Protein AF-0000000078836968 (afdb_homodimer)

Nearest PDB structures (foldseek):
  4z9n-assembly3_F  TM=9.752E-01  e=1.063E-43  Brucella ovis ATCC 25840
  8ovp-assembly1_B  TM=8.989E-01  e=2.812E-18  Escherichia coli
  8ovo-assembly1_B  TM=9.138E-01  e=4.811E-18  Shigella flexneri
  2vha-assembly1_B  TM=8.594E-01  e=1.745E-18  Shigella flexneri
  8ovn-assembly1_A  TM=8.699E-01  e=4.270E-18  Shigella flexneri

Structure (mmCIF, N/CA/C/O backbone):
data_AF-0000000078836968-model_v1
#
loop_
_entity.id
_entity.type
_entity.pdbx_description
1 polymer 'Lysine-arginine-ornithine-binding periplasmic protein'
#
loop_
_atom_site.group_PDB
_atom_site.id
_atom_site.type_symbol
_atom_site.label_atom_id
_atom_site.label_alt_id
_atom_site.label_comp_id
_atom_site.label_asym_id
_atom_site.label_entity_id
_atom_site.label_seq_id
_atom_site.pdbx_PDB_ins_code
_atom_site.Cartn_x
_atom_site.Cartn_y
_atom_site.Cartn_z
_atom_site.occupancy
_atom_site.B_iso_or_equiv
_atom_site.auth_seq_id
_atom_site.auth_comp_id
_atom_site.auth_asym_id
_atom_site.auth_atom_id
_atom_site.pdbx_PDB_model_num
ATOM 1 N N . MET A 1 1 ? -11.328 55.562 -12.172 1 30.52 1 MET A N 1
ATOM 2 C CA . MET A 1 1 ? -12.164 54.438 -11.766 1 30.52 1 MET A CA 1
ATOM 3 C C . MET A 1 1 ? -11.344 53.156 -11.727 1 30.52 1 MET A C 1
ATOM 5 O O . MET A 1 1 ? -10.781 52.75 -12.734 1 30.52 1 MET A O 1
ATOM 9 N N . ALA A 1 2 ? -10.852 52.781 -10.562 1 43.03 2 ALA A N 1
ATOM 10 C CA . ALA A 1 2 ? -9.906 51.656 -10.445 1 43.03 2 ALA A CA 1
ATOM 11 C C . ALA A 1 2 ? -10.523 50.344 -10.93 1 43.03 2 ALA A C 1
ATOM 13 O O . ALA A 1 2 ? -11.711 50.094 -10.703 1 43.03 2 ALA A O 1
ATOM 14 N N . PRO A 1 3 ? -9.914 49.688 -11.922 1 43.88 3 PRO A N 1
ATOM 15 C CA . PRO A 1 3 ? -10.57 48.5 -12.422 1 43.88 3 PRO A CA 1
ATOM 16 C C . PRO A 1 3 ? -10.961 47.531 -11.305 1 43.88 3 PRO A C 1
ATOM 18 O O . PRO A 1 3 ? -10.352 47.531 -10.234 1 43.88 3 PRO A O 1
ATOM 21 N N . PRO A 1 4 ? -12.25 47.062 -11.227 1 39.19 4 PRO A N 1
ATOM 22 C CA . PRO A 1 4 ? -12.727 46.156 -10.18 1 39.19 4 PRO A CA 1
ATOM 23 C C . PRO A 1 4 ? -11.773 44.969 -9.93 1 39.19 4 PRO A C 1
ATOM 25 O O . PRO A 1 4 ? -11.008 44.625 -10.82 1 39.19 4 PRO A O 1
ATOM 28 N N . PRO A 1 5 ? -11.445 44.719 -8.633 1 34.47 5 PRO A N 1
ATOM 29 C CA . PRO A 1 5 ? -10.539 43.625 -8.281 1 34.47 5 PRO A CA 1
ATOM 30 C C . PRO A 1 5 ? -10.906 42.312 -8.992 1 34.47 5 PRO A C 1
ATOM 32 O O . PRO A 1 5 ? -12.07 42.094 -9.305 1 34.47 5 PRO A O 1
ATOM 35 N N . LYS A 1 6 ? -10.078 41.844 -9.906 1 37.19 6 LYS A N 1
ATOM 36 C CA . LYS A 1 6 ? -10.266 40.594 -10.617 1 37.19 6 LYS A CA 1
ATOM 37 C C . LYS A 1 6 ? -10.781 39.5 -9.672 1 37.19 6 LYS A C 1
ATOM 39 O O . LYS A 1 6 ? -10.328 39.375 -8.539 1 37.19 6 LYS A O 1
ATOM 44 N N . THR A 1 7 ? -12.023 39.094 -9.797 1 32.88 7 THR A N 1
ATOM 45 C CA . THR A 1 7 ? -12.68 38 -9.102 1 32.88 7 THR A CA 1
ATOM 46 C C . THR A 1 7 ? -11.734 36.812 -8.938 1 32.88 7 THR A C 1
ATOM 48 O O . THR A 1 7 ? -11.039 36.438 -9.883 1 32.88 7 THR A O 1
ATOM 51 N N . PRO A 1 8 ? -11.32 36.531 -7.684 1 32.19 8 PRO A N 1
ATOM 52 C CA . PRO A 1 8 ? -10.43 35.406 -7.488 1 32.19 8 PRO A CA 1
ATOM 53 C C . PRO A 1 8 ? -10.727 34.25 -8.445 1 32.19 8 PRO A C 1
ATOM 55 O O . PRO A 1 8 ? -11.883 34 -8.781 1 32.19 8 PRO A O 1
ATOM 58 N N . ALA A 1 9 ? -9.914 34 -9.391 1 35.34 9 ALA A N 1
ATOM 59 C CA . ALA A 1 9 ? -10.008 32.906 -10.359 1 35.34 9 ALA A CA 1
ATOM 60 C C . ALA A 1 9 ? -10.703 31.688 -9.742 1 35.34 9 ALA A C 1
ATOM 62 O O . ALA A 1 9 ? -10.32 31.234 -8.664 1 35.34 9 ALA A O 1
ATOM 63 N N . GLN A 1 10 ? -11.938 31.344 -9.859 1 37.12 10 GLN A N 1
ATOM 64 C CA . GLN A 1 10 ? -12.711 30.156 -9.5 1 37.12 10 GLN A CA 1
ATOM 65 C C . GLN A 1 10 ? -11.898 28.875 -9.695 1 37.12 10 GLN A C 1
ATOM 67 O O . GLN A 1 10 ? -11.398 28.609 -10.797 1 37.12 10 GLN A O 1
ATOM 72 N N . THR A 1 11 ? -11.023 28.422 -8.758 1 43.44 11 THR A N 1
ATOM 73 C CA . THR A 1 11 ? -10.352 27.125 -8.805 1 43.44 11 THR A CA 1
ATOM 74 C C . THR A 1 11 ? -11.203 26.094 -9.547 1 43.44 11 THR A C 1
ATOM 76 O O . THR A 1 11 ? -12.32 25.797 -9.125 1 43.44 11 THR A O 1
ATOM 79 N N . ALA A 1 12 ? -11.289 26.047 -10.812 1 48.06 12 ALA A N 1
ATOM 80 C CA . ALA A 1 12 ? -12.023 25.141 -11.688 1 48.06 12 ALA A CA 1
ATOM 81 C C . ALA A 1 12 ? -12.055 23.734 -11.125 1 48.06 12 ALA A C 1
ATOM 83 O O . ALA A 1 12 ? -11.031 23.219 -10.664 1 48.06 12 ALA A O 1
ATOM 84 N N . ALA A 1 13 ? -13.242 23.156 -10.773 1 60.88 13 ALA A N 1
ATOM 85 C CA . ALA A 1 13 ? -13.547 21.797 -10.359 1 60.88 13 ALA A CA 1
ATOM 86 C C . ALA A 1 13 ? -12.859 20.781 -11.266 1 60.88 13 ALA A C 1
ATOM 88 O O . ALA A 1 13 ? -12.781 20.969 -12.484 1 60.88 13 ALA A O 1
ATOM 89 N N . TYR A 1 14 ? -12 19.828 -10.719 1 75.12 14 TYR A N 1
ATOM 90 C CA . TYR A 1 14 ? -11.336 18.781 -11.477 1 75.12 14 TYR A CA 1
ATOM 91 C C . TYR A 1 14 ? -12.336 17.969 -12.289 1 75.12 14 TYR A C 1
ATOM 93 O O . TYR A 1 14 ? -13.367 17.531 -11.758 1 75.12 14 TYR A O 1
ATOM 101 N N . GLU A 1 15 ? -12.133 18.047 -13.617 1 76.25 15 GLU A N 1
ATOM 102 C CA . GLU A 1 15 ? -12.898 17.141 -14.469 1 76.25 15 GLU A CA 1
ATOM 103 C C . GLU A 1 15 ? -12.164 15.82 -14.688 1 76.25 15 GLU A C 1
ATOM 105 O O . GLU A 1 15 ? -11.055 15.805 -15.219 1 76.25 15 GLU A O 1
ATOM 110 N N . ALA A 1 16 ? -12.812 14.75 -14.305 1 79.81 16 ALA A N 1
ATOM 111 C CA . ALA A 1 16 ? -12.195 13.422 -14.367 1 79.81 16 ALA A CA 1
ATOM 112 C C . ALA A 1 16 ? -11.977 12.992 -15.82 1 79.81 16 ALA A C 1
ATOM 114 O O . ALA A 1 16 ? -12.828 13.227 -16.672 1 79.81 16 ALA A O 1
ATOM 115 N N . THR A 1 17 ? -10.758 12.516 -16.156 1 82.69 17 THR A N 1
ATOM 116 C CA . THR A 1 17 ? -10.492 11.898 -17.453 1 82.69 17 THR A CA 1
ATOM 117 C C . THR A 1 17 ? -11.188 10.547 -17.562 1 82.69 17 THR A C 1
ATOM 119 O O . THR A 1 17 ? -11.047 9.695 -16.688 1 82.69 17 THR A O 1
ATOM 122 N N . PRO A 1 18 ? -11.938 10.445 -18.641 1 88.75 18 PRO A N 1
ATOM 123 C CA . PRO A 1 18 ? -12.633 9.164 -18.781 1 88.75 18 PRO A CA 1
ATOM 124 C C . PRO A 1 18 ? -11.68 7.977 -18.891 1 88.75 18 PRO A C 1
ATOM 126 O O . PRO A 1 18 ? -10.594 8.102 -19.453 1 88.75 18 PRO A O 1
ATOM 129 N N . SER A 1 19 ? -12.039 6.84 -18.391 1 96.25 19 SER A N 1
ATOM 130 C CA . SER A 1 19 ? -11.273 5.594 -18.469 1 96.25 19 SER A CA 1
ATOM 131 C C . SER A 1 19 ? -11.57 4.852 -19.766 1 96.25 19 SER A C 1
ATOM 133 O O . SER A 1 19 ? -12.672 4.328 -19.953 1 96.25 19 SER A O 1
ATOM 135 N N . PRO A 1 20 ? -10.617 4.77 -20.672 1 97.44 20 PRO A N 1
ATOM 136 C CA . PRO A 1 20 ? -10.859 4.004 -21.891 1 97.44 20 PRO A CA 1
ATOM 137 C C . PRO A 1 20 ? -11.172 2.533 -21.625 1 97.44 20 PRO A C 1
ATOM 139 O O . PRO A 1 20 ? -11.977 1.926 -22.328 1 97.44 20 PRO A O 1
ATOM 142 N N . THR A 1 21 ? -10.531 1.949 -20.609 1 98.62 21 THR A N 1
ATOM 143 C CA . THR A 1 21 ? -10.789 0.556 -20.266 1 98.62 21 THR A CA 1
ATOM 144 C C . THR A 1 21 ? -12.219 0.38 -19.766 1 98.62 21 THR A C 1
ATOM 146 O O . THR A 1 21 ? -12.914 -0.553 -20.156 1 98.62 21 THR A O 1
ATOM 149 N N . LEU A 1 22 ? -12.664 1.301 -18.891 1 98.69 22 LEU A N 1
ATOM 150 C CA . LEU A 1 22 ? -14.023 1.22 -18.375 1 98.69 22 LEU A CA 1
ATOM 151 C C . LEU A 1 22 ? -15.039 1.335 -19.516 1 98.69 22 LEU A C 1
ATOM 153 O O . LEU A 1 22 ? -16.031 0.601 -19.547 1 98.69 22 LEU A O 1
ATOM 157 N N . GLU A 1 23 ? -14.82 2.266 -20.438 1 98.25 23 GLU A N 1
ATOM 158 C CA . GLU A 1 23 ? -15.711 2.426 -21.578 1 98.25 23 GLU A CA 1
ATOM 159 C C . GLU A 1 23 ? -15.789 1.146 -22.406 1 98.25 23 GLU A C 1
ATOM 161 O O . GLU A 1 23 ? -16.875 0.711 -22.797 1 98.25 23 GLU A O 1
ATOM 166 N N . ALA A 1 24 ? -14.617 0.577 -22.656 1 98.62 24 ALA A N 1
ATOM 167 C CA . ALA A 1 24 ? -14.57 -0.66 -23.438 1 98.62 24 ALA A CA 1
ATOM 168 C C . ALA A 1 24 ? -15.289 -1.792 -22.703 1 98.62 24 ALA A C 1
ATOM 170 O O . ALA A 1 24 ? -16.031 -2.562 -23.328 1 98.62 24 ALA A O 1
ATOM 171 N N . VAL A 1 25 ? -15.062 -1.892 -21.438 1 98.88 25 VAL A N 1
ATOM 172 C CA . VAL A 1 25 ? -15.688 -2.918 -20.609 1 98.88 25 VAL A CA 1
ATOM 173 C C . VAL A 1 25 ? -17.203 -2.756 -20.625 1 98.88 25 VAL A C 1
ATOM 175 O O . VAL A 1 25 ? -17.938 -3.734 -20.797 1 98.88 25 VAL A O 1
ATOM 178 N N . ARG A 1 26 ? -17.672 -1.575 -20.516 1 98.62 26 ARG A N 1
ATOM 179 C CA . ARG A 1 26 ? -19.109 -1.312 -20.516 1 98.62 26 ARG A CA 1
ATOM 180 C C . ARG A 1 26 ? -19.719 -1.661 -21.875 1 98.62 26 ARG A C 1
ATOM 182 O O . ARG A 1 26 ? -20.781 -2.279 -21.938 1 98.62 26 ARG A O 1
ATOM 189 N N . ARG A 1 27 ? -19.078 -1.267 -22.891 1 98.44 27 ARG A N 1
ATOM 190 C CA . ARG A 1 27 ? -19.562 -1.57 -24.219 1 98.44 27 ARG A CA 1
ATOM 191 C C . ARG A 1 27 ? -19.672 -3.076 -24.438 1 98.44 27 ARG A C 1
ATOM 193 O O . ARG A 1 27 ? -20.641 -3.561 -25.016 1 98.44 27 ARG A O 1
ATOM 200 N N . ARG A 1 28 ? -18.688 -3.811 -23.969 1 98.62 28 ARG A N 1
ATOM 201 C CA . ARG A 1 28 ? -18.625 -5.262 -24.125 1 98.62 28 ARG A CA 1
ATOM 202 C C . ARG A 1 28 ? -19.609 -5.953 -23.188 1 98.62 28 ARG A C 1
ATOM 204 O O . ARG A 1 28 ? -20.047 -7.074 -23.453 1 98.62 28 ARG A O 1
ATOM 211 N N . GLY A 1 29 ? -19.906 -5.359 -22.016 1 98.75 29 GLY A N 1
ATOM 212 C CA . GLY A 1 29 ? -20.875 -5.867 -21.062 1 98.75 29 GLY A CA 1
ATOM 213 C C . GLY A 1 29 ? -20.281 -6.832 -20.047 1 98.75 29 GLY A C 1
ATOM 214 O O . GLY A 1 29 ? -21 -7.504 -19.312 1 98.75 29 GLY A O 1
ATOM 215 N N . ARG A 1 30 ? -18.938 -6.969 -20.078 1 98.81 30 ARG A N 1
ATOM 216 C CA . ARG A 1 30 ? -18.25 -7.848 -19.125 1 98.81 30 ARG A CA 1
ATOM 217 C C . ARG A 1 30 ? -16.781 -7.441 -18.969 1 98.81 30 ARG A C 1
ATOM 219 O O . ARG A 1 30 ? -16.203 -6.832 -19.859 1 98.81 30 ARG A O 1
ATOM 226 N N . VAL A 1 31 ? -16.234 -7.746 -17.828 1 98.94 31 VAL A N 1
ATOM 227 C CA . VAL A 1 31 ? -14.797 -7.625 -17.594 1 98.94 31 VAL A CA 1
ATOM 228 C C . VAL A 1 31 ? -14.07 -8.852 -18.141 1 98.94 31 VAL A C 1
ATOM 230 O O . VAL A 1 31 ? -14.492 -9.984 -17.891 1 98.94 31 VAL A O 1
ATOM 233 N N . THR A 1 32 ? -13.062 -8.688 -18.891 1 98.94 32 THR A N 1
ATOM 234 C CA . THR A 1 32 ? -12.18 -9.781 -19.281 1 98.94 32 THR A CA 1
ATOM 235 C C . THR A 1 32 ? -10.984 -9.875 -18.344 1 98.94 32 THR A C 1
ATOM 237 O O . THR A 1 32 ? -10.156 -8.969 -18.297 1 98.94 32 THR A O 1
ATOM 240 N N . CYS A 1 33 ? -10.891 -10.969 -17.656 1 98.94 33 CYS A N 1
ATOM 241 C CA . CYS A 1 33 ? -9.922 -11.117 -16.578 1 98.94 33 CYS A CA 1
ATOM 242 C C . CYS A 1 33 ? -8.992 -12.297 -16.844 1 98.94 33 CYS A C 1
ATOM 244 O O . CYS A 1 33 ? -9.445 -13.43 -17.016 1 98.94 33 CYS A O 1
ATOM 246 N N . GLY A 1 34 ? -7.656 -12.008 -16.922 1 98.94 34 GLY A N 1
ATOM 247 C CA . GLY A 1 34 ? -6.676 -13.078 -17 1 98.94 34 GLY A CA 1
ATOM 248 C C . GLY A 1 34 ? -6.434 -13.758 -15.664 1 98.94 34 GLY A C 1
ATOM 249 O O . GLY A 1 34 ? -6.211 -13.094 -14.648 1 98.94 34 GLY A O 1
ATOM 250 N N . VAL A 1 35 ? -6.5 -15.094 -15.648 1 98.75 35 VAL A N 1
ATOM 251 C CA . VAL A 1 35 ? -6.301 -15.859 -14.422 1 98.75 35 VAL A CA 1
ATOM 252 C C . VAL A 1 35 ? -5.359 -17.031 -14.695 1 98.75 35 VAL A C 1
ATOM 254 O O . VAL A 1 35 ? -5.004 -17.297 -15.844 1 98.75 35 VAL A O 1
ATOM 257 N N . HIS A 1 36 ? -4.93 -17.656 -13.578 1 97.31 36 HIS A N 1
ATOM 258 C CA . HIS A 1 36 ? -4.152 -18.891 -13.695 1 97.31 36 HIS A CA 1
ATOM 259 C C . HIS A 1 36 ? -4.969 -19.984 -14.359 1 97.31 36 HIS A C 1
ATOM 261 O O . HIS A 1 36 ? -6.164 -20.125 -14.086 1 97.31 36 HIS A O 1
ATOM 267 N N . PRO A 1 37 ? -4.34 -20.828 -15.227 1 96 37 PRO A N 1
ATOM 268 C CA . PRO A 1 37 ? -5.102 -21.906 -15.875 1 96 37 PRO A CA 1
ATOM 269 C C . PRO A 1 37 ? -5.621 -22.938 -14.883 1 96 37 PRO A C 1
ATOM 271 O O . PRO A 1 37 ? -6.605 -23.625 -15.164 1 96 37 PRO A O 1
ATOM 274 N N . GLY A 1 38 ? -4.914 -23.078 -13.82 1 95.19 38 GLY A N 1
ATOM 275 C CA . GLY A 1 38 ? -5.309 -24.047 -12.805 1 95.19 38 GLY A CA 1
ATOM 276 C C . GLY A 1 38 ? -4.422 -24.016 -11.578 1 95.19 38 GLY A C 1
ATOM 277 O O . GLY A 1 38 ? -3.357 -24.641 -11.555 1 95.19 38 GLY A O 1
ATOM 278 N N . LEU A 1 39 ? -4.797 -23.406 -10.555 1 95.19 39 LEU A N 1
ATOM 279 C CA . LEU A 1 39 ? -4.133 -23.344 -9.258 1 95.19 39 LEU A CA 1
ATOM 280 C C . LEU A 1 39 ? -5.148 -23.344 -8.117 1 95.19 39 LEU A C 1
ATOM 282 O O . LEU A 1 39 ? -5.762 -22.312 -7.824 1 95.19 39 LEU A O 1
ATOM 286 N N . PRO A 1 40 ? -5.289 -24.531 -7.531 1 95.94 40 PRO A N 1
ATOM 287 C CA . PRO A 1 40 ? -6.277 -24.609 -6.453 1 95.94 40 PRO A CA 1
ATOM 288 C C . PRO A 1 40 ? -6.172 -23.453 -5.469 1 95.94 40 PRO A C 1
ATOM 290 O O . PRO A 1 40 ? -5.066 -23.062 -5.082 1 95.94 40 PRO A O 1
ATOM 293 N N . GLY A 1 41 ? -7.359 -22.922 -5.129 1 97.88 41 GLY A N 1
ATOM 294 C CA . GLY A 1 41 ? -7.414 -21.828 -4.18 1 97.88 41 GLY A CA 1
ATOM 295 C C . GLY A 1 41 ? -7.336 -20.469 -4.84 1 97.88 41 GLY A C 1
ATOM 296 O O . GLY A 1 41 ? -7.805 -19.469 -4.281 1 97.88 41 GLY A O 1
ATOM 297 N N . PHE A 1 42 ? -6.781 -20.375 -6.012 1 98.19 42 PHE A N 1
ATOM 298 C CA . PHE A 1 42 ? -6.57 -19.078 -6.656 1 98.19 42 PHE A CA 1
ATOM 299 C C . PHE A 1 42 ? -7.414 -18.969 -7.922 1 98.19 42 PHE A C 1
ATOM 301 O O . PHE A 1 42 ? -8.109 -17.969 -8.117 1 98.19 42 PHE A O 1
ATOM 308 N N . ALA A 1 43 ? -7.285 -19.938 -8.773 1 98.31 43 ALA A N 1
ATOM 309 C CA . ALA A 1 43 ? -8.078 -20 -9.992 1 98.31 43 ALA A CA 1
ATOM 310 C C . ALA A 1 43 ? -8.133 -21.438 -10.531 1 98.31 43 ALA A C 1
ATOM 312 O O . ALA A 1 43 ? -7.113 -21.984 -10.969 1 98.31 43 ALA A O 1
ATOM 313 N N . MET A 1 44 ? -9.305 -21.938 -10.531 1 96.81 44 MET A N 1
ATOM 314 C CA . MET A 1 44 ? -9.516 -23.312 -11.016 1 96.81 44 MET A CA 1
ATOM 315 C C . MET A 1 44 ? -10.984 -23.547 -11.336 1 96.81 44 MET A C 1
ATOM 317 O O . MET A 1 44 ? -11.867 -23.078 -10.617 1 96.81 44 MET A O 1
ATOM 321 N N . ARG A 1 45 ? -11.234 -24.297 -12.344 1 96.88 45 ARG A N 1
ATOM 322 C CA . ARG A 1 45 ? -12.609 -24.688 -12.633 1 96.88 45 ARG A CA 1
ATOM 323 C C . ARG A 1 45 ? -13.055 -25.844 -11.742 1 96.88 45 ARG A C 1
ATOM 325 O O . ARG A 1 45 ? -12.289 -26.797 -11.523 1 96.88 45 ARG A O 1
ATOM 332 N N . ASP A 1 46 ? -14.172 -25.734 -11.219 1 95.56 46 ASP A N 1
ATOM 333 C CA . ASP A 1 46 ? -14.703 -26.844 -10.438 1 95.56 46 ASP A CA 1
ATOM 334 C C . ASP A 1 46 ? -15.32 -27.906 -11.352 1 95.56 46 ASP A C 1
ATOM 336 O O . ASP A 1 46 ? -15.164 -27.859 -12.57 1 95.56 46 ASP A O 1
ATOM 340 N N . ALA A 1 47 ? -15.961 -28.906 -10.719 1 94.38 47 ALA A N 1
ATOM 341 C CA . ALA A 1 47 ? -16.484 -30.062 -11.453 1 94.38 47 ALA A CA 1
ATOM 342 C C . ALA A 1 47 ? -17.562 -29.641 -12.438 1 94.38 47 ALA A C 1
ATOM 344 O O . ALA A 1 47 ? -17.828 -30.328 -13.422 1 94.38 47 ALA A O 1
ATOM 345 N N . ARG A 1 48 ? -18.172 -28.484 -12.234 1 96.94 48 ARG A N 1
ATOM 346 C CA . ARG A 1 48 ? -19.234 -27.984 -13.102 1 96.94 48 ARG A CA 1
ATOM 347 C C . ARG A 1 48 ? -18.672 -27.031 -14.141 1 96.94 48 ARG A C 1
ATOM 349 O O . ARG A 1 48 ? -19.438 -26.391 -14.883 1 96.94 48 ARG A O 1
ATOM 356 N N . GLY A 1 49 ? -17.438 -26.797 -14.094 1 96.06 49 GLY A N 1
ATOM 357 C CA . GLY A 1 49 ? -16.797 -25.922 -15.055 1 96.06 49 GLY A CA 1
ATOM 358 C C . GLY A 1 49 ? -16.797 -24.453 -14.625 1 96.06 49 GLY A C 1
ATOM 359 O O . GLY A 1 49 ? -16.422 -23.578 -15.406 1 96.06 49 GLY A O 1
ATOM 360 N N . ILE A 1 50 ? -17.203 -24.234 -13.445 1 97.81 50 ILE A N 1
ATOM 361 C CA . ILE A 1 50 ? -17.297 -22.875 -12.945 1 97.81 50 ILE A CA 1
ATOM 362 C C . ILE A 1 50 ? -15.961 -22.469 -12.312 1 97.81 50 ILE A C 1
ATOM 364 O O . ILE A 1 50 ? -15.398 -23.219 -11.508 1 97.81 50 ILE A O 1
ATOM 368 N N . TRP A 1 51 ? -15.461 -21.328 -12.664 1 98.56 51 TRP A N 1
ATOM 369 C CA . TRP A 1 51 ? -14.227 -20.812 -12.094 1 98.56 51 TRP A CA 1
ATOM 370 C C . TRP A 1 51 ? -14.414 -20.469 -10.617 1 98.56 51 TRP A C 1
ATOM 372 O O . TRP A 1 51 ? -15.406 -19.844 -10.242 1 98.56 51 TRP A O 1
ATOM 382 N N . ARG A 1 52 ? -13.453 -20.875 -9.852 1 98.25 52 ARG A N 1
ATOM 383 C CA . ARG A 1 52 ? -13.414 -20.578 -8.422 1 98.25 52 ARG A CA 1
ATOM 384 C C . ARG A 1 52 ? -12.016 -20.141 -7.992 1 98.25 52 ARG A C 1
ATOM 386 O O . ARG A 1 52 ? -11.023 -20.469 -8.648 1 98.25 52 ARG A O 1
ATOM 393 N N . GLY A 1 53 ? -11.992 -19.391 -6.848 1 98.69 53 GLY A N 1
ATOM 394 C CA . GLY A 1 53 ? -10.703 -19.094 -6.242 1 98.69 53 GLY A CA 1
ATOM 395 C C . GLY A 1 53 ? -10.539 -17.625 -5.891 1 98.69 53 GLY A C 1
ATOM 396 O O . GLY A 1 53 ? -11.352 -16.797 -6.293 1 98.69 53 GLY A O 1
ATOM 397 N N . PHE A 1 54 ? -9.477 -17.375 -5.191 1 98.94 54 PHE A N 1
ATOM 398 C CA . PHE A 1 54 ? -9.164 -16.078 -4.625 1 98.94 54 PHE A CA 1
ATOM 399 C C . PHE A 1 54 ? -9.016 -15.023 -5.727 1 98.94 54 PHE A C 1
ATOM 401 O O . PHE A 1 54 ? -9.609 -13.953 -5.652 1 98.94 54 PHE A O 1
ATOM 408 N N . ASP A 1 55 ? -8.219 -15.336 -6.793 1 98.88 55 ASP A N 1
ATOM 409 C CA . ASP A 1 55 ? -8.016 -14.43 -7.914 1 98.88 55 ASP A CA 1
ATOM 410 C C . ASP A 1 55 ? -9.297 -14.273 -8.734 1 98.88 55 ASP A C 1
ATOM 412 O O . ASP A 1 55 ? -9.562 -13.195 -9.273 1 98.88 55 ASP A O 1
ATOM 416 N N . VAL A 1 56 ? -10.047 -15.32 -8.852 1 98.94 56 VAL A N 1
ATOM 417 C CA . VAL A 1 56 ? -11.336 -15.305 -9.539 1 98.94 56 VAL A CA 1
ATOM 418 C C . VAL A 1 56 ? -12.289 -14.352 -8.82 1 98.94 56 VAL A C 1
ATOM 420 O O . VAL A 1 56 ? -12.984 -13.562 -9.461 1 98.94 56 VAL A O 1
ATOM 423 N N . ASP A 1 57 ? -12.273 -14.414 -7.527 1 98.94 57 ASP A N 1
ATOM 424 C CA . ASP A 1 57 ? -13.164 -13.57 -6.742 1 98.94 57 ASP A CA 1
ATOM 425 C C . ASP A 1 57 ? -12.781 -12.094 -6.863 1 98.94 57 ASP A C 1
ATOM 427 O O . ASP A 1 57 ? -13.648 -11.219 -6.844 1 98.94 57 ASP A O 1
ATOM 431 N N . VAL A 1 58 ? -11.5 -11.805 -7.004 1 98.94 58 VAL A N 1
ATOM 432 C CA . VAL A 1 58 ? -11.078 -10.43 -7.266 1 98.94 58 VAL A CA 1
ATOM 433 C C . VAL A 1 58 ? -11.688 -9.945 -8.578 1 98.94 58 VAL A C 1
ATOM 435 O O . VAL A 1 58 ? -12.195 -8.82 -8.656 1 98.94 58 VAL A O 1
ATOM 438 N N . CYS A 1 59 ? -11.711 -10.797 -9.625 1 98.94 59 CYS A N 1
ATOM 439 C CA . CYS A 1 59 ? -12.32 -10.453 -10.906 1 98.94 59 CYS A CA 1
ATOM 440 C C . CYS A 1 59 ? -13.812 -10.219 -10.758 1 98.94 59 CYS A C 1
ATOM 442 O O . CYS A 1 59 ? -14.352 -9.234 -11.273 1 98.94 59 CYS A O 1
ATOM 444 N N . ARG A 1 60 ? -14.453 -11.109 -10.031 1 98.94 60 ARG A N 1
ATOM 445 C CA . ARG A 1 60 ? -15.891 -10.984 -9.805 1 98.94 60 ARG A CA 1
ATOM 446 C C . ARG A 1 60 ? -16.203 -9.703 -9.039 1 98.94 60 ARG A C 1
ATOM 448 O O . ARG A 1 60 ? -17.219 -9.055 -9.297 1 98.94 60 ARG A O 1
ATOM 455 N N . ALA A 1 61 ? -15.391 -9.375 -8.07 1 99 61 ALA A N 1
ATOM 456 C CA . ALA A 1 61 ? -15.586 -8.148 -7.312 1 99 61 ALA A CA 1
ATOM 457 C C . ALA A 1 61 ? -15.523 -6.926 -8.219 1 99 61 ALA A C 1
ATOM 459 O O . ALA A 1 61 ? -16.344 -6.016 -8.102 1 99 61 ALA A O 1
ATOM 460 N N . VAL A 1 62 ? -14.562 -6.895 -9.156 1 98.94 62 VAL A N 1
ATOM 461 C CA . VAL A 1 62 ? -14.445 -5.77 -10.078 1 98.94 62 VAL A CA 1
ATOM 462 C C . VAL A 1 62 ? -15.664 -5.719 -10.992 1 98.94 62 VAL A C 1
ATOM 464 O O . VAL A 1 62 ? -16.203 -4.641 -11.25 1 98.94 62 VAL A O 1
ATOM 467 N N . ALA A 1 63 ? -16.125 -6.871 -11.43 1 98.94 63 ALA A N 1
ATOM 468 C CA . ALA A 1 63 ? -17.328 -6.922 -12.25 1 98.94 63 ALA A CA 1
ATOM 469 C C . ALA A 1 63 ? -18.531 -6.391 -11.484 1 98.94 63 ALA A C 1
ATOM 471 O O . ALA A 1 63 ? -19.328 -5.621 -12.023 1 98.94 63 ALA A O 1
ATOM 472 N N . ALA A 1 64 ? -18.656 -6.805 -10.242 1 98.94 64 ALA A N 1
ATOM 473 C CA . ALA A 1 64 ? -19.75 -6.328 -9.398 1 98.94 64 ALA A CA 1
ATOM 474 C C . ALA A 1 64 ? -19.688 -4.816 -9.219 1 98.94 64 ALA A C 1
ATOM 476 O O . ALA A 1 64 ? -20.719 -4.137 -9.234 1 98.94 64 ALA A O 1
ATOM 477 N N . ALA A 1 65 ? -18.516 -4.312 -9.016 1 98.94 65 ALA A N 1
ATOM 478 C CA . ALA A 1 65 ? -18.344 -2.873 -8.844 1 98.94 65 ALA A CA 1
ATOM 479 C C . ALA A 1 65 ? -18.766 -2.113 -10.102 1 98.94 65 ALA A C 1
ATOM 481 O O . ALA A 1 65 ? -19.422 -1.066 -10.008 1 98.94 65 ALA A O 1
ATOM 482 N N . VAL A 1 66 ? -18.469 -2.65 -11.289 1 98.88 66 VAL A N 1
ATOM 483 C CA . VAL A 1 66 ? -18.688 -1.943 -12.547 1 98.88 66 VAL A CA 1
ATOM 484 C C . VAL A 1 66 ? -20.125 -2.109 -13 1 98.88 66 VAL A C 1
ATOM 486 O O . VAL A 1 66 ? -20.766 -1.146 -13.438 1 98.88 66 VAL A O 1
ATOM 489 N N . PHE A 1 67 ? -20.672 -3.375 -12.812 1 98.81 67 PHE A N 1
ATOM 490 C CA . PHE A 1 67 ? -21.938 -3.682 -13.469 1 98.81 67 PHE A CA 1
ATOM 491 C C . PHE A 1 67 ? -23.047 -3.926 -12.445 1 98.81 67 PHE A C 1
ATOM 493 O O . PHE A 1 67 ? -24.219 -4.039 -12.797 1 98.81 67 PHE A O 1
ATOM 500 N N . GLY A 1 68 ? -22.688 -4.031 -11.18 1 98.81 68 GLY A N 1
ATOM 501 C CA . GLY A 1 68 ? -23.656 -4.484 -10.188 1 98.81 68 GLY A CA 1
ATOM 502 C C . GLY A 1 68 ? -23.938 -5.973 -10.273 1 98.81 68 GLY A C 1
ATOM 503 O O . GLY A 1 68 ? -24.906 -6.457 -9.68 1 98.81 68 GLY A O 1
ATOM 504 N N . ASP A 1 69 ? -23.031 -6.676 -10.992 1 98.88 69 ASP A N 1
ATOM 505 C CA . ASP A 1 69 ? -23.219 -8.102 -11.25 1 98.88 69 ASP A CA 1
ATOM 506 C C . ASP A 1 69 ? -21.875 -8.82 -11.328 1 98.88 69 ASP A C 1
ATOM 508 O O . ASP A 1 69 ? -21.125 -8.648 -12.297 1 98.88 69 ASP A O 1
ATOM 512 N N . ALA A 1 70 ? -21.625 -9.703 -10.383 1 98.88 70 ALA A N 1
ATOM 513 C CA . ALA A 1 70 ? -20.328 -10.391 -10.242 1 98.88 70 ALA A CA 1
ATOM 514 C C . ALA A 1 70 ? -20.141 -11.422 -11.359 1 98.88 70 ALA A C 1
ATOM 516 O O . ALA A 1 70 ? -19.031 -11.906 -11.57 1 98.88 70 ALA A O 1
ATOM 517 N N . GLU A 1 71 ? -21.172 -11.742 -12.086 1 98.62 71 GLU A N 1
ATOM 518 C CA . GLU A 1 71 ? -21.094 -12.781 -13.102 1 98.62 71 GLU A CA 1
ATOM 519 C C . GLU A 1 71 ? -20.703 -12.195 -14.461 1 98.62 71 GLU A C 1
ATOM 521 O O . GLU A 1 71 ? -20.422 -12.938 -15.398 1 98.62 71 GLU A O 1
ATOM 526 N N . ARG A 1 72 ? -20.641 -10.875 -14.562 1 98.88 72 ARG A N 1
ATOM 527 C CA . ARG A 1 72 ? -20.281 -10.227 -15.82 1 98.88 72 ARG A CA 1
ATOM 528 C C . ARG A 1 72 ? -18.766 -10.195 -16 1 98.88 72 ARG A C 1
ATOM 530 O O . ARG A 1 72 ? -18.188 -9.125 -16.203 1 98.88 72 ARG A O 1
ATOM 537 N N . VAL A 1 73 ? -18.203 -11.367 -15.992 1 98.81 73 VAL A N 1
ATOM 538 C CA . VAL A 1 73 ? -16.75 -11.539 -16.125 1 98.81 73 VAL A CA 1
ATOM 539 C C . VAL A 1 73 ? -16.453 -12.719 -17.047 1 98.81 73 VAL A C 1
ATOM 541 O O . VAL A 1 73 ? -17.141 -13.742 -17 1 98.81 73 VAL A O 1
ATOM 544 N N . ARG A 1 74 ? -15.594 -12.523 -17.953 1 98.81 74 ARG A N 1
ATOM 545 C CA . ARG A 1 74 ? -14.977 -13.594 -18.719 1 98.81 74 ARG A CA 1
ATOM 546 C C . ARG A 1 74 ? -13.562 -13.891 -18.219 1 98.81 74 ARG A C 1
ATOM 548 O O . ARG A 1 74 ? -12.719 -13 -18.172 1 98.81 74 ARG A O 1
ATOM 555 N N . PHE A 1 75 ? -13.383 -15.125 -17.891 1 98.88 75 PHE A N 1
ATOM 556 C CA . PHE A 1 75 ? -12.078 -15.555 -17.422 1 98.88 75 PHE A CA 1
ATOM 557 C C . PHE A 1 75 ? -11.234 -16.094 -18.578 1 98.88 75 PHE A C 1
ATOM 559 O O . PHE A 1 75 ? -11.711 -16.922 -19.359 1 98.88 75 PHE A O 1
ATOM 566 N N . VAL A 1 76 ? -10.016 -15.656 -18.688 1 98.81 76 VAL A N 1
ATOM 567 C CA . VAL A 1 76 ? -9.078 -16.109 -19.703 1 98.81 76 VAL A CA 1
ATOM 568 C C . VAL A 1 76 ? -7.863 -16.766 -19.047 1 98.81 76 VAL A C 1
ATOM 570 O O . VAL A 1 76 ? -7.043 -16.078 -18.422 1 98.81 76 VAL A O 1
ATOM 573 N N . PRO A 1 77 ? -7.75 -18.094 -19.125 1 98.06 77 PRO A N 1
ATOM 574 C CA . PRO A 1 77 ? -6.543 -18.719 -18.578 1 98.06 77 PRO A CA 1
ATOM 575 C C . PRO A 1 77 ? -5.281 -18.328 -19.344 1 98.06 77 PRO A C 1
ATOM 577 O O . PRO A 1 77 ? -5.246 -18.422 -20.578 1 98.06 77 PRO A O 1
ATOM 580 N N . ILE A 1 78 ? -4.266 -17.844 -18.594 1 96.25 78 ILE A N 1
ATOM 581 C CA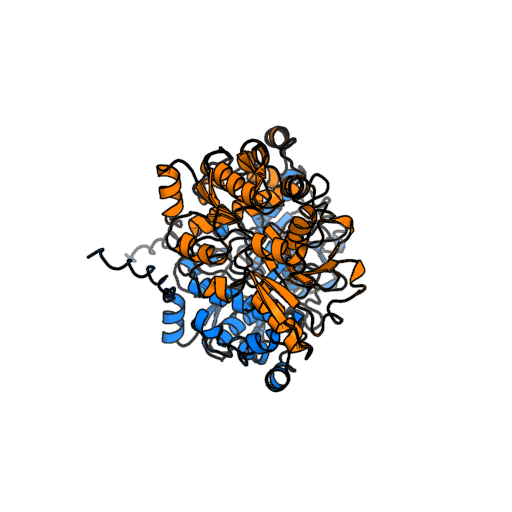 . ILE A 1 78 ? -3.035 -17.375 -19.219 1 96.25 78 ILE A CA 1
ATOM 582 C C . ILE A 1 78 ? -1.829 -17.953 -18.484 1 96.25 78 ILE A C 1
ATOM 584 O O . ILE A 1 78 ? -1.775 -17.922 -17.25 1 96.25 78 ILE A O 1
ATOM 588 N N . ASP A 1 79 ? -0.834 -18.438 -19.25 1 91.56 79 ASP A N 1
ATOM 589 C CA . ASP A 1 79 ? 0.408 -18.906 -18.641 1 91.56 79 ASP A CA 1
ATOM 590 C C . ASP A 1 79 ? 1.253 -17.75 -18.125 1 91.56 79 ASP A C 1
ATOM 592 O O . ASP A 1 79 ? 1.174 -16.641 -18.641 1 91.56 79 ASP A O 1
ATOM 596 N N . GLY A 1 80 ? 2.094 -18.078 -17.156 1 90.69 80 GLY A N 1
ATOM 597 C CA . GLY A 1 80 ? 2.938 -17.062 -16.531 1 90.69 80 GLY A CA 1
ATOM 598 C C . GLY A 1 80 ? 3.824 -16.328 -17.516 1 90.69 80 GLY A C 1
ATOM 599 O O . GLY A 1 80 ? 4.043 -15.125 -17.375 1 90.69 80 GLY A O 1
ATOM 600 N N . SER A 1 81 ? 4.27 -16.984 -18.516 1 88.75 81 SER A N 1
ATOM 601 C CA . SER A 1 81 ? 5.211 -16.406 -19.469 1 88.75 81 SER A CA 1
ATOM 602 C C . SER A 1 81 ? 4.527 -15.391 -20.375 1 88.75 81 SER A C 1
ATOM 604 O O . SER A 1 81 ? 5.18 -14.516 -20.938 1 88.75 81 SER A O 1
ATOM 606 N N . ASP A 1 82 ? 3.188 -15.445 -20.453 1 93.5 82 ASP A N 1
ATOM 607 C CA . ASP A 1 82 ? 2.469 -14.633 -21.422 1 93.5 82 ASP A CA 1
ATOM 608 C C . ASP A 1 82 ? 1.653 -13.539 -20.75 1 93.5 82 ASP A C 1
ATOM 610 O O . ASP A 1 82 ? 1.118 -12.648 -21.406 1 93.5 82 ASP A O 1
ATOM 614 N N . ARG A 1 83 ? 1.623 -13.562 -19.5 1 96.44 83 ARG A N 1
ATOM 615 C CA . ARG A 1 83 ? 0.588 -12.836 -18.781 1 96.44 83 ARG A CA 1
ATOM 616 C C . ARG A 1 83 ? 0.734 -11.328 -18.969 1 96.44 83 ARG A C 1
ATOM 618 O O . ARG A 1 83 ? -0.259 -10.625 -19.172 1 96.44 83 ARG A O 1
ATOM 625 N N . PHE A 1 84 ? 1.904 -10.82 -19.062 1 96.94 84 PHE A N 1
ATOM 626 C CA . PHE A 1 84 ? 2.094 -9.383 -19.188 1 96.94 84 PHE A CA 1
ATOM 627 C C . PHE A 1 84 ? 1.885 -8.93 -20.625 1 96.94 84 PHE A C 1
ATOM 629 O O . PHE A 1 84 ? 1.354 -7.848 -20.875 1 96.94 84 PHE A O 1
ATOM 636 N N . ARG A 1 85 ? 2.301 -9.773 -21.516 1 95.31 85 ARG A N 1
ATOM 637 C CA . ARG A 1 85 ? 2.072 -9.469 -22.922 1 95.31 85 ARG A CA 1
ATOM 638 C C . ARG A 1 85 ? 0.581 -9.383 -23.234 1 95.31 85 ARG A C 1
ATOM 640 O O . ARG A 1 85 ? 0.137 -8.461 -23.922 1 95.31 85 ARG A O 1
ATOM 647 N N . GLU A 1 86 ? -0.193 -10.344 -22.703 1 97.44 86 GLU A N 1
ATOM 648 C CA . GLU A 1 86 ? -1.633 -10.367 -22.953 1 97.44 86 GLU A CA 1
ATOM 649 C C . GLU A 1 86 ? -2.309 -9.133 -22.359 1 97.44 86 GLU A C 1
ATOM 651 O O . GLU A 1 86 ? -3.248 -8.594 -22.953 1 97.44 86 GLU A O 1
ATOM 656 N N . LEU A 1 87 ? -1.863 -8.68 -21.203 1 98.31 87 LEU A N 1
ATOM 657 C CA . LEU A 1 87 ? -2.414 -7.48 -20.578 1 98.31 87 LEU A CA 1
ATOM 658 C C . LEU A 1 87 ? -2.064 -6.234 -21.375 1 98.31 87 LEU A C 1
ATOM 660 O O . LEU A 1 87 ? -2.936 -5.41 -21.656 1 98.31 87 LEU A O 1
ATOM 664 N N . ARG A 1 88 ? -0.855 -6.09 -21.875 1 95.94 88 ARG A N 1
ATOM 665 C CA . ARG A 1 88 ? -0.408 -4.918 -22.609 1 95.94 88 ARG A CA 1
ATOM 666 C C . ARG A 1 88 ? -1.088 -4.844 -23.969 1 95.94 88 ARG A C 1
ATOM 668 O O . ARG A 1 88 ? -1.345 -3.75 -24.484 1 95.94 88 ARG A O 1
ATOM 675 N N . ALA A 1 89 ? -1.351 -6.035 -24.516 1 95.81 89 ALA A N 1
ATOM 676 C CA . ALA A 1 89 ? -1.988 -6.102 -25.828 1 95.81 89 ALA A CA 1
ATOM 677 C C . ALA A 1 89 ? -3.492 -5.867 -25.719 1 95.81 89 ALA A C 1
ATOM 679 O O . ALA A 1 89 ? -4.211 -5.941 -26.719 1 95.81 89 ALA A O 1
ATOM 680 N N . GLU A 1 90 ? -4 -5.719 -24.516 1 96.62 90 GLU A N 1
ATOM 681 C CA . GLU A 1 90 ? -5.391 -5.371 -24.25 1 96.62 90 GLU A CA 1
ATOM 682 C C . GLU A 1 90 ? -6.32 -6.543 -24.547 1 96.62 90 GLU A C 1
ATOM 684 O O . GLU A 1 90 ? -7.488 -6.344 -24.875 1 96.62 90 GLU A O 1
ATOM 689 N N . ARG A 1 91 ? -5.719 -7.719 -24.438 1 98 91 ARG A N 1
ATOM 690 C CA . ARG A 1 91 ? -6.562 -8.906 -24.578 1 98 91 ARG A CA 1
ATOM 691 C C . ARG A 1 91 ? -7.344 -9.18 -23.297 1 98 91 ARG A C 1
ATOM 693 O O . ARG A 1 91 ? -8.352 -9.883 -23.328 1 98 91 ARG A O 1
ATOM 700 N N . ILE A 1 92 ? -6.852 -8.672 -22.219 1 98.88 92 ILE A N 1
ATOM 701 C CA . ILE A 1 92 ? -7.555 -8.68 -20.938 1 98.88 92 ILE A CA 1
ATOM 702 C C . ILE A 1 92 ? -7.551 -7.277 -20.344 1 98.88 92 ILE A C 1
ATOM 704 O O . ILE A 1 92 ? -6.715 -6.445 -20.688 1 98.88 92 ILE A O 1
ATOM 708 N N . ASP A 1 93 ? -8.547 -7.023 -19.438 1 98.88 93 ASP A N 1
ATOM 709 C CA . ASP A 1 93 ? -8.711 -5.734 -18.781 1 98.88 93 ASP A CA 1
ATOM 710 C C . ASP A 1 93 ? -7.965 -5.695 -17.453 1 98.88 93 ASP A C 1
ATOM 712 O O . ASP A 1 93 ? -7.602 -4.621 -16.969 1 98.88 93 ASP A O 1
ATOM 716 N N . ILE A 1 94 ? -7.855 -6.816 -16.844 1 98.94 94 ILE A N 1
ATOM 717 C CA . ILE A 1 94 ? -7.238 -7.008 -15.531 1 98.94 94 ILE A CA 1
ATOM 718 C C . ILE A 1 94 ? -6.586 -8.383 -15.469 1 98.94 94 ILE A C 1
ATOM 720 O O . ILE A 1 94 ? -7.109 -9.352 -16.016 1 98.94 94 ILE A O 1
ATOM 724 N N . LEU A 1 95 ? -5.363 -8.406 -14.953 1 98.94 95 LEU A N 1
ATOM 725 C CA . LEU A 1 95 ? -4.703 -9.664 -14.602 1 98.94 95 LEU A CA 1
ATOM 726 C C . LEU A 1 95 ? -4.832 -9.938 -13.102 1 98.94 95 LEU A C 1
ATOM 728 O O . LEU A 1 95 ? -4.387 -9.141 -12.281 1 98.94 95 LEU A O 1
ATOM 732 N N . SER A 1 96 ? -5.504 -10.984 -12.742 1 98.88 96 SER A N 1
ATOM 733 C CA . SER A 1 96 ? -5.566 -11.492 -11.383 1 98.88 96 SER A CA 1
ATOM 734 C C . SER A 1 96 ? -5.035 -12.922 -11.297 1 98.88 96 SER A C 1
ATOM 736 O O . SER A 1 96 ? -5.805 -13.883 -11.383 1 98.88 96 SER A O 1
ATOM 738 N N . ARG A 1 97 ? -3.738 -13.023 -11.07 1 98.06 97 ARG A N 1
ATOM 739 C CA . ARG A 1 97 ? -3.055 -14.289 -11.312 1 98.06 97 ARG A CA 1
ATOM 740 C C . ARG A 1 97 ? -1.843 -14.445 -10.398 1 98.06 97 ARG A C 1
ATOM 742 O O . ARG A 1 97 ? -0.736 -14.719 -10.867 1 98.06 97 ARG A O 1
ATOM 749 N N . ASN A 1 98 ? -1.976 -14.344 -9.141 1 95.38 98 ASN A N 1
ATOM 750 C CA . ASN A 1 98 ? -0.912 -14.539 -8.164 1 95.38 98 ASN A CA 1
ATOM 751 C C . ASN A 1 98 ? 0.401 -13.914 -8.633 1 95.38 98 ASN A C 1
ATOM 753 O O . ASN A 1 98 ? 1.441 -14.578 -8.625 1 95.38 98 ASN A O 1
ATOM 757 N N . THR A 1 99 ? 0.365 -12.68 -9.055 1 97.25 99 THR A N 1
ATOM 758 C CA . THR A 1 99 ? 1.502 -11.953 -9.609 1 97.25 99 THR A CA 1
ATOM 759 C C . THR A 1 99 ? 2.045 -10.953 -8.594 1 97.25 99 THR A C 1
ATOM 761 O O . THR A 1 99 ? 1.293 -10.141 -8.055 1 97.25 99 THR A O 1
ATOM 764 N N . SER A 1 100 ? 3.35 -10.992 -8.398 1 97.94 100 SER A N 1
ATOM 765 C CA . SER A 1 100 ? 3.988 -10.164 -7.379 1 97.94 100 SER A CA 1
ATOM 766 C C . SER A 1 100 ? 4.332 -8.781 -7.93 1 97.94 100 SER A C 1
ATOM 768 O O . SER A 1 100 ? 4.781 -8.656 -9.07 1 97.94 100 SER A O 1
ATOM 770 N N . LEU A 1 101 ? 4.082 -7.797 -7.152 1 98.5 101 LEU A N 1
ATOM 771 C CA . LEU A 1 101 ? 4.609 -6.4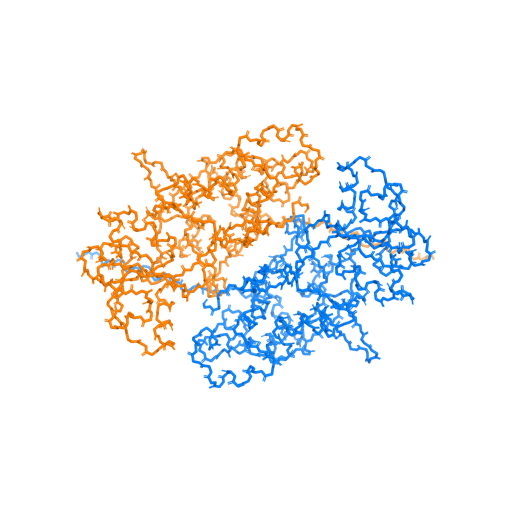61 -7.418 1 98.5 101 LEU A CA 1
ATOM 772 C C . LEU A 1 101 ? 6.121 -6.43 -7.223 1 98.5 101 LEU A C 1
ATOM 774 O O . LEU A 1 101 ? 6.621 -6.754 -6.145 1 98.5 101 LEU A O 1
ATOM 778 N N . THR A 1 102 ? 6.871 -6.141 -8.234 1 97.62 102 THR A N 1
ATOM 779 C CA . THR A 1 102 ? 8.305 -5.871 -8.203 1 97.62 102 THR A CA 1
ATOM 780 C C . THR A 1 102 ? 8.633 -4.605 -8.992 1 97.62 102 THR A C 1
ATOM 782 O O . THR A 1 102 ? 7.828 -4.141 -9.797 1 97.62 102 THR A O 1
ATOM 785 N N . LEU A 1 103 ? 9.797 -4.094 -8.805 1 97.38 103 LEU A N 1
ATOM 786 C CA . LEU A 1 103 ? 10.18 -2.865 -9.5 1 97.38 103 LEU A CA 1
ATOM 787 C C . LEU A 1 103 ? 10.203 -3.076 -11.008 1 97.38 103 LEU A C 1
ATOM 789 O O . LEU A 1 103 ? 9.664 -2.26 -11.758 1 97.38 103 LEU A O 1
ATOM 793 N N . SER A 1 104 ? 10.75 -4.203 -11.461 1 96.06 104 SER A N 1
ATOM 794 C CA . SER A 1 104 ? 10.891 -4.43 -12.898 1 96.06 104 SER A CA 1
ATOM 795 C C . SER A 1 104 ? 9.531 -4.547 -13.578 1 96.06 104 SER A C 1
ATOM 797 O O . SER A 1 104 ? 9.359 -4.102 -14.711 1 96.06 104 SER A O 1
ATOM 799 N N . ARG A 1 105 ? 8.625 -5.168 -12.883 1 96.56 105 ARG A N 1
ATOM 800 C CA . ARG A 1 105 ? 7.289 -5.316 -13.445 1 96.56 105 ARG A CA 1
ATOM 801 C C . ARG A 1 105 ? 6.539 -3.988 -13.445 1 96.56 105 ARG A C 1
ATOM 803 O O . ARG A 1 105 ? 5.93 -3.611 -14.445 1 96.56 105 ARG A O 1
ATOM 810 N N . ASP A 1 106 ? 6.629 -3.266 -12.391 1 96.62 106 ASP A N 1
ATOM 811 C CA . ASP A 1 106 ? 5.898 -2.018 -12.203 1 96.62 106 ASP A CA 1
ATOM 812 C C . ASP A 1 106 ? 6.445 -0.916 -13.102 1 96.62 106 ASP A C 1
ATOM 814 O O . ASP A 1 106 ? 5.684 -0.232 -13.789 1 96.62 106 ASP A O 1
ATOM 818 N N . ALA A 1 107 ? 7.773 -0.797 -13.164 1 95.31 107 ALA A N 1
ATOM 819 C CA . ALA A 1 107 ? 8.406 0.322 -13.859 1 95.31 107 ALA A CA 1
ATOM 820 C C . ALA A 1 107 ? 8.844 -0.081 -15.266 1 95.31 107 ALA A C 1
ATOM 822 O O . ALA A 1 107 ? 9.047 0.776 -16.125 1 95.31 107 ALA A O 1
ATOM 823 N N . GLY A 1 108 ? 8.922 -1.368 -15.5 1 94.69 108 GLY A N 1
ATOM 824 C CA . GLY A 1 108 ? 9.586 -1.791 -16.734 1 94.69 108 GLY A CA 1
ATOM 825 C C . GLY A 1 108 ? 8.617 -2.316 -17.766 1 94.69 108 GLY A C 1
ATOM 826 O O . GLY A 1 108 ? 8.977 -2.457 -18.938 1 94.69 108 GLY A O 1
ATOM 827 N N . LEU A 1 109 ? 7.352 -2.529 -17.328 1 94.81 109 LEU A N 1
ATOM 828 C CA . LEU A 1 109 ? 6.48 -3.236 -18.266 1 94.81 109 LEU A CA 1
ATOM 829 C C . LEU A 1 109 ? 5.223 -2.428 -18.547 1 94.81 109 LEU A C 1
ATOM 831 O O . LEU A 1 109 ? 4.266 -2.945 -19.141 1 94.81 109 LEU A O 1
ATOM 835 N N . GLY A 1 110 ? 5.234 -1.169 -18.094 1 92.75 110 GLY A N 1
ATOM 836 C CA . GLY A 1 110 ? 4.051 -0.359 -18.344 1 92.75 110 GLY A CA 1
ATOM 837 C C . GLY A 1 110 ? 2.814 -0.872 -17.625 1 92.75 110 GLY A C 1
ATOM 838 O O . GLY A 1 110 ? 1.712 -0.83 -18.172 1 92.75 110 GLY A O 1
ATOM 839 N N . LEU A 1 111 ? 3.006 -1.396 -16.422 1 97.25 111 LEU A N 1
ATOM 840 C CA . LEU A 1 111 ? 1.923 -1.975 -15.641 1 97.25 111 LEU A CA 1
ATOM 841 C C . LEU A 1 111 ? 1.768 -1.246 -14.312 1 97.25 111 LEU A C 1
ATOM 843 O O . LEU A 1 111 ? 2.645 -0.476 -13.914 1 97.25 111 LEU A O 1
ATOM 847 N N . THR A 1 112 ? 0.634 -1.408 -13.75 1 97.62 112 THR A N 1
ATOM 848 C CA . THR A 1 112 ? 0.332 -0.905 -12.414 1 97.62 112 THR A CA 1
ATOM 849 C C . THR A 1 112 ? -0.242 -2.014 -11.539 1 97.62 112 THR A C 1
ATOM 851 O O . THR A 1 112 ? -1.069 -2.807 -11.992 1 97.62 112 THR A O 1
ATOM 854 N N . PHE A 1 113 ? 0.278 -2.092 -10.391 1 98.38 113 PHE A N 1
ATOM 855 C CA . PHE A 1 113 ? -0.248 -2.963 -9.344 1 98.38 113 PHE A CA 1
ATOM 856 C C . PHE A 1 113 ? -1.056 -2.162 -8.328 1 98.38 113 PHE A C 1
ATOM 858 O O . PHE A 1 113 ? -0.511 -1.684 -7.332 1 98.38 113 PHE A O 1
ATOM 865 N N . PRO A 1 114 ? -2.338 -2.082 -8.5 1 97.81 114 PRO A N 1
ATOM 866 C CA . PRO A 1 114 ? -3.129 -1.087 -7.77 1 97.81 114 PRO A CA 1
ATOM 867 C C . PRO A 1 114 ? -3.256 -1.404 -6.281 1 97.81 114 PRO A C 1
ATOM 869 O O . PRO A 1 114 ? -3.471 -0.5 -5.473 1 97.81 114 PRO A O 1
ATOM 872 N N . ALA A 1 115 ? -3.176 -2.66 -5.91 1 98.19 115 ALA A N 1
ATOM 873 C CA . ALA A 1 115 ? -3.314 -3.094 -4.523 1 98.19 115 ALA A CA 1
ATOM 874 C C . ALA A 1 115 ? -2.715 -4.48 -4.316 1 98.19 115 ALA A C 1
ATOM 876 O O . ALA A 1 115 ? -2.617 -5.266 -5.266 1 98.19 115 ALA A O 1
ATOM 877 N N . THR A 1 116 ? -2.295 -4.746 -3.109 1 98.75 116 THR A N 1
ATOM 878 C CA . THR A 1 116 ? -1.879 -6.09 -2.732 1 98.75 116 THR A CA 1
ATOM 879 C C . THR A 1 116 ? -3.029 -6.852 -2.08 1 98.75 116 THR A C 1
ATOM 881 O O . THR A 1 116 ? -3.646 -6.359 -1.132 1 98.75 116 THR A O 1
ATOM 884 N N . THR A 1 117 ? -3.32 -8.031 -2.617 1 98.81 117 THR A N 1
ATOM 885 C CA . THR A 1 117 ? -4.43 -8.812 -2.086 1 98.81 117 THR A CA 1
ATOM 886 C C . THR A 1 117 ? -3.916 -9.969 -1.23 1 98.81 117 THR A C 1
ATOM 888 O O . THR A 1 117 ? -4.672 -10.562 -0.46 1 98.81 117 THR A O 1
ATOM 891 N N . TYR A 1 118 ? -2.689 -10.281 -1.399 1 98.88 118 TYR A N 1
ATOM 892 C CA . TYR A 1 118 ? -2.129 -11.414 -0.674 1 98.88 118 TYR A CA 1
ATOM 893 C C . TYR A 1 118 ? -0.619 -11.273 -0.528 1 98.88 118 TYR A C 1
ATOM 895 O O . TYR A 1 118 ? 0.106 -11.234 -1.525 1 98.88 118 TYR A O 1
ATOM 903 N N . TYR A 1 119 ? -0.131 -11.188 0.672 1 98.81 119 TYR A N 1
ATOM 904 C CA . TYR A 1 119 ? 1.298 -11.172 0.963 1 98.81 119 TYR A CA 1
ATOM 905 C C . TYR A 1 119 ? 1.841 -12.594 1.092 1 98.81 119 TYR A C 1
ATOM 907 O O . TYR A 1 119 ? 1.479 -13.32 2.02 1 98.81 119 TYR A O 1
ATOM 915 N N . ASP A 1 120 ? 2.738 -12.93 0.174 1 98.56 120 ASP A N 1
ATOM 916 C CA . ASP A 1 120 ? 3.297 -14.273 0.114 1 98.56 120 ASP A CA 1
ATOM 917 C C . ASP A 1 120 ? 4.82 -14.242 0.17 1 98.56 120 ASP A C 1
ATOM 919 O O . ASP A 1 120 ? 5.414 -13.203 0.473 1 98.56 120 ASP A O 1
ATOM 923 N N . GLY A 1 121 ? 5.434 -15.359 0.106 1 98.25 121 GLY A N 1
ATOM 924 C CA . GLY A 1 121 ? 6.855 -15.617 -0.034 1 98.25 121 GLY A CA 1
ATOM 925 C C . GLY A 1 121 ? 7.16 -16.953 -0.688 1 98.25 121 GLY A C 1
ATOM 926 O O . GLY A 1 121 ? 6.27 -17.797 -0.828 1 98.25 121 GLY A O 1
ATOM 927 N N . GLN A 1 122 ? 8.328 -17.031 -1.117 1 98.5 122 GLN A N 1
ATOM 928 C CA . GLN A 1 122 ? 8.719 -18.266 -1.808 1 98.5 122 GLN A CA 1
ATOM 929 C C . GLN A 1 122 ? 9.336 -19.266 -0.839 1 98.5 122 GLN A C 1
ATOM 931 O O . GLN A 1 122 ? 10.102 -18.891 0.051 1 98.5 122 GLN A O 1
ATOM 936 N N . GLY A 1 123 ? 8.938 -20.516 -0.941 1 98.44 123 GLY A N 1
ATOM 937 C CA . GLY A 1 123 ? 9.445 -21.594 -0.114 1 98.44 123 GLY A CA 1
ATOM 938 C C . GLY A 1 123 ? 9.836 -22.812 -0.912 1 98.44 123 GLY A C 1
ATOM 939 O O . GLY A 1 123 ? 10.172 -22.719 -2.094 1 98.44 123 GLY A O 1
ATOM 940 N N . PHE A 1 124 ? 9.867 -23.938 -0.183 1 98.75 124 PHE A N 1
ATOM 941 C CA . PHE A 1 124 ? 10.336 -25.203 -0.74 1 98.75 124 PHE A CA 1
ATOM 942 C C . PHE A 1 124 ? 9.438 -26.359 -0.289 1 98.75 124 PHE A C 1
ATOM 944 O O . PHE A 1 124 ? 9.227 -26.547 0.91 1 98.75 124 PHE A O 1
ATOM 951 N N . LEU A 1 125 ? 8.875 -27.047 -1.188 1 98.62 125 LEU A N 1
ATOM 952 C CA . LEU A 1 125 ? 8.148 -28.281 -0.933 1 98.62 125 LEU A CA 1
ATOM 953 C C . LEU A 1 125 ? 9.047 -29.5 -1.146 1 98.62 125 LEU A C 1
ATOM 955 O O . LEU A 1 125 ? 9.688 -29.625 -2.191 1 98.62 125 LEU A O 1
ATOM 959 N N . VAL A 1 126 ? 9.125 -30.375 -0.166 1 98.5 126 VAL A N 1
ATOM 960 C CA . VAL A 1 126 ? 9.953 -31.578 -0.244 1 98.5 126 VAL A CA 1
ATOM 961 C C . VAL A 1 126 ? 9.172 -32.781 0.273 1 98.5 126 VAL A C 1
ATOM 963 O O . VAL A 1 126 ? 8.211 -32.625 1.026 1 98.5 126 VAL A O 1
ATOM 966 N N . ALA A 1 127 ? 9.625 -33.938 -0.172 1 97.94 127 ALA A N 1
ATOM 967 C CA . ALA A 1 127 ? 9.148 -35.156 0.472 1 97.94 127 ALA A CA 1
ATOM 968 C C . ALA A 1 127 ? 9.68 -35.25 1.897 1 97.94 127 ALA A C 1
ATOM 970 O O . ALA A 1 127 ? 10.852 -34.969 2.154 1 97.94 127 ALA A O 1
ATOM 971 N N . ARG A 1 128 ? 8.773 -35.625 2.822 1 97.44 128 ARG A N 1
ATOM 972 C CA . ARG A 1 128 ? 9.227 -35.812 4.195 1 97.44 128 ARG A CA 1
ATOM 973 C C . ARG A 1 128 ? 10.383 -36.812 4.254 1 97.44 128 ARG A C 1
ATOM 975 O O . ARG A 1 128 ? 11.289 -36.656 5.078 1 97.44 128 ARG A O 1
ATOM 982 N N . ALA A 1 129 ? 10.359 -37.688 3.373 1 96.25 129 ALA A N 1
ATOM 983 C CA . ALA A 1 129 ? 11.359 -38.781 3.332 1 96.25 129 ALA A CA 1
ATOM 984 C C . ALA A 1 129 ? 12.742 -38.219 3 1 96.25 129 ALA A C 1
ATOM 986 O O . ALA A 1 129 ? 13.758 -38.875 3.275 1 96.25 129 ALA A O 1
ATOM 987 N N . LEU A 1 130 ? 12.789 -37.094 2.33 1 94.81 130 LEU A N 1
ATOM 988 C CA . LEU A 1 130 ? 14.078 -36.469 2.023 1 94.81 130 LEU A CA 1
ATOM 989 C C . LEU A 1 130 ? 14.859 -36.156 3.301 1 94.81 130 LEU A C 1
ATOM 991 O O . LEU A 1 130 ? 16.094 -36.125 3.285 1 94.81 130 LEU A O 1
ATOM 995 N N . GLY A 1 131 ? 14.172 -35.875 4.422 1 95.25 131 GLY A N 1
ATOM 996 C CA . GLY A 1 131 ? 14.781 -35.75 5.738 1 95.25 131 GLY A CA 1
ATOM 997 C C . GLY A 1 131 ? 15.516 -34.438 5.941 1 95.25 131 GLY A C 1
ATOM 998 O O . GLY A 1 131 ? 16.516 -34.375 6.66 1 95.25 131 GLY A O 1
ATOM 999 N N . VAL A 1 132 ? 15.117 -33.375 5.195 1 95.56 132 VAL A N 1
ATOM 1000 C CA . VAL A 1 132 ? 15.703 -32.062 5.383 1 95.56 132 VAL A CA 1
ATOM 1001 C C . VAL A 1 132 ? 14.75 -31.172 6.18 1 95.56 132 VAL A C 1
ATOM 1003 O O . VAL A 1 132 ? 13.531 -31.297 6.043 1 95.56 132 VAL A O 1
ATOM 1006 N N . ALA A 1 133 ? 15.359 -30.281 7 1 94.25 133 ALA A N 1
ATOM 1007 C CA . ALA A 1 133 ? 14.539 -29.438 7.867 1 94.25 133 ALA A CA 1
ATOM 1008 C C . ALA A 1 133 ? 14.625 -27.984 7.445 1 94.25 133 ALA A C 1
ATOM 1010 O O . ALA A 1 133 ? 13.812 -27.156 7.875 1 94.25 133 ALA A O 1
ATOM 1011 N N . SER A 1 134 ? 15.625 -27.75 6.57 1 96.25 134 SER A N 1
ATOM 1012 C CA . SER A 1 134 ? 15.883 -26.359 6.18 1 96.25 134 SER A CA 1
ATOM 1013 C C . SER A 1 134 ? 16.328 -26.281 4.727 1 96.25 134 SER A C 1
ATOM 1015 O O . SER A 1 134 ? 16.984 -27.188 4.211 1 96.25 134 SER A O 1
ATOM 1017 N N . ALA A 1 135 ? 15.984 -25.125 4.18 1 96 135 ALA A N 1
ATOM 1018 C CA . ALA A 1 135 ? 16.406 -24.891 2.799 1 96 135 ALA A CA 1
ATOM 1019 C C . ALA A 1 135 ? 17.922 -24.828 2.689 1 96 135 ALA A C 1
ATOM 1021 O O . ALA A 1 135 ? 18.484 -25.016 1.604 1 96 135 ALA A O 1
ATOM 1022 N N . GLU A 1 136 ? 18.562 -24.562 3.773 1 94.75 136 GLU A N 1
ATOM 1023 C CA . GLU A 1 136 ? 20.016 -24.484 3.783 1 94.75 136 GLU A CA 1
ATOM 1024 C C . GLU A 1 136 ? 20.656 -25.844 3.553 1 94.75 136 GLU A C 1
ATOM 1026 O O . GLU A 1 136 ? 21.859 -25.938 3.254 1 94.75 136 GLU A O 1
ATOM 1031 N N . GLU A 1 137 ? 19.859 -26.891 3.658 1 96.44 137 GLU A N 1
ATOM 1032 C CA . GLU A 1 137 ? 20.344 -28.25 3.479 1 96.44 137 GLU A CA 1
ATOM 1033 C C . GLU A 1 137 ? 20.125 -28.734 2.047 1 96.44 137 GLU A C 1
ATOM 1035 O O . GLU A 1 137 ? 20.375 -29.906 1.733 1 96.44 137 GLU A O 1
ATOM 1040 N N . LEU A 1 138 ? 19.766 -27.844 1.142 1 97.06 138 LEU A N 1
ATOM 1041 C CA . LEU A 1 138 ? 19.328 -28.25 -0.187 1 97.06 138 LEU A CA 1
ATOM 1042 C C . LEU A 1 138 ? 20.453 -28.109 -1.2 1 97.06 138 LEU A C 1
ATOM 1044 O O . LEU A 1 138 ? 20.219 -28.062 -2.408 1 97.06 138 LEU A O 1
ATOM 1048 N N . GLY A 1 139 ? 21.656 -28 -0.64 1 96.06 139 GLY A N 1
ATOM 1049 C CA . GLY A 1 139 ? 22.797 -27.969 -1.552 1 96.06 139 GLY A CA 1
ATOM 1050 C C . GLY A 1 139 ? 22.859 -29.156 -2.475 1 96.06 139 GLY A C 1
ATOM 1051 O O . GLY A 1 139 ? 22.719 -30.297 -2.027 1 96.06 139 GLY A O 1
ATOM 1052 N N . GLY A 1 140 ? 23.016 -28.906 -3.822 1 96.62 140 GLY A N 1
ATOM 1053 C CA . GLY A 1 140 ? 23.141 -29.969 -4.805 1 96.62 140 GLY A CA 1
ATOM 1054 C C . GLY A 1 140 ? 21.812 -30.531 -5.27 1 96.62 140 GLY A C 1
ATOM 1055 O O . GLY A 1 140 ? 21.766 -31.344 -6.191 1 96.62 140 GLY A O 1
ATOM 1056 N N . ALA A 1 141 ? 20.75 -30.062 -4.688 1 97.62 141 ALA A N 1
ATOM 1057 C CA . ALA A 1 141 ? 19.438 -30.609 -4.992 1 97.62 141 ALA A CA 1
ATOM 1058 C C . ALA A 1 141 ? 18.969 -30.203 -6.391 1 97.62 141 ALA A C 1
ATOM 1060 O O . ALA A 1 141 ? 19.344 -29.125 -6.879 1 97.62 141 ALA A O 1
ATOM 1061 N N . ARG A 1 142 ? 18.25 -31.078 -7.074 1 98.5 142 ARG A N 1
ATOM 1062 C CA . ARG A 1 142 ? 17.469 -30.703 -8.25 1 98.5 142 ARG A CA 1
ATOM 1063 C C . ARG A 1 142 ? 16.188 -29.984 -7.852 1 98.5 142 ARG A C 1
ATOM 1065 O O . ARG A 1 142 ? 15.344 -30.562 -7.152 1 98.5 142 ARG A O 1
ATOM 1072 N N . VAL A 1 143 ? 16.062 -28.703 -8.258 1 98.62 143 VAL A N 1
ATOM 1073 C CA . VAL A 1 143 ? 14.938 -27.891 -7.812 1 98.62 143 VAL A CA 1
ATOM 1074 C C . VAL A 1 143 ? 14.07 -27.5 -9.008 1 98.62 143 VAL A C 1
ATOM 1076 O O . VAL A 1 143 ? 14.516 -26.781 -9.898 1 98.62 143 VAL A O 1
ATOM 1079 N N . CYS A 1 144 ? 12.836 -27.984 -8.992 1 98.69 144 CYS A N 1
ATOM 1080 C CA . CYS A 1 144 ? 11.867 -27.578 -10.008 1 98.69 144 CYS A CA 1
ATOM 1081 C C . CYS A 1 144 ? 11.344 -26.172 -9.742 1 98.69 144 CYS A C 1
ATOM 1083 O O . CYS A 1 144 ? 11 -25.844 -8.609 1 98.69 144 CYS A O 1
ATOM 1085 N N . VAL A 1 145 ? 11.281 -25.344 -10.719 1 97.75 145 VAL A N 1
ATOM 1086 C CA . VAL A 1 145 ? 10.781 -23.984 -10.641 1 97.75 145 VAL A CA 1
ATOM 1087 C C . VAL A 1 145 ? 10.234 -23.547 -12 1 97.75 145 VAL A C 1
ATOM 1089 O O . VAL A 1 145 ? 10.742 -23.969 -13.039 1 97.75 145 VAL A O 1
ATOM 1092 N N . GLN A 1 146 ? 9.203 -22.781 -11.961 1 94.88 146 GLN A N 1
ATOM 1093 C CA . GLN A 1 146 ? 8.625 -22.312 -13.211 1 94.88 146 GLN A CA 1
ATOM 1094 C C . GLN A 1 146 ? 9.531 -21.281 -13.875 1 94.88 146 GLN A C 1
ATOM 1096 O O . GLN A 1 146 ? 9.953 -20.312 -13.234 1 94.88 146 GLN A O 1
ATOM 1101 N N . ALA A 1 147 ? 9.75 -21.5 -15.133 1 92.56 147 ALA A N 1
ATOM 1102 C CA . ALA A 1 147 ? 10.602 -20.578 -15.898 1 92.56 147 ALA A CA 1
ATOM 1103 C C . ALA A 1 147 ? 9.93 -19.234 -16.078 1 92.56 147 ALA A C 1
ATOM 1105 O O . ALA A 1 147 ? 8.703 -19.156 -16.234 1 92.56 147 ALA A O 1
ATOM 1106 N N . GLY A 1 148 ? 10.734 -18.172 -16.062 1 87.06 148 GLY A N 1
ATOM 1107 C CA . GLY A 1 148 ? 10.242 -16.828 -16.391 1 87.06 148 GLY A CA 1
ATOM 1108 C C . GLY A 1 148 ? 9.445 -16.203 -15.258 1 87.06 148 GLY A C 1
ATOM 1109 O O . GLY A 1 148 ? 8.594 -15.352 -15.492 1 87.06 148 GLY A O 1
ATOM 1110 N N . THR A 1 149 ? 9.625 -16.719 -14.055 1 90.81 149 THR A N 1
ATOM 1111 C CA . THR A 1 149 ? 8.922 -16.188 -12.891 1 90.81 149 THR A CA 1
ATOM 1112 C C . THR A 1 149 ? 9.906 -15.562 -11.906 1 90.81 149 THR A C 1
ATOM 1114 O O . THR A 1 149 ? 11.117 -15.734 -12.039 1 90.81 149 THR A O 1
ATOM 1117 N N . ALA A 1 150 ? 9.383 -14.781 -10.992 1 92.44 150 ALA A N 1
ATOM 1118 C CA . ALA A 1 150 ? 10.188 -14.266 -9.883 1 92.44 150 ALA A CA 1
ATOM 1119 C C . ALA A 1 150 ? 10.789 -15.406 -9.07 1 92.44 150 ALA A C 1
ATOM 1121 O O . ALA A 1 150 ? 11.891 -15.273 -8.523 1 92.44 150 ALA A O 1
ATOM 1122 N N . SER A 1 151 ? 10.109 -16.547 -9.07 1 96.31 151 SER A N 1
ATOM 1123 C CA . SER A 1 151 ? 10.594 -17.688 -8.305 1 96.31 151 SER A CA 1
ATOM 1124 C C . SER A 1 151 ? 11.938 -18.188 -8.836 1 96.31 151 SER A C 1
ATOM 1126 O O . SER A 1 151 ? 12.812 -18.578 -8.062 1 96.31 151 SER A O 1
ATOM 1128 N N . GLU A 1 152 ? 12.047 -18.203 -10.141 1 94.88 152 GLU A N 1
ATOM 1129 C CA . GLU A 1 152 ? 13.312 -18.594 -10.75 1 94.88 152 GLU A CA 1
ATOM 1130 C C . GLU A 1 152 ? 14.453 -17.688 -10.312 1 94.88 152 GLU A C 1
ATOM 1132 O O . GLU A 1 152 ? 15.516 -18.156 -9.914 1 94.88 152 GLU A O 1
ATOM 1137 N N . THR A 1 153 ? 14.195 -16.375 -10.344 1 93.44 153 THR A N 1
ATOM 1138 C CA . THR A 1 153 ? 15.18 -15.367 -9.961 1 93.44 153 THR A CA 1
ATOM 1139 C C . THR A 1 153 ? 15.508 -15.477 -8.477 1 93.44 153 THR A C 1
ATOM 1141 O O . THR A 1 153 ? 16.672 -15.453 -8.086 1 93.44 153 THR A O 1
ATOM 1144 N N . ASN A 1 154 ? 14.523 -15.609 -7.629 1 97.38 154 ASN A N 1
ATOM 1145 C CA . ASN A 1 154 ? 14.695 -15.703 -6.184 1 97.38 154 ASN A CA 1
ATOM 1146 C C . ASN A 1 154 ? 15.508 -16.938 -5.793 1 97.38 154 ASN A C 1
ATOM 1148 O O . ASN A 1 154 ? 16.312 -16.891 -4.867 1 97.38 154 ASN A O 1
ATOM 1152 N N . LEU A 1 155 ? 15.195 -18.016 -6.52 1 97.19 155 LEU A N 1
ATOM 1153 C CA . LEU A 1 155 ? 15.891 -19.266 -6.246 1 97.19 155 LEU A CA 1
ATOM 1154 C C . LEU A 1 155 ? 17.391 -19.141 -6.508 1 97.19 155 LEU A C 1
ATOM 1156 O O . LEU A 1 155 ? 18.203 -19.531 -5.676 1 97.19 155 LEU A O 1
ATOM 1160 N N . ALA A 1 156 ? 17.703 -18.578 -7.637 1 95.69 156 ALA A N 1
ATOM 1161 C CA . ALA A 1 156 ? 19.109 -18.328 -7.977 1 95.69 156 ALA A CA 1
ATOM 1162 C C . ALA A 1 156 ? 19.781 -17.422 -6.949 1 95.69 156 ALA A C 1
ATOM 1164 O O . ALA A 1 156 ? 20.891 -17.703 -6.512 1 95.69 156 ALA A O 1
ATOM 1165 N N . ASP A 1 157 ? 19.125 -16.406 -6.52 1 95.75 157 ASP A N 1
ATOM 1166 C CA . ASP A 1 157 ? 19.641 -15.453 -5.543 1 95.75 157 ASP A CA 1
ATOM 1167 C C . ASP A 1 157 ? 19.922 -16.141 -4.203 1 95.75 157 ASP A C 1
ATOM 1169 O O . ASP A 1 157 ? 20.938 -15.875 -3.564 1 95.75 157 ASP A O 1
ATOM 1173 N N . PHE A 1 158 ? 19.016 -16.969 -3.811 1 96.88 158 PHE A N 1
ATOM 1174 C CA . PHE A 1 158 ? 19.125 -17.641 -2.52 1 96.88 158 PHE A CA 1
ATOM 1175 C C . PHE A 1 158 ? 20.359 -18.516 -2.457 1 96.88 158 PHE A C 1
ATOM 1177 O O . PHE A 1 158 ? 21.156 -18.422 -1.519 1 96.88 158 PHE A O 1
ATOM 1184 N N . PHE A 1 159 ? 20.531 -19.328 -3.445 1 96.25 159 PHE A N 1
ATOM 1185 C CA . PHE A 1 159 ? 21.656 -20.25 -3.457 1 96.25 159 PHE A CA 1
ATOM 1186 C C . PHE A 1 159 ? 22.969 -19.516 -3.668 1 96.25 159 PHE A C 1
ATOM 1188 O O . PHE A 1 159 ? 23.969 -19.812 -3.016 1 96.25 159 PHE A O 1
ATOM 1195 N N . ARG A 1 160 ? 22.922 -18.5 -4.508 1 93.5 160 ARG A N 1
ATOM 1196 C CA . ARG A 1 160 ? 24.125 -17.688 -4.738 1 93.5 160 ARG A CA 1
ATOM 1197 C C . ARG A 1 160 ? 24.578 -17 -3.453 1 93.5 160 ARG A C 1
ATOM 1199 O O . ARG A 1 160 ? 25.766 -17.016 -3.119 1 93.5 160 ARG A O 1
ATOM 1206 N N . ALA A 1 161 ? 23.656 -16.438 -2.752 1 92.69 161 ALA A N 1
ATOM 1207 C CA . ALA A 1 161 ? 23.953 -15.688 -1.535 1 92.69 161 ALA A CA 1
ATOM 1208 C C . ALA A 1 161 ? 24.562 -16.594 -0.471 1 92.69 161 ALA A C 1
ATOM 1210 O O . ALA A 1 161 ? 25.297 -16.125 0.407 1 92.69 161 ALA A O 1
ATOM 1211 N N . ARG A 1 162 ? 24.328 -17.875 -0.593 1 93.75 162 ARG A N 1
ATOM 1212 C CA . ARG A 1 162 ? 24.781 -18.812 0.427 1 93.75 162 ARG A CA 1
ATOM 1213 C C . ARG A 1 162 ? 25.938 -19.672 -0.091 1 93.75 162 ARG A C 1
ATOM 1215 O O . ARG A 1 162 ? 26.422 -20.547 0.617 1 93.75 162 ARG A O 1
ATOM 1222 N N . GLY A 1 163 ? 26.312 -19.453 -1.329 1 93.12 163 GLY A N 1
ATOM 1223 C CA . GLY A 1 163 ? 27.391 -20.219 -1.929 1 93.12 163 GLY A CA 1
ATOM 1224 C C . GLY A 1 163 ? 27.047 -21.688 -2.098 1 93.12 163 GLY A C 1
ATOM 1225 O O . GLY A 1 163 ? 27.922 -22.547 -1.962 1 93.12 163 GLY A O 1
ATOM 1226 N N . LEU A 1 164 ? 25.812 -21.953 -2.211 1 94.81 164 LEU A N 1
ATOM 1227 C CA . LEU A 1 164 ? 25.344 -23.328 -2.414 1 94.81 164 LEU A CA 1
ATOM 1228 C C . LEU A 1 164 ? 25.078 -23.594 -3.891 1 94.81 164 LEU A C 1
ATOM 1230 O O . LEU A 1 164 ? 24.594 -22.703 -4.609 1 94.81 164 LEU A O 1
ATOM 1234 N N . ASP A 1 165 ? 25.375 -24.766 -4.258 1 95.56 165 ASP A N 1
ATOM 1235 C CA . ASP A 1 165 ? 25.031 -25.188 -5.605 1 95.56 165 ASP A CA 1
ATOM 1236 C C . ASP A 1 165 ? 23.641 -25.844 -5.625 1 95.56 165 ASP A C 1
ATOM 1238 O O . ASP A 1 165 ? 23.188 -26.375 -4.609 1 95.56 165 ASP A O 1
ATOM 1242 N N . TYR A 1 166 ? 22.969 -25.688 -6.703 1 97.25 166 TYR A N 1
ATOM 1243 C CA . TYR A 1 166 ? 21.719 -26.406 -6.969 1 97.25 166 TYR A CA 1
ATOM 1244 C C . TYR A 1 166 ? 21.531 -26.641 -8.461 1 97.25 166 TYR A C 1
ATOM 1246 O O . TYR A 1 166 ? 22.25 -26.062 -9.281 1 97.25 166 TYR A O 1
ATOM 1254 N N . GLN A 1 167 ? 20.703 -27.562 -8.875 1 97.88 167 GLN A N 1
ATOM 1255 C CA . GLN A 1 167 ? 20.391 -27.828 -10.273 1 97.88 167 GLN A CA 1
ATOM 1256 C C . GLN A 1 167 ? 18.953 -27.406 -10.594 1 97.88 167 GLN A C 1
ATOM 1258 O O . GLN A 1 167 ? 18 -28.109 -10.266 1 97.88 167 GLN A O 1
ATOM 1263 N N . PRO A 1 168 ? 18.812 -26.297 -11.281 1 97.94 168 PRO A N 1
ATOM 1264 C CA . PRO A 1 168 ? 17.453 -25.875 -11.641 1 97.94 168 PRO A CA 1
ATOM 1265 C C . PRO A 1 168 ? 16.812 -26.797 -12.68 1 97.94 168 PRO A C 1
ATOM 1267 O O . PRO A 1 168 ? 17.453 -27.141 -13.672 1 97.94 168 PRO A O 1
ATOM 1270 N N . VAL A 1 169 ? 15.664 -27.203 -12.438 1 98.44 169 VAL A N 1
ATOM 1271 C CA . VAL A 1 169 ? 14.805 -27.891 -13.398 1 98.44 169 VAL A CA 1
ATOM 1272 C C . VAL A 1 169 ? 13.656 -26.969 -13.812 1 98.44 169 VAL A C 1
ATOM 1274 O O . VAL A 1 169 ? 12.656 -26.844 -13.094 1 98.44 169 VAL A O 1
ATOM 1277 N N . LEU A 1 170 ? 13.781 -26.391 -14.961 1 97.12 170 LEU A N 1
ATOM 1278 C CA . LEU A 1 170 ? 12.852 -25.359 -15.414 1 97.12 170 LEU A CA 1
ATOM 1279 C C . LEU A 1 170 ? 11.594 -25.984 -16.016 1 97.12 170 LEU A C 1
ATOM 1281 O O . LEU A 1 170 ? 11.68 -26.906 -16.828 1 97.12 170 LEU A O 1
ATOM 1285 N N . ALA A 1 171 ? 10.508 -25.562 -15.5 1 97 171 ALA A N 1
ATOM 1286 C CA . ALA A 1 171 ? 9.211 -26.016 -16 1 97 171 ALA A CA 1
ATOM 1287 C C . ALA A 1 171 ? 8.469 -24.891 -16.703 1 97 171 ALA A C 1
ATOM 1289 O O . ALA A 1 171 ? 8.648 -23.719 -16.375 1 97 171 ALA A O 1
ATOM 1290 N N . LYS A 1 172 ? 7.629 -25.203 -17.594 1 93.19 172 LYS A N 1
ATOM 1291 C CA . LYS A 1 172 ? 6.922 -24.203 -18.406 1 93.19 172 LYS A CA 1
ATOM 1292 C C . LYS A 1 172 ? 5.727 -23.641 -17.641 1 93.19 172 LYS A C 1
ATOM 1294 O O . LYS A 1 172 ? 5.25 -22.547 -17.953 1 93.19 172 LYS A O 1
ATOM 1299 N N . SER A 1 173 ? 5.215 -24.406 -16.734 1 93.12 173 SER A N 1
ATOM 1300 C CA . SER A 1 173 ? 4.07 -24.016 -15.93 1 93.12 173 SER A CA 1
ATOM 1301 C C . SER A 1 173 ? 4.156 -24.609 -14.523 1 93.12 173 SER A C 1
ATOM 1303 O O . SER A 1 173 ? 4.992 -25.469 -14.266 1 93.12 173 SER A O 1
ATOM 1305 N N . GLU A 1 174 ? 3.352 -24.109 -13.68 1 91.88 174 GLU A N 1
ATOM 1306 C CA . GLU A 1 174 ? 3.291 -24.656 -12.328 1 91.88 174 GLU A CA 1
ATOM 1307 C C . GLU A 1 174 ? 2.838 -26.109 -12.344 1 91.88 174 GLU A C 1
ATOM 1309 O O . GLU A 1 174 ? 3.326 -26.938 -11.562 1 91.88 174 GLU A O 1
ATOM 1314 N N . GLU A 1 175 ? 1.905 -26.422 -13.227 1 93.81 175 GLU A N 1
ATOM 1315 C CA . GLU A 1 175 ? 1.446 -27.797 -13.383 1 93.81 175 GLU A CA 1
ATOM 1316 C C . GLU A 1 175 ? 2.586 -28.703 -13.82 1 93.81 175 GLU A C 1
ATOM 1318 O O . GLU A 1 175 ? 2.746 -29.812 -13.289 1 93.81 175 GLU A O 1
ATOM 1323 N N . ASP A 1 176 ? 3.311 -28.188 -14.758 1 96.38 176 ASP A N 1
ATOM 1324 C CA . ASP A 1 176 ? 4.461 -28.953 -15.227 1 96.38 176 ASP A CA 1
ATOM 1325 C C . ASP A 1 176 ? 5.477 -29.172 -14.102 1 96.38 176 ASP A C 1
ATOM 1327 O O . ASP A 1 176 ? 6.02 -30.266 -13.945 1 96.38 176 ASP A O 1
ATOM 1331 N N . ALA A 1 177 ? 5.738 -28.172 -13.336 1 97.06 177 ALA A N 1
ATOM 1332 C CA . ALA A 1 177 ? 6.668 -28.266 -12.211 1 97.06 177 ALA A CA 1
ATOM 1333 C C . ALA A 1 177 ? 6.188 -29.281 -11.18 1 97.06 177 ALA A C 1
ATOM 1335 O O . ALA A 1 177 ? 6.973 -30.094 -10.68 1 97.06 177 ALA A O 1
ATOM 1336 N N . ARG A 1 178 ? 4.922 -29.25 -10.867 1 97.19 178 ARG A N 1
ATOM 1337 C CA . ARG A 1 178 ? 4.348 -30.203 -9.914 1 97.19 178 ARG A CA 1
ATOM 1338 C C . ARG A 1 178 ? 4.484 -31.641 -10.414 1 97.19 178 ARG A C 1
ATOM 1340 O O . ARG A 1 178 ? 4.836 -32.531 -9.648 1 97.19 178 ARG A O 1
ATOM 1347 N N . ARG A 1 179 ? 4.223 -31.844 -11.688 1 97.31 179 ARG A N 1
ATOM 1348 C CA . ARG A 1 179 ? 4.32 -33.188 -12.273 1 97.31 179 ARG A CA 1
ATOM 1349 C C . ARG A 1 179 ? 5.754 -33.688 -12.219 1 97.31 179 ARG A C 1
ATOM 1351 O O . ARG A 1 179 ? 5.992 -34.844 -11.875 1 97.31 179 ARG A O 1
ATOM 1358 N N . LEU A 1 180 ? 6.629 -32.781 -12.578 1 98.12 180 LEU A N 1
ATOM 1359 C CA . LEU A 1 180 ? 8.039 -33.156 -12.516 1 98.12 180 LEU A CA 1
ATOM 1360 C C . LEU A 1 180 ? 8.438 -33.531 -11.094 1 98.12 180 LEU A C 1
ATOM 1362 O O . LEU A 1 180 ? 9.117 -34.531 -10.883 1 98.12 180 LEU A O 1
ATOM 1366 N N . TYR A 1 181 ? 7.988 -32.844 -10.133 1 98.44 181 TYR A N 1
ATOM 1367 C CA . TYR A 1 181 ? 8.273 -33.125 -8.727 1 98.44 181 TYR A CA 1
ATOM 1368 C C . TYR A 1 181 ? 7.66 -34.438 -8.297 1 98.44 181 TYR A C 1
ATOM 1370 O O . TYR A 1 181 ? 8.336 -35.25 -7.672 1 98.44 181 TYR A O 1
ATOM 1378 N N . GLU A 1 182 ? 6.445 -34.625 -8.68 1 97.25 182 GLU A N 1
ATOM 1379 C CA . GLU A 1 182 ? 5.727 -35.844 -8.266 1 97.25 182 GLU A CA 1
ATOM 1380 C C . GLU A 1 182 ? 6.34 -37.094 -8.883 1 97.25 182 GLU A C 1
ATOM 1382 O O . GLU A 1 182 ? 6.34 -38.156 -8.266 1 97.25 182 GLU A O 1
ATOM 1387 N N . SER A 1 183 ? 6.906 -36.938 -10.086 1 97.12 183 SER A N 1
ATOM 1388 C CA . SER A 1 183 ? 7.465 -38.094 -10.797 1 97.12 183 SER A CA 1
ATOM 1389 C C . SER A 1 183 ? 8.953 -38.25 -10.492 1 97.12 183 SER A C 1
ATOM 1391 O O . SER A 1 183 ? 9.664 -38.969 -11.211 1 97.12 183 SER A O 1
ATOM 1393 N N . ASP A 1 184 ? 9.438 -37.531 -9.57 1 96 184 ASP A N 1
ATOM 1394 C CA . ASP A 1 184 ? 10.82 -37.594 -9.109 1 96 184 ASP A CA 1
ATOM 1395 C C . ASP A 1 184 ? 11.781 -37.031 -10.148 1 96 184 ASP A C 1
ATOM 1397 O O . ASP A 1 184 ? 12.93 -37.469 -10.234 1 96 184 ASP A O 1
ATOM 1401 N N . GLY A 1 185 ? 11.258 -36.156 -10.898 1 97.62 185 GLY A N 1
ATOM 1402 C CA . GLY A 1 185 ? 12.109 -35.438 -11.82 1 97.62 185 GLY A CA 1
ATOM 1403 C C . GLY A 1 185 ? 12.953 -34.375 -11.141 1 97.62 185 GLY A C 1
ATOM 1404 O O . GLY A 1 185 ? 13.93 -33.875 -11.711 1 97.62 185 GLY A O 1
ATOM 1405 N N . CYS A 1 186 ? 12.617 -33.969 -9.945 1 98.31 186 CYS A N 1
ATOM 1406 C CA . CYS A 1 186 ? 13.383 -33.094 -9.078 1 98.31 186 CYS A CA 1
ATOM 1407 C C . CYS A 1 186 ? 13.18 -33.469 -7.613 1 98.31 186 CYS A C 1
ATOM 1409 O O . CYS A 1 186 ? 12.273 -34.219 -7.281 1 98.31 186 CYS A O 1
ATOM 1411 N N . ASP A 1 187 ? 14.039 -32.938 -6.762 1 98.19 187 ASP A N 1
ATOM 1412 C CA . ASP A 1 187 ? 14.016 -33.25 -5.34 1 98.19 187 ASP A CA 1
ATOM 1413 C C . ASP A 1 187 ? 13.125 -32.281 -4.57 1 98.19 187 ASP A C 1
ATOM 1415 O O . ASP A 1 187 ? 12.586 -32.625 -3.518 1 98.19 187 ASP A O 1
ATOM 1419 N N . VAL A 1 188 ? 13.078 -31.125 -5.094 1 98.56 188 VAL A N 1
ATOM 1420 C CA . VAL A 1 188 ? 12.438 -30 -4.414 1 98.56 188 VAL A CA 1
ATOM 1421 C C . VAL A 1 188 ? 11.586 -29.203 -5.402 1 98.56 188 VAL A C 1
ATOM 1423 O O . VAL A 1 188 ? 11.969 -29.031 -6.562 1 98.56 188 VAL A O 1
ATOM 1426 N N . PHE A 1 189 ? 10.414 -28.781 -5.016 1 98.62 189 PHE A N 1
ATOM 1427 C CA . PHE A 1 189 ? 9.594 -27.844 -5.77 1 98.62 189 PHE A CA 1
ATOM 1428 C C . PHE A 1 189 ? 9.57 -26.484 -5.098 1 98.62 189 PHE A C 1
ATOM 1430 O O . PHE A 1 189 ? 9.164 -26.359 -3.943 1 98.62 189 PHE A O 1
ATOM 1437 N N . SER A 1 190 ? 10.086 -25.453 -5.816 1 98.62 190 SER A N 1
ATOM 1438 C CA . SER A 1 190 ? 10.109 -24.109 -5.246 1 98.62 190 SER A CA 1
ATOM 1439 C C . SER A 1 190 ? 9.117 -23.188 -5.941 1 98.62 190 SER A C 1
ATOM 1441 O O . SER A 1 190 ? 9.07 -23.141 -7.172 1 98.62 190 SER A O 1
ATOM 1443 N N . ALA A 1 191 ? 8.328 -22.5 -5.215 1 97.88 191 ALA A N 1
ATOM 1444 C CA . ALA A 1 191 ? 7.301 -21.547 -5.598 1 97.88 191 ALA A CA 1
ATOM 1445 C C . ALA A 1 191 ? 6.812 -20.75 -4.387 1 97.88 191 ALA A C 1
ATOM 1447 O O . ALA A 1 191 ? 7.336 -20.922 -3.279 1 97.88 191 ALA A O 1
ATOM 1448 N N . ASP A 1 192 ? 5.918 -19.812 -4.602 1 98.12 192 ASP A N 1
ATOM 1449 C CA . ASP A 1 192 ? 5.273 -19.156 -3.467 1 98.12 192 ASP A CA 1
ATOM 1450 C C . ASP A 1 192 ? 4.605 -20.172 -2.551 1 98.12 192 ASP A C 1
ATOM 1452 O O . ASP A 1 192 ? 4.035 -21.156 -3.021 1 98.12 192 ASP A O 1
ATOM 1456 N N . ILE A 1 193 ? 4.656 -19.922 -1.301 1 98 193 ILE A N 1
ATOM 1457 C CA . ILE A 1 193 ? 4.188 -20.859 -0.287 1 98 193 ILE A CA 1
ATOM 1458 C C . ILE A 1 193 ? 2.729 -21.219 -0.555 1 98 193 ILE A C 1
ATOM 1460 O O . ILE A 1 193 ? 2.344 -22.391 -0.471 1 98 193 ILE A O 1
ATOM 1464 N N . SER A 1 194 ? 1.923 -20.234 -0.875 1 97.19 194 SER A N 1
ATOM 1465 C CA . SER A 1 194 ? 0.528 -20.516 -1.203 1 97.19 194 SER A CA 1
ATOM 1466 C C . SER A 1 194 ? 0.419 -21.438 -2.412 1 97.19 194 SER A C 1
ATOM 1468 O O . SER A 1 194 ? -0.407 -22.344 -2.428 1 97.19 194 SER A O 1
ATOM 1470 N N . GLY A 1 195 ? 1.245 -21.172 -3.426 1 96.81 195 GLY A N 1
ATOM 1471 C CA . GLY A 1 195 ? 1.277 -22.047 -4.594 1 96.81 195 GLY A CA 1
ATOM 1472 C C . GLY A 1 195 ? 1.742 -23.453 -4.277 1 96.81 195 GLY A C 1
ATOM 1473 O O . GLY A 1 195 ? 1.236 -24.422 -4.848 1 96.81 195 GLY A O 1
ATOM 1474 N N . LEU A 1 196 ? 2.732 -23.578 -3.393 1 97.94 196 LEU A N 1
ATOM 1475 C CA . LEU A 1 196 ? 3.205 -24.891 -2.963 1 97.94 196 LEU A CA 1
ATOM 1476 C C . LEU A 1 196 ? 2.107 -25.656 -2.223 1 97.94 196 LEU A C 1
ATOM 1478 O O . LEU A 1 196 ? 1.938 -26.859 -2.424 1 97.94 196 LEU A O 1
ATOM 1482 N N . ALA A 1 197 ? 1.381 -24.922 -1.345 1 97.31 197 ALA A N 1
ATOM 1483 C CA . ALA A 1 197 ? 0.264 -25.547 -0.642 1 97.31 197 ALA A CA 1
ATOM 1484 C C . ALA A 1 197 ? -0.795 -26.031 -1.624 1 97.31 197 ALA A C 1
ATOM 1486 O O . ALA A 1 197 ? -1.326 -27.141 -1.474 1 97.31 197 ALA A O 1
ATOM 1487 N N . ALA A 1 198 ? -1.098 -25.188 -2.605 1 97.12 198 ALA A N 1
ATOM 1488 C CA . ALA A 1 198 ? -2.045 -25.562 -3.65 1 97.12 198 ALA A CA 1
ATOM 1489 C C . ALA A 1 198 ? -1.567 -26.812 -4.398 1 97.12 198 ALA A C 1
ATOM 1491 O O . ALA A 1 198 ? -2.33 -27.75 -4.59 1 97.12 198 ALA A O 1
ATOM 1492 N N . SER A 1 199 ? -0.309 -26.812 -4.773 1 96.44 199 SER A N 1
ATOM 1493 C CA . SER A 1 199 ? 0.257 -27.938 -5.512 1 96.44 199 SER A CA 1
ATOM 1494 C C . SER A 1 199 ? 0.271 -29.203 -4.664 1 96.44 199 SER A C 1
ATOM 1496 O O . SER A 1 199 ? -0.045 -30.281 -5.156 1 96.44 199 SER A O 1
ATOM 1498 N N . ARG A 1 200 ? 0.66 -29.031 -3.424 1 97.31 200 ARG A N 1
ATOM 1499 C CA . ARG A 1 200 ? 0.708 -30.172 -2.514 1 97.31 200 ARG A CA 1
ATOM 1500 C C . ARG A 1 200 ? -0.654 -30.844 -2.412 1 97.31 200 ARG A C 1
ATOM 1502 O O . ARG A 1 200 ? -0.739 -32.094 -2.359 1 97.31 200 ARG A O 1
ATOM 1509 N N . SER A 1 201 ? -1.712 -30.062 -2.414 1 95.5 201 SER A N 1
ATOM 1510 C CA . SER A 1 201 ? -3.064 -30.594 -2.254 1 95.5 201 SER A CA 1
ATOM 1511 C C . SER A 1 201 ? -3.455 -31.484 -3.426 1 95.5 201 SER A C 1
ATOM 1513 O O . SER A 1 201 ? -4.402 -32.281 -3.328 1 95.5 201 SER A O 1
ATOM 1515 N N . LEU A 1 202 ? -2.732 -31.391 -4.547 1 95.06 202 LEU A N 1
ATOM 1516 C CA . LEU A 1 202 ? -3.07 -32.125 -5.754 1 95.06 202 LEU A CA 1
ATOM 1517 C C . LEU A 1 202 ? -2.227 -33.406 -5.867 1 95.06 202 LEU A C 1
ATOM 1519 O O . LEU A 1 202 ? -2.469 -34.25 -6.734 1 95.06 202 LEU A O 1
ATOM 1523 N N . LEU A 1 203 ? -1.261 -33.531 -4.98 1 96.5 203 LEU A N 1
ATOM 1524 C CA . LEU A 1 203 ? -0.401 -34.719 -5.039 1 96.5 203 LEU A CA 1
ATOM 1525 C C . LEU A 1 203 ? -1.16 -35.969 -4.609 1 96.5 203 LEU A C 1
ATOM 1527 O O . LEU A 1 203 ? -2.152 -35.875 -3.883 1 96.5 203 LEU A O 1
ATOM 1531 N N . SER A 1 204 ? -0.631 -37.062 -5.051 1 96.25 204 SER A N 1
ATOM 1532 C CA . SER A 1 204 ? -1.258 -38.344 -4.719 1 96.25 204 SER A CA 1
ATOM 1533 C C . SER A 1 204 ? -1.238 -38.594 -3.213 1 96.25 204 SER A C 1
ATOM 1535 O O . SER A 1 204 ? -2.176 -39.188 -2.664 1 96.25 204 SER A O 1
ATOM 1537 N N . ASN A 1 205 ? -0.188 -38.156 -2.578 1 96.5 205 ASN A N 1
ATOM 1538 C CA . ASN A 1 205 ? -0.035 -38.281 -1.132 1 96.5 205 ASN A CA 1
ATOM 1539 C C . ASN A 1 205 ? 0.399 -36.938 -0.513 1 96.5 205 ASN A C 1
ATOM 1541 O O . ASN A 1 205 ? 1.547 -36.781 -0.089 1 96.5 205 ASN A O 1
ATOM 1545 N N . PRO A 1 206 ? -0.538 -36.031 -0.373 1 96.69 206 PRO A N 1
ATOM 1546 C CA . PRO A 1 206 ? -0.198 -34.688 0.12 1 96.69 206 PRO A CA 1
ATOM 1547 C C . PRO A 1 206 ? 0.526 -34.719 1.465 1 96.69 206 PRO A C 1
ATOM 1549 O O . PRO A 1 206 ? 1.446 -33.938 1.694 1 96.69 206 PRO A O 1
ATOM 1552 N N . ASN A 1 207 ? 0.2 -35.656 2.342 1 96.5 207 ASN A N 1
ATOM 1553 C CA . ASN A 1 207 ? 0.755 -35.719 3.689 1 96.5 207 ASN A CA 1
ATOM 1554 C C . ASN A 1 207 ? 2.195 -36.219 3.684 1 96.5 207 ASN A C 1
ATOM 1556 O O . ASN A 1 207 ? 2.908 -36.094 4.68 1 96.5 207 ASN A O 1
ATOM 1560 N N . GLY A 1 208 ? 2.625 -36.781 2.648 1 97.81 208 GLY A N 1
ATOM 1561 C CA . GLY A 1 208 ? 4 -37.219 2.518 1 97.81 208 GLY A CA 1
ATOM 1562 C C . GLY A 1 208 ? 4.969 -36.125 2.182 1 97.81 208 GLY A C 1
ATOM 1563 O O . GLY A 1 208 ? 6.176 -36.344 2.08 1 97.81 208 GLY A O 1
ATOM 1564 N N . HIS A 1 209 ? 4.469 -34.906 2.055 1 98.25 209 HIS A N 1
ATOM 1565 C CA . HIS A 1 209 ? 5.277 -33.75 1.656 1 98.25 209 HIS A CA 1
ATOM 1566 C C . HIS A 1 209 ? 5.129 -32.625 2.648 1 98.25 209 HIS A C 1
ATOM 1568 O O . HIS A 1 209 ? 4.094 -32.469 3.301 1 98.25 209 HIS A O 1
ATOM 1574 N N . VAL A 1 210 ? 6.199 -31.797 2.777 1 97.94 210 VAL A N 1
ATOM 1575 C CA . VAL A 1 210 ? 6.172 -30.703 3.734 1 97.94 210 VAL A CA 1
ATOM 1576 C C . VAL A 1 210 ? 6.797 -29.453 3.104 1 97.94 210 VAL A C 1
ATOM 1578 O O . VAL A 1 210 ? 7.715 -29.562 2.289 1 97.94 210 VAL A O 1
ATOM 1581 N N . ILE A 1 211 ? 6.227 -28.344 3.312 1 98 211 ILE A N 1
ATOM 1582 C CA . ILE A 1 211 ? 6.836 -27.062 2.959 1 98 211 ILE A CA 1
ATOM 1583 C C . ILE A 1 211 ? 7.816 -26.641 4.051 1 98 211 ILE A C 1
ATOM 1585 O O . ILE A 1 211 ? 7.434 -26.5 5.215 1 98 211 ILE A O 1
ATOM 1589 N N . LEU A 1 212 ? 9.047 -26.453 3.727 1 98.06 212 LEU A N 1
ATOM 1590 C CA . LEU A 1 212 ? 10.07 -26.062 4.688 1 98.06 212 LEU A CA 1
ATOM 1591 C C . LEU A 1 212 ? 9.781 -24.672 5.246 1 98.06 212 LEU A C 1
ATOM 1593 O O . LEU A 1 212 ? 9.102 -23.875 4.605 1 98.06 212 LEU A O 1
ATOM 1597 N N . PRO A 1 213 ? 10.273 -24.344 6.402 1 96.12 213 PRO A N 1
ATOM 1598 C CA . PRO A 1 213 ? 9.906 -23.094 7.082 1 96.12 213 PRO A CA 1
ATOM 1599 C C . PRO A 1 213 ? 10.57 -21.875 6.457 1 96.12 213 PRO A C 1
ATOM 1601 O O . PRO A 1 213 ? 10.156 -20.734 6.719 1 96.12 213 PRO A O 1
ATOM 1604 N N . ASN A 1 214 ? 11.602 -22.016 5.656 1 95.06 214 ASN A N 1
ATOM 1605 C CA . ASN A 1 214 ? 12.312 -20.891 5.066 1 95.06 214 ASN A CA 1
ATOM 1606 C C . ASN A 1 214 ? 11.438 -20.141 4.074 1 95.06 214 ASN A C 1
ATOM 1608 O O . ASN A 1 214 ? 10.828 -20.734 3.188 1 95.06 214 ASN A O 1
ATOM 1612 N N . VAL A 1 215 ? 11.289 -18.875 4.215 1 96.81 215 VAL A N 1
ATOM 1613 C CA . VAL A 1 215 ? 10.695 -17.953 3.25 1 96.81 215 VAL A CA 1
ATOM 1614 C C . VAL A 1 215 ? 11.781 -17.078 2.635 1 96.81 215 VAL A C 1
ATOM 1616 O O . VAL A 1 215 ? 12.422 -16.281 3.332 1 96.81 215 VAL A O 1
ATOM 1619 N N . ILE A 1 216 ? 11.977 -17.188 1.363 1 97.25 216 ILE A N 1
ATOM 1620 C CA . ILE A 1 216 ? 13.25 -16.688 0.842 1 97.25 216 ILE A CA 1
ATOM 1621 C C . ILE A 1 216 ? 13.008 -15.422 0.025 1 97.25 216 ILE A C 1
ATOM 1623 O O . ILE A 1 216 ? 13.938 -14.859 -0.549 1 97.25 216 ILE A O 1
ATOM 1627 N N . SER A 1 217 ? 11.766 -14.984 -0.049 1 97.69 217 SER A N 1
ATOM 1628 C CA . SER A 1 217 ? 11.445 -13.773 -0.802 1 97.69 217 SER A CA 1
ATOM 1629 C C . SER A 1 217 ? 10.195 -13.094 -0.249 1 97.69 217 SER A C 1
ATOM 1631 O O . SER A 1 217 ? 9.5 -13.656 0.601 1 97.69 217 SER A O 1
ATOM 1633 N N . LYS A 1 218 ? 10.016 -11.844 -0.608 1 98 218 LYS A N 1
ATOM 1634 C CA . LYS A 1 218 ? 8.75 -11.141 -0.45 1 98 218 LYS A CA 1
ATOM 1635 C C . LYS A 1 218 ? 7.949 -11.148 -1.749 1 98 218 LYS A C 1
ATOM 1637 O O . LYS A 1 218 ? 8.469 -10.797 -2.809 1 98 218 LYS A O 1
ATOM 1642 N N . GLU A 1 219 ? 6.688 -11.539 -1.657 1 98.56 219 GLU A N 1
ATOM 1643 C CA . GLU A 1 219 ? 5.836 -11.609 -2.84 1 98.56 219 GLU A CA 1
ATOM 1644 C C . GLU A 1 219 ? 4.48 -10.953 -2.578 1 98.56 219 GLU A C 1
ATOM 1646 O O . GLU A 1 219 ? 3.504 -11.641 -2.266 1 98.56 219 GLU A O 1
ATOM 1651 N N . PRO A 1 220 ? 4.387 -9.609 -2.627 1 98.75 220 PRO A N 1
ATOM 1652 C CA . PRO A 1 220 ? 3.072 -8.969 -2.578 1 98.75 220 PRO A CA 1
ATOM 1653 C C . PRO A 1 220 ? 2.266 -9.188 -3.857 1 98.75 220 PRO A C 1
ATOM 1655 O O . PRO A 1 220 ? 2.516 -8.523 -4.867 1 98.75 220 PRO A O 1
ATOM 1658 N N . LEU A 1 221 ? 1.295 -10.039 -3.771 1 98.75 221 LEU A N 1
ATOM 1659 C CA . LEU A 1 221 ? 0.481 -10.43 -4.918 1 98.75 221 LEU A CA 1
ATOM 1660 C C . LEU A 1 221 ? -0.742 -9.531 -5.047 1 98.75 221 LEU A C 1
ATOM 1662 O O . LEU A 1 221 ? -1.337 -9.133 -4.043 1 98.75 221 LEU A O 1
ATOM 1666 N N . GLY A 1 222 ? -1.107 -9.211 -6.234 1 98.5 222 GLY A N 1
ATOM 1667 C CA . GLY A 1 222 ? -2.328 -8.461 -6.473 1 98.5 222 GLY A CA 1
ATOM 1668 C C . GLY A 1 222 ? -2.703 -8.383 -7.941 1 98.5 222 GLY A C 1
ATOM 1669 O O . GLY A 1 222 ? -1.991 -8.914 -8.797 1 98.5 222 GLY A O 1
ATOM 1670 N N . PRO A 1 223 ? -3.844 -7.738 -8.188 1 98.88 223 PRO A N 1
ATOM 1671 C CA . PRO A 1 223 ? -4.234 -7.512 -9.586 1 98.88 223 PRO A CA 1
ATOM 1672 C C . PRO A 1 223 ? -3.293 -6.555 -10.312 1 98.88 223 PRO A C 1
ATOM 1674 O O . PRO A 1 223 ? -2.621 -5.738 -9.68 1 98.88 223 PRO A O 1
ATOM 1677 N N . VAL A 1 224 ? -3.238 -6.715 -11.594 1 98.88 224 VAL A N 1
ATOM 1678 C CA . VAL A 1 224 ? -2.373 -5.906 -12.453 1 98.88 224 VAL A CA 1
ATOM 1679 C C . VAL A 1 224 ? -3.189 -5.305 -13.586 1 98.88 224 VAL A C 1
ATOM 1681 O O . VAL A 1 224 ? -4.047 -5.973 -14.172 1 98.88 224 VAL A O 1
ATOM 1684 N N . VAL A 1 225 ? -2.986 -4.035 -13.844 1 98.81 225 VAL A N 1
ATOM 1685 C CA . VAL A 1 225 ? -3.607 -3.361 -14.977 1 98.81 225 VAL A CA 1
ATOM 1686 C C . VAL A 1 225 ? -2.549 -2.594 -15.766 1 98.81 225 VAL A C 1
ATOM 1688 O O . VAL A 1 225 ? -1.395 -2.504 -15.344 1 98.81 225 VAL A O 1
ATOM 1691 N N . ARG A 1 226 ? -2.936 -2.18 -16.938 1 97.19 226 ARG A N 1
ATOM 1692 C CA . ARG A 1 226 ? -2.031 -1.333 -17.703 1 97.19 226 ARG A CA 1
ATOM 1693 C C . ARG A 1 226 ? -1.832 0.017 -17.031 1 97.19 226 ARG A C 1
ATOM 1695 O O . ARG A 1 226 ? -2.75 0.539 -16.391 1 97.19 226 ARG A O 1
ATOM 1702 N N . GLN A 1 227 ? -0.741 0.569 -17.25 1 95.31 227 GLN A N 1
ATOM 1703 C CA . GLN A 1 227 ? -0.341 1.785 -16.547 1 95.31 227 GLN A CA 1
ATOM 1704 C C . GLN A 1 227 ? -0.977 3.02 -17.188 1 95.31 227 GLN A C 1
ATOM 1706 O O . GLN A 1 227 ? -1.002 4.094 -16.578 1 95.31 227 GLN A O 1
ATOM 1711 N N . ASP A 1 228 ? -1.588 2.98 -18.312 1 92.69 228 ASP A N 1
ATOM 1712 C CA . ASP A 1 228 ? -2.012 4.137 -19.094 1 92.69 228 ASP A CA 1
ATOM 1713 C C . ASP A 1 228 ? -3.461 4.504 -18.781 1 92.69 228 ASP A C 1
ATOM 1715 O O . ASP A 1 228 ? -4.047 5.355 -19.453 1 92.69 228 ASP A O 1
ATOM 1719 N N . ASP A 1 229 ? -4.047 3.865 -17.875 1 96.38 229 ASP A N 1
ATOM 1720 C CA . ASP A 1 229 ? -5.426 4.164 -17.5 1 96.38 229 ASP A CA 1
ATOM 1721 C C . ASP A 1 229 ? -5.578 4.23 -15.984 1 96.38 229 ASP A C 1
ATOM 1723 O O . ASP A 1 229 ? -6.141 3.322 -15.375 1 96.38 229 ASP A O 1
ATOM 1727 N N . PRO A 1 230 ? -5.18 5.383 -15.391 1 95.62 230 PRO A N 1
ATOM 1728 C CA . PRO A 1 230 ? -5.195 5.488 -13.93 1 95.62 230 PRO A CA 1
ATOM 1729 C C . PRO A 1 230 ? -6.602 5.398 -13.344 1 95.62 230 PRO A C 1
ATOM 1731 O O . PRO A 1 230 ? -6.777 4.93 -12.219 1 95.62 230 PRO A O 1
ATOM 1734 N N . ALA A 1 231 ? -7.605 5.801 -14.07 1 96.81 231 ALA A N 1
ATOM 1735 C CA . ALA A 1 231 ? -8.969 5.695 -13.57 1 96.81 231 ALA A CA 1
ATOM 1736 C C . ALA A 1 231 ? -9.383 4.234 -13.406 1 96.81 231 ALA A C 1
ATOM 1738 O O . ALA A 1 231 ? -10.055 3.875 -12.438 1 96.81 231 ALA A O 1
ATOM 1739 N N . TRP A 1 232 ? -9 3.391 -14.359 1 98.38 232 TRP A N 1
ATOM 1740 C CA . TRP A 1 232 ? -9.258 1.959 -14.25 1 98.38 232 TRP A CA 1
ATOM 1741 C C . TRP A 1 232 ? -8.5 1.359 -13.07 1 98.38 232 TRP A C 1
ATOM 1743 O O . TRP A 1 232 ? -9.047 0.549 -12.32 1 98.38 232 TRP A O 1
ATOM 1753 N N . ALA A 1 233 ? -7.234 1.825 -12.914 1 98.31 233 ALA A N 1
ATOM 1754 C CA . ALA A 1 233 ? -6.449 1.379 -11.766 1 98.31 233 ALA A CA 1
ATOM 1755 C C . ALA A 1 233 ? -7.145 1.732 -10.453 1 98.31 233 ALA A C 1
ATOM 1757 O O . ALA A 1 233 ? -7.152 0.936 -9.508 1 98.31 233 ALA A O 1
ATOM 1758 N N . ASP A 1 234 ? -7.789 2.887 -10.398 1 98.12 234 ASP A N 1
ATOM 1759 C CA . ASP A 1 234 ? -8.492 3.312 -9.188 1 98.12 234 ASP A CA 1
ATOM 1760 C C . ASP A 1 234 ? -9.688 2.406 -8.898 1 98.12 234 ASP A C 1
ATOM 1762 O O . ASP A 1 234 ? -9.93 2.035 -7.75 1 98.12 234 ASP A O 1
ATOM 1766 N N . ILE A 1 235 ? -10.414 2.078 -9.953 1 98.75 235 ILE A N 1
ATOM 1767 C CA . ILE A 1 235 ? -11.562 1.199 -9.766 1 98.75 235 ILE A CA 1
ATOM 1768 C C . ILE A 1 235 ? -11.109 -0.12 -9.148 1 98.75 235 ILE A C 1
ATOM 1770 O O . ILE A 1 235 ? -11.688 -0.587 -8.164 1 98.75 235 ILE A O 1
ATOM 1774 N N . VAL A 1 236 ? -10.07 -0.685 -9.672 1 98.94 236 VAL A N 1
ATOM 1775 C CA . VAL A 1 236 ? -9.57 -1.974 -9.211 1 98.94 236 VAL A CA 1
ATOM 1776 C C . VAL A 1 236 ? -9.039 -1.837 -7.781 1 98.94 236 VAL A C 1
ATOM 1778 O O . VAL A 1 236 ? -9.367 -2.648 -6.91 1 98.94 236 VAL A O 1
ATOM 1781 N N . ALA A 1 237 ? -8.281 -0.782 -7.523 1 98.81 237 ALA A N 1
ATOM 1782 C CA . ALA A 1 237 ? -7.707 -0.563 -6.199 1 98.81 237 ALA A CA 1
ATOM 1783 C C . ALA A 1 237 ? -8.805 -0.44 -5.141 1 98.81 237 ALA A C 1
ATOM 1785 O O . ALA A 1 237 ? -8.75 -1.113 -4.109 1 98.81 237 ALA A O 1
ATOM 1786 N N . TRP A 1 238 ? -9.75 0.374 -5.418 1 98.81 238 TRP A N 1
ATOM 1787 C CA . TRP A 1 238 ? -10.742 0.691 -4.395 1 98.81 238 TRP A CA 1
ATOM 1788 C C . TRP A 1 238 ? -11.75 -0.443 -4.242 1 98.81 238 TRP A C 1
ATOM 1790 O O . TRP A 1 238 ? -12.391 -0.576 -3.199 1 98.81 238 TRP A O 1
ATOM 1800 N N . THR A 1 239 ? -11.891 -1.293 -5.281 1 98.94 239 THR A N 1
ATOM 1801 C CA . THR A 1 239 ? -12.633 -2.535 -5.102 1 98.94 239 THR A CA 1
ATOM 1802 C C . THR A 1 239 ? -11.945 -3.434 -4.074 1 98.94 239 THR A C 1
ATOM 1804 O O . THR A 1 239 ? -12.594 -3.943 -3.158 1 98.94 239 THR A O 1
ATOM 1807 N N . VAL A 1 240 ? -10.625 -3.588 -4.199 1 98.94 240 VAL A N 1
ATOM 1808 C CA . VAL A 1 240 ? -9.867 -4.398 -3.252 1 98.94 240 VAL A CA 1
ATOM 1809 C C . VAL A 1 240 ? -9.93 -3.76 -1.865 1 98.94 240 VAL A C 1
ATOM 1811 O O . VAL A 1 240 ? -10.156 -4.449 -0.868 1 98.94 240 VAL A O 1
ATOM 1814 N N . HIS A 1 241 ? -9.805 -2.441 -1.783 1 98.88 241 HIS A N 1
ATOM 1815 C CA . HIS A 1 241 ? -9.867 -1.75 -0.5 1 98.88 241 HIS A CA 1
ATOM 1816 C C . HIS A 1 241 ? -11.234 -1.932 0.153 1 98.88 241 HIS A C 1
ATOM 1818 O O . HIS A 1 241 ? -11.328 -2.07 1.375 1 98.88 241 HIS A O 1
ATOM 1824 N N . ALA A 1 242 ? -12.273 -1.935 -0.64 1 98.88 242 ALA A N 1
ATOM 1825 C CA . ALA A 1 242 ? -13.625 -2.1 -0.11 1 98.88 242 ALA A CA 1
ATOM 1826 C C . ALA A 1 242 ? -13.797 -3.475 0.531 1 98.88 242 ALA A C 1
ATOM 1828 O O . ALA A 1 242 ? -14.414 -3.598 1.595 1 98.88 242 ALA A O 1
ATOM 1829 N N . ILE A 1 243 ? -13.25 -4.426 -0.122 1 98.81 243 ILE A N 1
ATOM 1830 C CA . ILE A 1 243 ? -13.312 -5.793 0.375 1 98.81 243 ILE A CA 1
ATOM 1831 C C . ILE A 1 243 ? -12.594 -5.891 1.719 1 98.81 243 ILE A C 1
ATOM 1833 O O . ILE A 1 243 ? -13.117 -6.484 2.666 1 98.81 243 ILE A O 1
ATOM 1837 N N . VAL A 1 244 ? -11.484 -5.32 1.892 1 98.94 244 VAL A N 1
ATOM 1838 C CA . VAL A 1 244 ? -10.695 -5.34 3.119 1 98.94 244 VAL A CA 1
ATOM 1839 C C . VAL A 1 244 ? -11.383 -4.492 4.188 1 98.94 244 VAL A C 1
ATOM 1841 O O . VAL A 1 244 ? -11.492 -4.91 5.344 1 98.94 244 VAL A O 1
ATOM 1844 N N . LEU A 1 245 ? -11.883 -3.332 3.793 1 98.88 245 LEU A N 1
ATOM 1845 C CA . LEU A 1 245 ? -12.547 -2.436 4.73 1 98.88 245 LEU A CA 1
ATOM 1846 C C . LEU A 1 245 ? -13.812 -3.08 5.285 1 98.88 245 LEU A C 1
ATOM 1848 O O . LEU A 1 245 ? -14.156 -2.879 6.453 1 98.88 245 LEU A O 1
ATOM 1852 N N . ALA A 1 246 ? -14.477 -3.801 4.406 1 98.94 246 ALA A N 1
ATOM 1853 C CA . ALA A 1 246 ? -15.672 -4.504 4.867 1 98.94 246 ALA A CA 1
ATOM 1854 C C . ALA A 1 246 ? -15.344 -5.426 6.039 1 98.94 246 ALA A C 1
ATOM 1856 O O . ALA A 1 246 ? -16.062 -5.441 7.043 1 98.94 246 ALA A O 1
ATOM 1857 N N . GLU A 1 247 ? -14.297 -6.195 5.918 1 98.88 247 GLU A N 1
ATOM 1858 C CA . GLU A 1 247 ? -13.883 -7.02 7.047 1 98.88 247 GLU A CA 1
ATOM 1859 C C . GLU A 1 247 ? -13.594 -6.168 8.273 1 98.88 247 GLU A C 1
ATOM 1861 O O . GLU A 1 247 ? -14 -6.512 9.391 1 98.88 247 GLU A O 1
ATOM 1866 N N . GLU A 1 248 ? -12.914 -5.082 8.078 1 98.5 248 GLU A N 1
ATOM 1867 C CA . GLU A 1 248 ? -12.531 -4.207 9.188 1 98.5 248 GLU A CA 1
ATOM 1868 C C . GLU A 1 248 ? -13.766 -3.67 9.914 1 98.5 248 GLU A C 1
ATOM 1870 O O . GLU A 1 248 ? -13.742 -3.484 11.133 1 98.5 248 GLU A O 1
ATOM 1875 N N . LEU A 1 249 ? -14.805 -3.449 9.148 1 98.06 249 LEU A N 1
ATOM 1876 C CA . LEU A 1 249 ? -16.031 -2.877 9.703 1 98.06 249 LEU A CA 1
ATOM 1877 C C . LEU A 1 249 ? -16.953 -3.973 10.195 1 98.06 249 LEU A C 1
ATOM 1879 O O . LEU A 1 249 ? -18.094 -3.693 10.594 1 98.06 249 LEU A O 1
ATOM 1883 N N . GLY A 1 250 ? -16.516 -5.234 10.117 1 98 250 GLY A N 1
ATOM 1884 C CA . GLY A 1 250 ? -17.297 -6.359 10.602 1 98 250 GLY A CA 1
ATOM 1885 C C . GLY A 1 250 ? -18.422 -6.758 9.656 1 98 250 GLY A C 1
ATOM 1886 O O . GLY A 1 250 ? -19.406 -7.371 10.07 1 98 250 GLY A O 1
ATOM 1887 N N . LEU A 1 251 ? -18.266 -6.406 8.414 1 98.75 251 LEU A N 1
ATOM 1888 C CA . LEU A 1 251 ? -19.297 -6.715 7.426 1 98.75 251 LEU A CA 1
ATOM 1889 C C . LEU A 1 251 ? -19 -8.039 6.73 1 98.75 251 LEU A C 1
ATOM 1891 O O . LEU A 1 251 ? -17.859 -8.5 6.723 1 98.75 251 LEU A O 1
ATOM 1895 N N . SER A 1 252 ? -20.031 -8.664 6.168 1 98.75 252 SER A N 1
ATOM 1896 C CA . SER 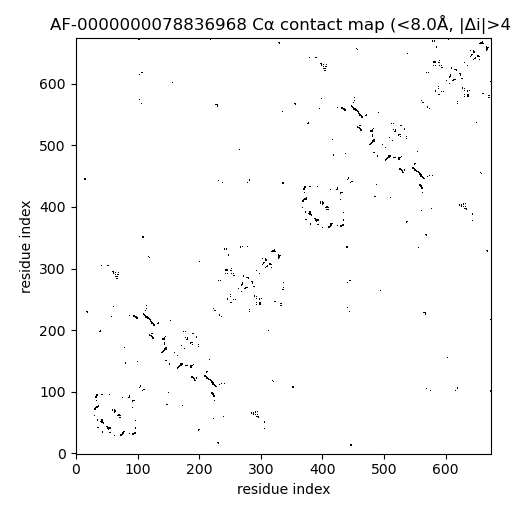A 1 252 ? -19.984 -9.883 5.363 1 98.75 252 SER A CA 1
ATOM 1897 C C . SER A 1 252 ? -21.094 -9.898 4.32 1 98.75 252 SER A C 1
ATOM 1899 O O . SER A 1 252 ? -21.984 -9.047 4.34 1 98.75 252 SER A O 1
ATOM 1901 N N . SER A 1 253 ? -20.969 -10.867 3.43 1 98.81 253 SER A N 1
ATOM 1902 C CA . SER A 1 253 ? -22.031 -11.031 2.432 1 98.81 253 SER A CA 1
ATOM 1903 C C . SER A 1 253 ? -23.375 -11.336 3.088 1 98.81 253 SER A C 1
ATOM 1905 O O . SER A 1 253 ? -24.422 -11.023 2.525 1 98.81 253 SER A O 1
ATOM 1907 N N . ARG A 1 254 ? -23.375 -11.82 4.262 1 98.44 254 ARG A N 1
ATOM 1908 C CA . ARG A 1 254 ? -24.594 -12.211 4.957 1 98.44 254 ARG A CA 1
ATOM 1909 C C . ARG A 1 254 ? -25.188 -11.023 5.719 1 98.44 254 ARG A C 1
ATOM 1911 O O . ARG A 1 254 ? -26.406 -10.961 5.934 1 98.44 254 ARG A O 1
ATOM 1918 N N . THR A 1 255 ? -24.344 -10.078 6.094 1 98.12 255 THR A N 1
ATOM 1919 C CA . THR A 1 255 ? -24.812 -9.039 7.008 1 98.12 255 THR A CA 1
ATOM 1920 C C . THR A 1 255 ? -24.938 -7.703 6.285 1 98.12 255 THR A C 1
ATOM 1922 O O . THR A 1 255 ? -25.547 -6.766 6.812 1 98.12 255 THR A O 1
ATOM 1925 N N . VAL A 1 256 ? -24.453 -7.598 5.086 1 98.75 256 VAL A N 1
ATOM 1926 C CA . VAL A 1 256 ? -24.281 -6.312 4.418 1 98.75 256 VAL A CA 1
ATOM 1927 C C . VAL A 1 256 ? -25.656 -5.723 4.102 1 98.75 256 VAL A C 1
ATOM 1929 O O . VAL A 1 256 ? -25.844 -4.504 4.145 1 98.75 256 VAL A O 1
ATOM 1932 N N . GLU A 1 257 ? -26.641 -6.551 3.738 1 98.44 257 GLU A N 1
ATOM 1933 C CA . GLU A 1 257 ? -27.969 -6.047 3.449 1 98.44 257 GLU A CA 1
ATOM 1934 C C . GLU A 1 257 ? -28.578 -5.371 4.672 1 98.44 257 GLU A C 1
ATOM 1936 O O . GLU A 1 257 ? -29.125 -4.266 4.574 1 98.44 257 GLU A O 1
ATOM 1941 N N . GLN A 1 258 ? -28.516 -6.02 5.773 1 98.38 258 GLN A N 1
ATOM 1942 C CA . GLN A 1 258 ? -29.016 -5.438 7.012 1 98.38 258 GLN A CA 1
ATOM 1943 C C . GLN A 1 258 ? -28.219 -4.188 7.395 1 98.38 258 GLN A C 1
ATOM 1945 O O . GLN A 1 258 ? -28.797 -3.201 7.859 1 98.38 258 GLN A O 1
ATOM 1950 N N . ALA A 1 259 ? -26.922 -4.258 7.254 1 98.31 259 ALA A N 1
ATOM 1951 C CA . ALA A 1 259 ? -26.078 -3.113 7.582 1 98.31 259 ALA A CA 1
ATOM 1952 C C . ALA A 1 259 ? -26.453 -1.892 6.754 1 98.31 259 ALA A C 1
ATOM 1954 O O . ALA A 1 259 ? -26.422 -0.762 7.246 1 98.31 259 ALA A O 1
ATOM 1955 N N . ARG A 1 260 ? -26.75 -2.135 5.48 1 97.75 260 ARG A N 1
ATOM 1956 C CA . ARG A 1 260 ? -27.109 -1.024 4.605 1 97.75 260 ARG A CA 1
ATOM 1957 C C . ARG A 1 260 ? -28.344 -0.304 5.125 1 97.75 260 ARG A C 1
ATOM 1959 O O . ARG A 1 260 ? -28.469 0.914 4.977 1 97.75 260 ARG A O 1
ATOM 1966 N N . GLU A 1 261 ? -29.219 -0.976 5.789 1 97.06 261 GLU A N 1
ATOM 1967 C CA . GLU A 1 261 ? -30.484 -0.427 6.285 1 97.06 261 GLU A CA 1
ATOM 1968 C C . GLU A 1 261 ? -30.297 0.213 7.66 1 97.06 261 GLU A C 1
ATOM 1970 O O . GLU A 1 261 ? -30.969 1.192 7.988 1 97.06 261 GLU A O 1
ATOM 1975 N N . THR A 1 262 ? -29.312 -0.266 8.445 1 97 262 THR A N 1
ATOM 1976 C CA . THR A 1 262 ? -29.375 0.063 9.867 1 97 262 THR A CA 1
ATOM 1977 C C . THR A 1 262 ? -28.109 0.814 10.289 1 97 262 THR A C 1
ATOM 1979 O O . THR A 1 262 ? -28.078 1.419 11.367 1 97 262 THR A O 1
ATOM 1982 N N . ALA A 1 263 ? -27.078 0.762 9.516 1 96.19 263 ALA A N 1
ATOM 1983 C CA . ALA A 1 263 ? -25.797 1.342 9.938 1 96.19 263 ALA A CA 1
ATOM 1984 C C . ALA A 1 263 ? -25.953 2.832 10.227 1 96.19 263 ALA A C 1
ATOM 1986 O O . ALA A 1 263 ? -26.609 3.555 9.484 1 96.19 263 ALA A O 1
ATOM 1987 N N . THR A 1 264 ? -25.297 3.275 11.297 1 94.5 264 THR A N 1
ATOM 1988 C CA . THR A 1 264 ? -25.328 4.688 11.656 1 94.5 264 THR A CA 1
ATOM 1989 C C . THR A 1 264 ? -23.938 5.305 11.523 1 94.5 264 THR A C 1
ATOM 1991 O O . THR A 1 264 ? -23.781 6.527 11.469 1 94.5 264 THR A O 1
ATOM 1994 N N . ASP A 1 265 ? -22.938 4.48 11.555 1 93.81 265 ASP A N 1
ATOM 1995 C CA . ASP A 1 265 ? -21.578 4.996 11.43 1 93.81 265 ASP A CA 1
ATOM 1996 C C . ASP A 1 265 ? -21.312 5.512 10.016 1 93.81 265 ASP A C 1
ATOM 1998 O O . ASP A 1 265 ? -21.609 4.82 9.039 1 93.81 265 ASP A O 1
ATOM 2002 N N . PRO A 1 266 ? -20.781 6.691 9.844 1 95.38 266 PRO A N 1
ATOM 2003 C CA . PRO A 1 266 ? -20.641 7.348 8.539 1 95.38 266 PRO A CA 1
ATOM 2004 C C . PRO A 1 266 ? -19.766 6.559 7.57 1 95.38 266 PRO A C 1
ATOM 2006 O O . PRO A 1 266 ? -20.047 6.531 6.367 1 95.38 266 PRO A O 1
ATOM 2009 N N . GLU A 1 267 ? -18.703 5.926 8.031 1 95.5 267 GLU A N 1
ATOM 2010 C CA . GLU A 1 267 ? -17.828 5.195 7.129 1 95.5 267 GLU A CA 1
ATOM 2011 C C . GLU A 1 267 ? -18.547 4.023 6.469 1 95.5 267 GLU A C 1
ATOM 2013 O O . GLU A 1 267 ? -18.422 3.812 5.262 1 95.5 267 GLU A O 1
ATOM 2018 N N . THR A 1 268 ? -19.328 3.273 7.301 1 97.62 268 THR A N 1
ATOM 2019 C CA . THR A 1 268 ? -20.109 2.178 6.754 1 97.62 268 THR A CA 1
ATOM 2020 C C . THR A 1 268 ? -21.156 2.701 5.777 1 97.62 268 THR A C 1
ATOM 2022 O O . THR A 1 268 ? -21.344 2.137 4.699 1 97.62 268 THR A O 1
ATOM 2025 N N . ARG A 1 269 ? -21.812 3.811 6.137 1 97.81 269 ARG A N 1
ATOM 2026 C CA . ARG A 1 269 ? -22.844 4.395 5.289 1 97.81 269 ARG A CA 1
ATOM 2027 C C . ARG A 1 269 ? -22.266 4.859 3.959 1 97.81 269 ARG A C 1
ATOM 2029 O O . ARG A 1 269 ? -22.891 4.672 2.908 1 97.81 269 ARG A O 1
ATOM 2036 N N . ARG A 1 270 ? -21.078 5.422 4 1 97.75 270 ARG A N 1
ATOM 2037 C CA . ARG A 1 270 ? -20.422 5.832 2.766 1 97.75 270 ARG A CA 1
ATOM 2038 C C . ARG A 1 270 ? -20 4.617 1.936 1 97.75 270 ARG A C 1
ATOM 2040 O O . ARG A 1 270 ? -20.234 4.586 0.724 1 97.75 270 ARG A O 1
ATOM 2047 N N . LEU A 1 271 ? -19.438 3.588 2.611 1 98.5 271 LEU A N 1
ATOM 2048 C CA . LEU A 1 271 ? -18.984 2.393 1.91 1 98.5 271 LEU A CA 1
ATOM 2049 C C . LEU A 1 271 ? -20.141 1.728 1.167 1 98.5 271 LEU A C 1
ATOM 2051 O O . LEU A 1 271 ? -19.984 1.312 0.016 1 98.5 271 LEU A O 1
ATOM 2055 N N . LEU A 1 272 ? -21.328 1.76 1.815 1 98.62 272 LEU A N 1
ATOM 2056 C CA . LEU A 1 272 ? -22.438 0.996 1.28 1 98.62 272 LEU A CA 1
ATOM 2057 C C . LEU A 1 272 ? -23.328 1.869 0.39 1 98.62 272 LEU A C 1
ATOM 2059 O O . LEU A 1 272 ? -24.375 1.43 -0.071 1 98.62 272 LEU A O 1
ATOM 2063 N N . GLY A 1 273 ? -22.938 3.109 0.162 1 97.62 273 GLY A N 1
ATOM 2064 C CA . GLY A 1 273 ? -23.625 3.994 -0.765 1 97.62 273 GLY A CA 1
ATOM 2065 C C . GLY A 1 273 ? -24.875 4.602 -0.183 1 97.62 273 GLY A C 1
ATOM 2066 O O . GLY A 1 273 ? -25.75 5.078 -0.923 1 97.62 273 GLY A O 1
ATOM 2067 N N . VAL A 1 274 ? -24.984 4.551 1.072 1 97.38 274 VAL A N 1
ATOM 2068 C CA . VAL A 1 274 ? -26.125 5.145 1.763 1 97.38 274 VAL A CA 1
ATOM 2069 C C . VAL A 1 274 ? -25.922 6.648 1.908 1 97.38 274 VAL A C 1
ATOM 2071 O O . VAL A 1 274 ? -26.875 7.426 1.838 1 97.38 274 VAL A O 1
ATOM 2074 N N . GLU A 1 275 ? -24.734 7.047 2.117 1 95 275 GLU A N 1
ATOM 2075 C CA . GLU A 1 275 ? -24.344 8.445 2.252 1 95 275 GLU A CA 1
ATOM 2076 C C . GLU A 1 275 ? -23.234 8.812 1.258 1 95 275 GLU A C 1
ATOM 2078 O O . GLU A 1 275 ? -22.281 8.055 1.069 1 95 275 GLU A O 1
ATOM 2083 N N . GLY A 1 276 ? -23.469 9.953 0.653 1 91.5 276 GLY A N 1
ATOM 2084 C CA . GLY A 1 276 ? -22.5 10.367 -0.348 1 91.5 276 GLY A CA 1
ATOM 2085 C C . GLY A 1 276 ? -22.578 9.555 -1.624 1 91.5 276 GLY A C 1
ATOM 2086 O O . GLY A 1 276 ? -23.375 8.625 -1.729 1 91.5 276 GLY A O 1
ATOM 2087 N N . ASN A 1 277 ? -21.828 9.953 -2.639 1 93.62 277 ASN A N 1
ATOM 2088 C CA . ASN A 1 277 ? -21.766 9.234 -3.908 1 93.62 277 ASN A CA 1
ATOM 2089 C C . ASN A 1 277 ? -20.312 9.047 -4.367 1 93.62 277 ASN A C 1
ATOM 2091 O O . ASN A 1 277 ? -19.922 9.562 -5.41 1 93.62 277 ASN A O 1
ATOM 2095 N N . LEU A 1 278 ? -19.656 8.188 -3.635 1 95.75 278 LEU A N 1
ATOM 2096 C CA . LEU A 1 278 ? -18.234 7.961 -3.92 1 95.75 278 LEU A CA 1
ATOM 2097 C C . LEU A 1 278 ? -18.062 7.168 -5.211 1 95.75 278 LEU A C 1
ATOM 2099 O O . LEU A 1 278 ? -17.016 7.246 -5.859 1 95.75 278 LEU A O 1
ATOM 2103 N N . GLY A 1 279 ? -19.078 6.344 -5.594 1 96.81 279 GLY A N 1
ATOM 2104 C CA . GLY A 1 279 ? -19.031 5.602 -6.844 1 96.81 279 GLY A CA 1
ATOM 2105 C C . GLY A 1 279 ? -18.906 6.492 -8.062 1 96.81 279 GLY A C 1
ATOM 2106 O O . GLY A 1 279 ? -18.234 6.125 -9.039 1 96.81 279 GLY A O 1
ATOM 2107 N N . GLU A 1 280 ? -19.484 7.656 -8.023 1 96 280 GLU A N 1
ATOM 2108 C CA . GLU A 1 280 ? -19.422 8.609 -9.125 1 96 280 GLU A CA 1
ATOM 2109 C C . GLU A 1 280 ? -17.984 9.031 -9.406 1 96 280 GLU A C 1
ATOM 2111 O O . GLU A 1 280 ? -17.594 9.203 -10.562 1 96 280 GLU A O 1
ATOM 2116 N N . LEU A 1 281 ? -17.188 9.188 -8.336 1 95.69 281 LEU A N 1
ATOM 2117 C CA . LEU A 1 281 ? -15.797 9.594 -8.484 1 95.69 281 LEU A CA 1
ATOM 2118 C C . LEU A 1 281 ? -14.984 8.508 -9.18 1 95.69 281 LEU A C 1
ATOM 2120 O O . LEU A 1 281 ? -13.992 8.805 -9.852 1 95.69 281 LEU A O 1
ATOM 2124 N N . LEU A 1 282 ? -15.461 7.246 -9.102 1 96.62 282 LEU A N 1
ATOM 2125 C CA . LEU A 1 282 ? -14.812 6.109 -9.75 1 96.62 282 LEU A CA 1
ATOM 2126 C C . LEU A 1 282 ? -15.445 5.82 -11.109 1 96.62 282 LEU A C 1
ATOM 2128 O O . LEU A 1 282 ? -14.961 4.969 -11.852 1 96.62 282 LEU A O 1
ATOM 2132 N N . GLY A 1 283 ? -16.516 6.516 -11.398 1 96.12 283 GLY A N 1
ATOM 2133 C CA . GLY A 1 283 ? -17.234 6.246 -12.625 1 96.12 283 GLY A CA 1
ATOM 2134 C C . GLY A 1 283 ? -18.109 5.008 -12.547 1 96.12 283 GLY A C 1
ATOM 2135 O O . GLY A 1 283 ? -18.406 4.383 -13.57 1 96.12 283 GLY A O 1
ATOM 2136 N N . VAL A 1 284 ? -18.438 4.578 -11.328 1 97.75 284 VAL A N 1
ATOM 2137 C CA . VAL A 1 284 ? -19.281 3.4 -11.156 1 97.75 284 VAL A CA 1
ATOM 2138 C C . VAL A 1 284 ? -20.5 3.762 -10.32 1 97.75 284 VAL A C 1
ATOM 2140 O O . VAL A 1 284 ? -20.75 4.938 -10.047 1 97.75 284 VAL A O 1
ATOM 2143 N N . ARG A 1 285 ? -21.297 2.752 -9.984 1 97.56 285 ARG A N 1
ATOM 2144 C CA . ARG A 1 285 ? -22.562 2.963 -9.289 1 97.56 285 ARG A CA 1
ATOM 2145 C C . ARG A 1 285 ? -22.328 3.402 -7.844 1 97.56 285 ARG A C 1
ATOM 2147 O O . ARG A 1 285 ? -21.297 3.09 -7.254 1 97.56 285 ARG A O 1
ATOM 2154 N N . ARG A 1 286 ? -23.359 4.008 -7.316 1 97.69 286 ARG A N 1
ATOM 2155 C CA . ARG A 1 286 ? -23.328 4.492 -5.941 1 97.69 286 ARG A CA 1
ATOM 2156 C C . ARG A 1 286 ? -23.172 3.342 -4.957 1 97.69 286 ARG A C 1
ATOM 2158 O O . ARG A 1 286 ? -22.484 3.482 -3.936 1 97.69 286 ARG A O 1
ATOM 2165 N N . ASP A 1 287 ? -23.766 2.213 -5.258 1 98.38 287 ASP A N 1
ATOM 2166 C CA . ASP A 1 287 ? -23.766 1.1 -4.312 1 98.38 287 ASP A CA 1
ATOM 2167 C C . ASP A 1 287 ? -22.719 0.052 -4.703 1 98.38 287 ASP A C 1
ATOM 2169 O O . ASP A 1 287 ? -22.906 -1.138 -4.438 1 98.38 287 ASP A O 1
ATOM 2173 N N . TRP A 1 288 ? -21.641 0.476 -5.41 1 98.75 288 TRP A N 1
ATOM 2174 C CA . TRP A 1 288 ? -20.641 -0.432 -5.949 1 98.75 288 TRP A CA 1
ATOM 2175 C C . TRP A 1 288 ? -20.094 -1.352 -4.859 1 98.75 288 TRP A C 1
ATOM 2177 O O . TRP A 1 288 ? -20.031 -2.568 -5.043 1 98.75 288 TRP A O 1
ATOM 2187 N N . ALA A 1 289 ? -19.734 -0.809 -3.719 1 98.94 289 ALA A N 1
ATOM 2188 C CA . ALA A 1 289 ? -19.141 -1.616 -2.662 1 98.94 289 ALA A CA 1
ATOM 2189 C C . ALA A 1 289 ? -20.156 -2.562 -2.043 1 98.94 289 ALA A C 1
ATOM 2191 O O . ALA A 1 289 ? -19.828 -3.699 -1.692 1 98.94 289 ALA A O 1
ATOM 2192 N N . TYR A 1 290 ? -21.406 -2.072 -1.908 1 98.88 290 TYR A N 1
ATOM 2193 C CA . TYR A 1 290 ? -22.484 -2.939 -1.441 1 98.88 290 TYR A CA 1
ATOM 2194 C C . TYR A 1 290 ? -22.641 -4.156 -2.348 1 98.88 290 TYR A C 1
ATOM 2196 O O . TYR A 1 290 ? -22.75 -5.285 -1.868 1 98.88 290 TYR A O 1
ATOM 2204 N N . GLN A 1 291 ? -22.594 -3.934 -3.643 1 98.94 291 GLN A N 1
ATOM 2205 C CA . GLN A 1 291 ? -22.734 -5.023 -4.602 1 98.94 291 GLN A CA 1
ATOM 2206 C C . GLN A 1 291 ? -21.562 -6.004 -4.488 1 98.94 291 GLN A C 1
ATOM 2208 O O . GLN A 1 291 ? -21.766 -7.219 -4.52 1 98.94 291 GLN A O 1
ATOM 2213 N N . VAL A 1 292 ? -20.359 -5.492 -4.348 1 98.94 292 VAL A N 1
ATOM 2214 C CA . VAL A 1 292 ? -19.172 -6.32 -4.227 1 98.94 292 VAL A CA 1
ATOM 2215 C C . VAL A 1 292 ? -19.281 -7.219 -2.996 1 98.94 292 VAL A C 1
ATOM 2217 O O . VAL A 1 292 ? -19.141 -8.438 -3.096 1 98.94 292 VAL A O 1
ATOM 2220 N N . ILE A 1 293 ? -19.594 -6.613 -1.823 1 98.94 293 ILE A N 1
ATOM 2221 C CA . ILE A 1 293 ? -19.625 -7.348 -0.562 1 98.94 293 ILE A CA 1
ATOM 2222 C C . ILE A 1 293 ? -20.781 -8.344 -0.564 1 98.94 293 ILE A C 1
ATOM 2224 O O . ILE A 1 293 ? -20.609 -9.492 -0.144 1 98.94 293 ILE A O 1
ATOM 2228 N N . ARG A 1 294 ? -21.891 -7.93 -1.092 1 98.94 294 ARG A N 1
ATOM 2229 C CA . ARG A 1 294 ? -23.078 -8.773 -1.098 1 98.94 294 ARG A CA 1
ATOM 2230 C C . ARG A 1 294 ? -22.875 -10 -1.981 1 98.94 294 ARG A C 1
ATOM 2232 O O . ARG A 1 294 ? -23.25 -11.117 -1.608 1 98.94 294 ARG A O 1
ATOM 2239 N N . GLN A 1 295 ? -22.281 -9.82 -3.102 1 98.94 295 GLN A N 1
ATOM 2240 C CA . GLN A 1 295 ? -22.25 -10.883 -4.105 1 98.94 295 GLN A CA 1
ATOM 2241 C C . GLN A 1 295 ? -20.984 -11.727 -3.977 1 98.94 295 GLN A C 1
ATOM 2243 O O . GLN A 1 295 ? -21 -12.922 -4.254 1 98.94 295 GLN A O 1
ATOM 2248 N N . VAL A 1 296 ? -19.844 -11.133 -3.566 1 98.94 296 VAL A N 1
ATOM 2249 C CA . VAL A 1 296 ? -18.562 -11.828 -3.594 1 98.94 296 VAL A CA 1
ATOM 2250 C C . VAL A 1 296 ? -18.078 -12.078 -2.166 1 98.94 296 VAL A C 1
ATOM 2252 O O . VAL A 1 296 ? -17.516 -13.133 -1.871 1 98.94 296 VAL A O 1
ATOM 2255 N N . GLY A 1 297 ? -18.344 -11.102 -1.257 1 98.94 297 GLY A N 1
ATOM 2256 C CA . GLY A 1 297 ? -17.922 -11.227 0.131 1 98.94 297 GLY A CA 1
ATOM 2257 C C . GLY A 1 297 ? -16.828 -10.258 0.518 1 98.94 297 GLY A C 1
ATOM 2258 O O . GLY A 1 297 ? -16.203 -9.633 -0.347 1 98.94 297 GLY A O 1
ATOM 2259 N N . ALA A 1 298 ? -16.656 -10.133 1.848 1 98.94 298 ALA A N 1
ATOM 2260 C CA . ALA A 1 298 ? -15.523 -9.383 2.389 1 98.94 298 ALA A CA 1
ATOM 2261 C C . ALA A 1 298 ? -14.25 -10.219 2.359 1 98.94 298 ALA A C 1
ATOM 2263 O O . ALA A 1 298 ? -14.289 -11.406 2.027 1 98.94 298 ALA A O 1
ATOM 2264 N N . TYR A 1 299 ? -13.141 -9.594 2.689 1 98.94 299 TYR A N 1
ATOM 2265 C CA . TYR A 1 299 ? -11.844 -10.234 2.568 1 98.94 299 TYR A CA 1
ATOM 2266 C C . TYR A 1 299 ? -11.789 -11.516 3.393 1 98.94 299 TYR A C 1
ATOM 2268 O O . TYR A 1 299 ? -11.281 -12.539 2.928 1 98.94 299 TYR A O 1
ATOM 2276 N N . HIS A 1 300 ? -12.328 -11.5 4.641 1 98.88 300 HIS A N 1
ATOM 2277 C CA . HIS A 1 300 ? -12.258 -12.672 5.512 1 98.88 300 HIS A CA 1
ATOM 2278 C C . HIS A 1 300 ? -13.039 -13.844 4.918 1 98.88 300 HIS A C 1
ATOM 2280 O O . HIS A 1 300 ? -12.625 -14.992 5.055 1 98.88 300 HIS A O 1
ATOM 2286 N N . GLU A 1 301 ? -14.172 -13.539 4.223 1 98.88 301 GLU A N 1
ATOM 2287 C CA . GLU A 1 301 ? -14.953 -14.594 3.592 1 98.88 301 GLU A CA 1
ATOM 2288 C C . GLU A 1 301 ? -14.219 -15.18 2.391 1 98.88 301 GLU A C 1
ATOM 2290 O O . GLU A 1 301 ? -14.148 -16.406 2.238 1 98.88 301 GLU A O 1
ATOM 2295 N N . ILE A 1 302 ? -13.703 -14.297 1.589 1 98.94 302 ILE A N 1
ATOM 2296 C CA . ILE A 1 302 ? -13.008 -14.711 0.375 1 98.94 302 ILE A CA 1
ATOM 2297 C C . ILE A 1 302 ? -11.789 -15.555 0.741 1 98.94 302 ILE A C 1
ATOM 2299 O O . ILE A 1 302 ? -11.578 -16.625 0.175 1 98.94 302 ILE A O 1
ATOM 2303 N N . PHE A 1 303 ? -11.016 -15.141 1.733 1 98.94 303 PHE A N 1
ATOM 2304 C CA . PHE A 1 303 ? -9.836 -15.867 2.182 1 98.94 303 PHE A CA 1
ATOM 2305 C C . PHE A 1 303 ? -10.227 -17.234 2.74 1 98.94 303 PHE A C 1
ATOM 2307 O O . PHE A 1 303 ? -9.641 -18.25 2.371 1 98.94 303 PHE A O 1
ATOM 2314 N N . ARG A 1 304 ? -11.203 -17.234 3.627 1 98.75 304 ARG A N 1
ATOM 2315 C CA . ARG A 1 304 ? -11.609 -18.469 4.305 1 98.75 304 ARG A CA 1
ATOM 2316 C C . ARG A 1 304 ? -12.07 -19.516 3.299 1 98.75 304 ARG A C 1
ATOM 2318 O O . ARG A 1 304 ? -11.711 -20.688 3.406 1 98.75 304 ARG A O 1
ATOM 2325 N N . ARG A 1 305 ? -12.812 -19.094 2.334 1 98.44 305 ARG A N 1
ATOM 2326 C CA . ARG A 1 305 ? -13.422 -20.016 1.385 1 98.44 305 ARG A CA 1
ATOM 2327 C C . ARG A 1 305 ? -12.398 -20.516 0.369 1 98.44 305 ARG A C 1
ATOM 2329 O O . ARG A 1 305 ? -12.406 -21.688 -0.01 1 98.44 305 ARG A O 1
ATOM 2336 N N . ASP A 1 306 ? -11.484 -19.609 -0.029 1 98.56 306 ASP A N 1
ATOM 2337 C CA . ASP A 1 306 ? -10.625 -19.953 -1.158 1 98.56 306 ASP A CA 1
ATOM 2338 C C . ASP A 1 306 ? -9.266 -20.469 -0.68 1 98.56 306 ASP A C 1
ATOM 2340 O O . ASP A 1 306 ? -8.664 -21.328 -1.324 1 98.56 306 ASP A O 1
ATOM 2344 N N . LEU A 1 307 ? -8.766 -19.969 0.436 1 98.5 307 LEU A N 1
ATOM 2345 C CA . LEU A 1 307 ? -7.402 -20.25 0.866 1 98.5 307 LEU A CA 1
ATOM 2346 C C . LEU A 1 307 ? -7.383 -20.797 2.287 1 98.5 307 LEU A C 1
ATOM 2348 O O . LEU A 1 307 ? -6.539 -21.625 2.623 1 98.5 307 LEU A O 1
ATOM 2352 N N . GLY A 1 308 ? -8.352 -20.391 3.053 1 98.12 308 GLY A N 1
ATOM 2353 C CA . GLY A 1 308 ? -8.305 -20.609 4.488 1 98.12 308 GLY A CA 1
ATOM 2354 C C . GLY A 1 308 ? -9 -21.891 4.918 1 98.12 308 GLY A C 1
ATOM 2355 O O . GLY A 1 308 ? -8.898 -22.906 4.242 1 98.12 308 GLY A O 1
ATOM 2356 N N . ALA A 1 309 ? -9.68 -21.812 6.066 1 97.38 309 ALA A N 1
ATOM 2357 C CA . ALA A 1 309 ? -10.156 -22.969 6.816 1 97.38 309 ALA A CA 1
ATOM 2358 C C . ALA A 1 309 ? -11.203 -23.75 6.02 1 97.38 309 ALA A C 1
ATOM 2360 O O . ALA A 1 309 ? -11.344 -24.969 6.195 1 97.38 309 ALA A O 1
ATOM 2361 N N . ASP A 1 310 ? -11.93 -23.094 5.121 1 97.56 310 ASP A N 1
ATOM 2362 C CA . ASP A 1 310 ? -12.992 -23.766 4.379 1 97.56 310 ASP A CA 1
ATOM 2363 C C . ASP A 1 310 ? -12.484 -24.281 3.029 1 97.56 310 ASP A C 1
ATOM 2365 O O . ASP A 1 310 ? -13.258 -24.812 2.23 1 97.56 310 ASP A O 1
ATOM 2369 N N . SER A 1 311 ? -11.219 -24.109 2.787 1 96.38 311 SER A N 1
ATOM 2370 C CA . SER A 1 311 ? -10.594 -24.578 1.558 1 96.38 311 SER A CA 1
ATOM 2371 C C . SER A 1 311 ? -9.742 -25.828 1.818 1 96.38 311 SER A C 1
ATOM 2373 O O . SER A 1 311 ? -9.492 -26.188 2.971 1 96.38 311 SER A O 1
ATOM 2375 N N . ALA A 1 312 ? -9.312 -26.453 0.745 1 91.81 312 ALA A N 1
ATOM 2376 C CA . ALA A 1 312 ? -8.438 -27.609 0.854 1 91.81 312 ALA A CA 1
ATOM 2377 C C . ALA A 1 312 ? -7.035 -27.203 1.309 1 91.81 312 ALA A C 1
ATOM 2379 O O . ALA A 1 312 ? -6.254 -28.047 1.761 1 91.81 312 ALA A O 1
ATOM 2380 N N . LEU A 1 313 ? -6.707 -25.906 1.24 1 95.69 313 LEU A N 1
ATOM 2381 C CA . LEU A 1 313 ? -5.355 -25.453 1.528 1 95.69 313 LEU A CA 1
ATOM 2382 C C . LEU A 1 313 ? -5.168 -25.203 3.023 1 95.69 313 LEU A C 1
ATOM 2384 O O . LEU A 1 313 ? -4.062 -25.359 3.549 1 95.69 313 LEU A O 1
ATOM 2388 N N . LYS A 1 314 ? -6.195 -24.75 3.664 1 95.81 314 LYS A N 1
ATOM 2389 C CA . LYS A 1 314 ? -6.219 -24.531 5.105 1 9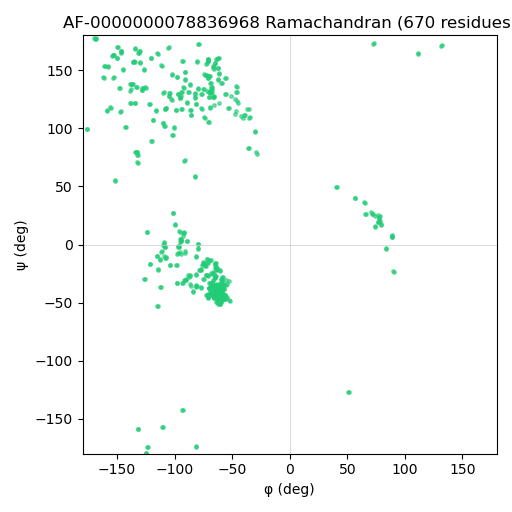5.81 314 LYS A CA 1
ATOM 2390 C C . LYS A 1 314 ? -5.094 -23.594 5.539 1 95.81 314 LYS A C 1
ATOM 2392 O O . LYS A 1 314 ? -4.43 -23.844 6.547 1 95.81 314 LYS A O 1
ATOM 2397 N N . LEU A 1 315 ? -4.863 -22.578 4.75 1 97.25 315 LEU A N 1
ATOM 2398 C CA . LEU A 1 315 ? -3.811 -21.625 5.07 1 97.25 315 LEU A CA 1
ATOM 2399 C C . LEU A 1 315 ? -4.234 -20.719 6.223 1 97.25 315 LEU A C 1
ATOM 2401 O O . LEU A 1 315 ? -5.402 -20.344 6.32 1 97.25 315 LEU A O 1
ATOM 2405 N N . GLU A 1 316 ? -3.266 -20.375 7.008 1 97.19 316 GLU A N 1
ATOM 2406 C CA . GLU A 1 316 ? -3.467 -19.344 8.023 1 97.19 316 GLU A CA 1
ATOM 2407 C C . GLU A 1 316 ? -3.367 -17.953 7.414 1 97.19 316 GLU A C 1
ATOM 2409 O O . GLU A 1 316 ? -2.742 -17.766 6.367 1 97.19 316 GLU A O 1
ATOM 2414 N N . ARG A 1 317 ? -3.947 -16.953 8.047 1 98.12 317 ARG A N 1
ATOM 2415 C CA . ARG A 1 317 ? -3.943 -15.586 7.531 1 98.12 317 ARG A CA 1
ATOM 2416 C C . ARG A 1 317 ? -2.523 -15.031 7.465 1 98.12 317 ARG A C 1
ATOM 2418 O O . ARG A 1 317 ? -2.15 -14.391 6.48 1 98.12 317 ARG A O 1
ATOM 2425 N N . GLY A 1 318 ? -1.732 -15.305 8.633 1 97.25 318 GLY A N 1
ATOM 2426 C CA . GLY A 1 318 ? -0.39 -14.742 8.672 1 97.25 318 GLY A CA 1
ATOM 2427 C C . GLY A 1 318 ? -0.352 -13.266 8.359 1 97.25 318 GLY A C 1
ATOM 2428 O O . GLY A 1 318 ? -1.089 -12.477 8.961 1 97.25 318 GLY A O 1
ATOM 2429 N N . LEU A 1 319 ? 0.504 -12.867 7.379 1 98.38 319 LEU A N 1
ATOM 2430 C CA . LEU A 1 319 ? 0.659 -11.469 6.988 1 98.38 319 LEU A CA 1
ATOM 2431 C C . LEU A 1 319 ? -0.634 -10.922 6.391 1 98.38 319 LEU A C 1
ATOM 2433 O O . LEU A 1 319 ? -0.795 -9.711 6.25 1 98.38 319 LEU A O 1
ATOM 2437 N N . ASN A 1 320 ? -1.532 -11.789 6.027 1 98.81 320 ASN A N 1
ATOM 2438 C CA . ASN A 1 320 ? -2.766 -11.367 5.371 1 98.81 320 ASN A CA 1
ATOM 2439 C C . ASN A 1 320 ? -3.885 -11.133 6.383 1 98.81 320 ASN A C 1
ATOM 2441 O O . ASN A 1 320 ? -5.043 -10.945 6 1 98.81 320 ASN A O 1
ATOM 2445 N N . ALA A 1 321 ? -3.543 -11.125 7.652 1 98.75 321 ALA A N 1
ATOM 2446 C CA . ALA A 1 321 ? -4.477 -10.664 8.68 1 98.75 321 ALA A CA 1
ATOM 2447 C C . ALA A 1 321 ? -4.672 -9.156 8.602 1 98.75 321 ALA A C 1
ATOM 2449 O O . ALA A 1 321 ? -3.85 -8.445 8.023 1 98.75 321 ALA A O 1
ATOM 2450 N N . LEU A 1 322 ? -5.789 -8.742 9.18 1 98.69 322 LEU A N 1
ATOM 2451 C CA . LEU A 1 322 ? -5.996 -7.305 9.336 1 98.69 322 LEU A CA 1
ATOM 2452 C C . LEU A 1 322 ? -4.922 -6.695 10.227 1 98.69 322 LEU A C 1
ATOM 2454 O O . LEU A 1 322 ? -4.445 -7.34 11.164 1 98.69 322 LEU A O 1
ATOM 2458 N N . TRP A 1 323 ? -4.652 -5.48 10.016 1 98.56 323 TRP A N 1
ATOM 2459 C CA . TRP A 1 323 ? -3.701 -4.738 10.844 1 98.56 323 TRP A CA 1
ATOM 2460 C C . TRP A 1 323 ? -4.199 -4.621 12.281 1 98.56 323 TRP A C 1
ATOM 2462 O O . TRP A 1 323 ? -3.406 -4.434 13.203 1 98.56 323 TRP A O 1
ATOM 2472 N N . THR A 1 324 ? -5.496 -4.82 12.492 1 97.5 324 THR A N 1
ATOM 2473 C CA . THR A 1 324 ? -6.105 -4.691 13.812 1 97.5 324 THR A CA 1
ATOM 2474 C C . THR A 1 324 ? -6.23 -6.055 14.484 1 97.5 324 THR A C 1
ATOM 2476 O O . THR A 1 324 ? -6.766 -6.16 15.586 1 97.5 324 THR A O 1
ATOM 2479 N N . ALA A 1 325 ? -5.828 -7.113 13.797 1 97.75 325 ALA A N 1
ATOM 2480 C CA . ALA A 1 325 ? -5.957 -8.453 14.367 1 97.75 325 ALA A CA 1
ATOM 2481 C C . ALA A 1 325 ? -5.09 -8.594 15.617 1 97.75 325 ALA A C 1
ATOM 2483 O O . ALA A 1 325 ? -4.152 -7.824 15.82 1 97.75 325 ALA A O 1
ATOM 2484 N N . PRO A 1 326 ? -5.438 -9.617 16.5 1 96.25 326 PRO A N 1
ATOM 2485 C CA . PRO A 1 326 ? -4.594 -9.852 17.672 1 96.25 326 PRO A CA 1
ATOM 2486 C C . PRO A 1 326 ? -3.127 -10.086 17.312 1 96.25 326 PRO A C 1
ATOM 2488 O O . PRO A 1 326 ? -2.23 -9.578 18 1 96.25 326 PRO A O 1
ATOM 2491 N N . LYS A 1 327 ? -2.959 -10.906 16.328 1 95.62 327 LYS A N 1
ATOM 2492 C CA . LYS A 1 327 ? -1.675 -10.93 15.641 1 95.62 327 LYS A CA 1
ATOM 2493 C C . LYS A 1 327 ? -1.737 -10.141 14.336 1 95.62 327 LYS A C 1
ATOM 2495 O O . LYS A 1 327 ? -2.211 -10.648 13.32 1 95.62 327 LYS A O 1
ATOM 2500 N N . PRO A 1 328 ? -1.233 -8.953 14.352 1 97.25 328 PRO A N 1
ATOM 2501 C CA . PRO A 1 328 ? -1.491 -8.023 13.242 1 97.25 328 PRO A CA 1
ATOM 2502 C C . PRO A 1 328 ? -0.808 -8.445 11.945 1 97.25 328 PRO A C 1
ATOM 2504 O O . PRO A 1 328 ? 0.321 -8.945 11.969 1 97.25 328 PRO A O 1
ATOM 2507 N N . GLY A 1 329 ? -1.54 -8.281 10.867 1 98.5 329 GLY A N 1
ATOM 2508 C CA . GLY A 1 329 ? -0.994 -8.445 9.523 1 98.5 329 GLY A CA 1
ATOM 2509 C C . GLY A 1 329 ? -0.893 -7.137 8.766 1 98.5 329 GLY A C 1
ATOM 2510 O O . GLY A 1 329 ? -0.784 -6.066 9.367 1 98.5 329 GLY A O 1
ATOM 2511 N N . LEU A 1 330 ? -0.865 -7.273 7.469 1 98.88 330 LEU A N 1
ATOM 2512 C CA . LEU A 1 330 ? -0.529 -6.125 6.633 1 98.88 330 LEU A CA 1
ATOM 2513 C C . LEU A 1 330 ? -1.761 -5.609 5.898 1 98.88 330 LEU A C 1
ATOM 2515 O O . LEU A 1 330 ? -1.691 -4.598 5.195 1 98.88 330 LEU A O 1
ATOM 2519 N N . MET A 1 331 ? -2.934 -6.273 6.066 1 98.94 331 MET A N 1
ATOM 2520 C CA . MET A 1 331 ? -4.117 -5.82 5.34 1 98.94 331 MET A CA 1
ATOM 2521 C C . MET A 1 331 ? -4.672 -4.539 5.953 1 98.94 331 MET A C 1
ATOM 2523 O O . MET A 1 331 ? -5.168 -4.547 7.082 1 98.94 331 MET A O 1
ATOM 2527 N N . TYR A 1 332 ? -4.531 -3.451 5.254 1 98.75 332 TYR A N 1
ATOM 2528 C CA . TYR A 1 332 ? -4.93 -2.096 5.617 1 98.75 332 TYR A CA 1
ATOM 2529 C C . TYR A 1 332 ? -5.637 -1.407 4.453 1 98.75 332 TYR A C 1
ATOM 2531 O O . TYR A 1 332 ? -5.094 -1.324 3.35 1 98.75 332 TYR A O 1
ATOM 2539 N N . ALA A 1 333 ? -6.852 -0.969 4.66 1 98.75 333 ALA A N 1
ATOM 2540 C CA . ALA A 1 333 ? -7.59 -0.243 3.629 1 98.75 333 ALA A CA 1
ATOM 2541 C C . ALA A 1 333 ? -7.652 1.248 3.945 1 98.75 333 ALA A C 1
ATOM 2543 O O . ALA A 1 333 ? -8.023 1.639 5.055 1 98.75 333 ALA A O 1
ATOM 2544 N N . PRO A 1 334 ? -7.254 2.078 2.965 1 98.38 334 PRO A N 1
ATOM 2545 C CA . PRO A 1 334 ? -7.461 3.514 3.176 1 98.38 334 PRO A CA 1
ATOM 2546 C C . PRO A 1 334 ? -8.938 3.881 3.324 1 98.38 334 PRO A C 1
ATOM 2548 O O . PRO A 1 334 ? -9.812 3.102 2.939 1 98.38 334 PRO A O 1
ATOM 2551 N N . PRO A 1 335 ? -9.188 5.008 3.881 1 97.44 335 PRO A N 1
ATOM 2552 C CA . PRO A 1 335 ? -10.578 5.379 4.172 1 97.44 335 PRO A CA 1
ATOM 2553 C C . PRO A 1 335 ? -11.375 5.703 2.91 1 97.44 335 PRO A C 1
ATOM 2555 O O . PRO A 1 335 ? -10.844 6.316 1.979 1 97.44 335 PRO A O 1
ATOM 2558 N N . VAL A 1 336 ? -12.617 5.293 2.984 1 96.44 336 VAL A N 1
ATOM 2559 C CA . VAL A 1 336 ? -13.555 5.578 1.899 1 96.44 336 VAL A CA 1
ATOM 2560 C C . VAL A 1 336 ? -14.281 6.891 2.176 1 96.44 336 VAL A C 1
ATOM 2562 O O . VAL A 1 336 ? -15.469 6.895 2.502 1 96.44 336 VAL A O 1
ATOM 2565 N N . ARG A 1 337 ? -13.641 7.902 2.066 1 94.25 337 ARG A N 1
ATOM 2566 C CA . ARG A 1 337 ? -14.172 9.258 2.148 1 94.25 337 ARG A CA 1
ATOM 2567 C C . ARG A 1 337 ? -13.516 10.172 1.118 1 94.25 337 ARG A C 1
ATOM 2569 O O . ARG A 1 337 ? -12.469 9.828 0.56 1 94.25 337 ARG A O 1
ATOM 2576 N N . MET B 1 1 ? 4.383 -25.047 -52.781 1 30.44 1 MET B N 1
ATOM 2577 C CA . MET B 1 1 ? 5.363 -24.594 -51.812 1 30.44 1 MET B CA 1
ATOM 2578 C C . MET B 1 1 ? 4.684 -23.875 -50.656 1 30.44 1 MET B C 1
ATOM 2580 O O . MET B 1 1 ? 4.016 -22.859 -50.844 1 30.44 1 MET B O 1
ATOM 2584 N N . ALA B 1 2 ? 4.379 -24.547 -49.531 1 40.72 2 ALA B N 1
ATOM 2585 C CA . ALA B 1 2 ? 3.545 -24.031 -48.469 1 40.72 2 ALA B CA 1
ATOM 2586 C C . ALA B 1 2 ? 4.207 -22.844 -47.781 1 40.72 2 ALA B C 1
ATOM 2588 O O . ALA B 1 2 ? 5.43 -22.797 -47.625 1 40.72 2 ALA B O 1
ATOM 2589 N N . PRO B 1 3 ? 3.541 -21.672 -47.812 1 43.66 3 PRO B N 1
ATOM 2590 C CA . PRO B 1 3 ? 4.219 -20.484 -47.25 1 43.66 3 PRO B CA 1
ATOM 2591 C C . PRO B 1 3 ? 4.832 -20.75 -45.875 1 43.66 3 PRO B C 1
ATOM 2593 O O . PRO B 1 3 ? 4.367 -21.625 -45.156 1 43.66 3 PRO B O 1
ATOM 2596 N N . PRO B 1 4 ? 6.164 -20.484 -45.688 1 39.16 4 PRO B N 1
ATOM 2597 C CA . PRO B 1 4 ? 6.84 -20.734 -44.406 1 39.16 4 PRO B CA 1
ATOM 2598 C C . PRO B 1 4 ? 6.035 -20.234 -43.188 1 39.16 4 PRO B C 1
ATOM 2600 O O . PRO B 1 4 ? 5.199 -19.344 -43.344 1 39.16 4 PRO B O 1
ATOM 2603 N N . PRO B 1 5 ? 5.891 -21.125 -42.156 1 34.28 5 PRO B N 1
ATOM 2604 C CA . PRO B 1 5 ? 5.141 -20.75 -40.969 1 34.28 5 PRO B CA 1
ATOM 2605 C C . PRO B 1 5 ? 5.527 -19.359 -40.438 1 34.28 5 PRO B C 1
ATOM 2607 O O . PRO B 1 5 ? 6.664 -18.922 -40.625 1 34.28 5 PRO B O 1
ATOM 2610 N N . LYS B 1 6 ? 4.641 -18.422 -40.469 1 36.59 6 LYS B N 1
ATOM 2611 C CA . LYS B 1 6 ? 4.848 -17.062 -39.969 1 36.59 6 LYS B CA 1
ATOM 2612 C C . LYS B 1 6 ? 5.598 -17.094 -38.625 1 36.59 6 LYS B C 1
ATOM 2614 O O . LYS B 1 6 ? 5.336 -17.953 -37.781 1 36.59 6 LYS B O 1
ATOM 2619 N N . THR B 1 7 ? 6.824 -16.656 -38.594 1 32.53 7 THR B N 1
ATOM 2620 C CA . THR B 1 7 ? 7.68 -16.484 -37.438 1 32.53 7 THR B CA 1
ATOM 2621 C C . THR B 1 7 ? 6.883 -15.938 -36.25 1 32.53 7 THR B C 1
ATOM 2623 O O . THR B 1 7 ? 6.074 -15.023 -36.406 1 32.53 7 THR B O 1
ATOM 2626 N N . PRO B 1 8 ? 6.707 -16.781 -35.219 1 32.16 8 PRO B N 1
ATOM 2627 C CA . PRO B 1 8 ? 5.957 -16.297 -34.062 1 32.16 8 PRO B CA 1
ATOM 2628 C C . PRO B 1 8 ? 6.18 -14.812 -33.781 1 32.16 8 PRO B C 1
ATOM 2630 O O . PRO B 1 8 ? 7.285 -14.305 -34 1 32.16 8 PRO B O 1
ATOM 2633 N N . ALA B 1 9 ? 5.242 -13.992 -34 1 35.16 9 ALA B N 1
ATOM 2634 C CA . ALA B 1 9 ? 5.254 -12.555 -33.75 1 35.16 9 ALA B CA 1
ATOM 2635 C C . ALA B 1 9 ? 6.156 -12.219 -32.562 1 35.16 9 ALA B C 1
ATOM 2637 O O . ALA B 1 9 ? 6.02 -12.789 -31.469 1 35.16 9 ALA B O 1
ATOM 2638 N N . GLN B 1 10 ? 7.383 -11.82 -32.594 1 36.81 10 GLN B N 1
ATOM 2639 C CA . GLN B 1 10 ? 8.328 -11.289 -31.625 1 36.81 10 GLN B CA 1
ATOM 2640 C C . GLN B 1 10 ? 7.621 -10.398 -30.609 1 36.81 10 GLN B C 1
ATOM 2642 O O . GLN B 1 10 ? 6.953 -9.43 -30.984 1 36.81 10 GLN B O 1
ATOM 2647 N N . THR B 1 11 ? 6.988 -10.875 -29.516 1 43.56 11 THR B N 1
ATOM 2648 C CA . THR B 1 11 ? 6.441 -10.062 -28.422 1 43.56 11 THR B CA 1
ATOM 2649 C C . THR B 1 11 ? 7.234 -8.773 -28.25 1 43.56 11 THR B C 1
ATOM 2651 O O . THR B 1 11 ? 8.43 -8.805 -27.984 1 43.56 11 THR B O 1
ATOM 2654 N N . ALA B 1 12 ? 7.082 -7.742 -28.984 1 48.5 12 ALA B N 1
ATOM 2655 C CA . ALA B 1 12 ? 7.73 -6.434 -28.969 1 48.5 12 ALA B CA 1
ATOM 2656 C C . ALA B 1 12 ? 8.008 -5.969 -27.547 1 48.5 12 ALA B C 1
ATOM 2658 O O . ALA B 1 12 ? 7.156 -6.102 -26.672 1 48.5 12 ALA B O 1
ATOM 2659 N N . ALA B 1 13 ? 9.305 -5.785 -27.141 1 60.97 13 ALA B N 1
ATOM 2660 C CA . ALA B 1 13 ? 9.82 -5.211 -25.906 1 60.97 13 ALA B CA 1
ATOM 2661 C C . ALA B 1 13 ? 9.078 -3.924 -25.547 1 60.97 13 ALA B C 1
ATOM 2663 O O . ALA B 1 13 ? 8.75 -3.123 -26.438 1 60.97 13 ALA B O 1
ATOM 2664 N N . TYR B 1 14 ? 8.43 -3.846 -24.328 1 75.19 14 TYR B N 1
ATOM 2665 C CA . TYR B 1 14 ? 7.738 -2.65 -23.859 1 75.19 14 TYR B CA 1
ATOM 2666 C C . TYR B 1 14 ? 8.648 -1.431 -23.922 1 75.19 14 TYR B C 1
ATOM 2668 O O . TYR B 1 14 ? 9.797 -1.475 -23.484 1 75.19 14 TYR B O 1
ATOM 2676 N N . GLU B 1 15 ? 8.18 -0.479 -24.781 1 76.5 15 GLU B N 1
ATOM 2677 C CA . GLU B 1 15 ? 8.859 0.812 -24.766 1 76.5 15 GLU B CA 1
ATOM 2678 C C . GLU B 1 15 ? 8.227 1.755 -23.734 1 76.5 15 GLU B C 1
ATOM 2680 O O . GLU B 1 15 ? 7.047 2.084 -23.828 1 76.5 15 GLU B O 1
ATOM 2685 N N . ALA B 1 16 ? 9.047 2.219 -22.812 1 79.94 16 ALA B N 1
ATOM 2686 C CA . ALA B 1 16 ? 8.57 3.062 -21.719 1 79.94 16 ALA B CA 1
ATOM 2687 C C . ALA B 1 16 ? 8.117 4.426 -22.234 1 79.94 16 ALA B C 1
ATOM 2689 O O . ALA B 1 16 ? 8.766 5.016 -23.094 1 79.94 16 ALA B O 1
ATOM 2690 N N . THR B 1 17 ? 6.906 4.863 -21.844 1 82.94 17 THR B N 1
ATOM 2691 C CA . THR B 1 17 ? 6.457 6.223 -22.109 1 82.94 17 THR B CA 1
ATOM 2692 C C . THR B 1 17 ? 7.238 7.23 -21.266 1 82.94 17 THR B C 1
ATOM 2694 O O . THR B 1 17 ? 7.344 7.086 -20.047 1 82.94 17 THR B O 1
ATOM 2697 N N . PRO B 1 18 ? 7.781 8.188 -21.984 1 88.88 18 PRO B N 1
ATOM 2698 C CA . PRO B 1 18 ? 8.547 9.172 -21.219 1 88.88 18 PRO B CA 1
ATOM 2699 C C . PRO B 1 18 ? 7.695 9.922 -20.203 1 88.88 18 PRO B C 1
ATOM 2701 O O . PRO B 1 18 ? 6.516 10.18 -20.453 1 88.88 18 PRO B O 1
ATOM 2704 N N . SER B 1 19 ? 8.242 10.297 -19.094 1 96.31 19 SER B N 1
ATOM 2705 C CA . SER B 1 19 ? 7.594 11.086 -18.047 1 96.31 19 SER B CA 1
ATOM 2706 C C . SER B 1 19 ? 7.703 12.578 -18.344 1 96.31 19 SER B C 1
ATOM 2708 O O . SER B 1 19 ? 8.789 13.156 -18.266 1 96.31 19 SER B O 1
ATOM 2710 N N . PRO B 1 20 ? 6.621 13.242 -18.656 1 97.5 20 PRO B N 1
ATOM 2711 C CA . PRO B 1 20 ? 6.699 14.688 -18.875 1 97.5 20 PRO B CA 1
ATOM 2712 C C . PRO B 1 20 ? 7.18 15.445 -17.641 1 97.5 20 PRO B C 1
ATOM 2714 O O . PRO B 1 20 ? 7.891 16.438 -17.75 1 97.5 20 PRO B O 1
ATOM 2717 N N . THR B 1 21 ? 6.785 14.992 -16.453 1 98.62 21 THR B N 1
ATOM 2718 C CA . THR B 1 21 ? 7.227 15.633 -15.219 1 98.62 21 THR B CA 1
ATOM 2719 C C . THR B 1 21 ? 8.734 15.484 -15.039 1 98.62 21 THR B C 1
ATOM 2721 O O . THR B 1 21 ? 9.422 16.453 -14.703 1 98.62 21 THR B O 1
ATOM 2724 N N . LEU B 1 22 ? 9.242 14.273 -15.289 1 98.69 22 LEU B N 1
ATOM 2725 C CA . LEU B 1 22 ? 10.68 14.055 -15.164 1 98.69 22 LEU B CA 1
ATOM 2726 C C . LEU B 1 22 ? 11.453 14.938 -16.141 1 98.69 22 LEU B C 1
ATOM 2728 O O . LEU B 1 22 ? 12.484 15.516 -15.781 1 98.69 22 LEU B O 1
ATOM 2732 N N . GLU B 1 23 ? 10.984 15.031 -17.375 1 98.25 23 GLU B N 1
ATOM 2733 C CA . GLU B 1 23 ? 11.633 15.883 -18.375 1 98.25 23 GLU B CA 1
ATOM 2734 C C . GLU B 1 23 ? 11.664 17.344 -17.922 1 98.25 23 GLU B C 1
ATOM 2736 O O . GLU B 1 23 ? 12.688 18.016 -18.031 1 98.25 23 GLU B O 1
ATOM 2741 N N . ALA B 1 24 ? 10.523 17.781 -17.422 1 98.62 24 ALA B N 1
ATOM 2742 C CA . ALA B 1 24 ? 10.438 19.156 -16.938 1 98.62 24 ALA B CA 1
ATOM 2743 C C . ALA B 1 24 ? 11.383 19.391 -15.766 1 98.62 24 ALA B C 1
ATOM 2745 O O . ALA B 1 24 ? 12.055 20.422 -15.695 1 98.62 24 ALA B O 1
ATOM 2746 N N . VAL B 1 25 ? 11.406 18.469 -14.859 1 98.88 25 VAL B N 1
ATOM 2747 C CA . VAL B 1 25 ? 12.258 18.531 -13.68 1 98.88 25 VAL B CA 1
ATOM 2748 C C . VAL B 1 25 ? 13.727 18.594 -14.102 1 98.88 25 VAL B C 1
ATOM 2750 O O . VAL B 1 25 ? 14.492 19.406 -13.594 1 98.88 25 VAL B O 1
ATOM 2753 N N . ARG B 1 26 ? 14.102 17.797 -15.023 1 98.62 26 ARG B N 1
ATOM 2754 C CA . ARG B 1 26 ? 15.477 17.75 -15.492 1 98.62 26 ARG B CA 1
ATOM 2755 C C . ARG B 1 26 ? 15.859 19.062 -16.172 1 98.62 26 ARG B C 1
ATOM 2757 O O . ARG B 1 26 ? 16.938 19.594 -15.938 1 98.62 26 ARG B O 1
ATOM 2764 N N . ARG B 1 27 ? 15.008 19.531 -16.969 1 98.44 27 ARG B N 1
ATOM 2765 C CA . ARG B 1 27 ? 15.258 20.797 -17.656 1 98.44 27 ARG B CA 1
ATOM 2766 C C . ARG B 1 27 ? 15.445 21.938 -16.656 1 98.44 27 ARG B C 1
ATOM 2768 O O . ARG B 1 27 ? 16.344 22.766 -16.828 1 98.44 27 ARG B O 1
ATOM 2775 N N . ARG B 1 28 ? 14.648 21.953 -15.625 1 98.56 28 ARG B N 1
ATOM 2776 C CA . ARG B 1 28 ? 14.68 22.984 -14.602 1 98.56 28 ARG B CA 1
ATOM 2777 C C . ARG B 1 28 ? 15.875 22.797 -13.664 1 98.56 28 ARG B C 1
ATOM 2779 O O . ARG B 1 28 ? 16.359 23.75 -13.055 1 98.56 28 ARG B O 1
ATOM 2786 N N . GLY B 1 29 ? 16.344 21.547 -13.453 1 98.75 29 GLY B N 1
ATOM 2787 C CA . GLY B 1 29 ? 17.516 21.234 -12.656 1 98.75 29 GLY B CA 1
ATOM 2788 C C . GLY B 1 29 ? 17.203 21.016 -11.188 1 98.75 29 GLY B C 1
ATOM 2789 O O . GLY B 1 29 ? 18.109 20.938 -10.359 1 98.75 29 GLY B O 1
ATOM 2790 N N . ARG B 1 30 ? 15.891 21 -10.844 1 98.81 30 ARG B N 1
ATOM 2791 C CA . ARG B 1 30 ? 15.477 20.781 -9.461 1 98.81 30 ARG B CA 1
ATOM 2792 C C . ARG B 1 30 ? 14.039 20.266 -9.398 1 98.81 30 ARG B C 1
ATOM 2794 O O . ARG B 1 30 ? 13.25 20.516 -10.312 1 98.81 30 ARG B O 1
ATOM 2801 N N . VAL B 1 31 ? 13.734 19.547 -8.367 1 98.94 31 VAL B N 1
ATOM 2802 C CA . VAL B 1 31 ? 12.367 19.156 -8.047 1 98.94 31 VAL B CA 1
ATOM 2803 C C . VAL B 1 31 ? 11.664 20.281 -7.305 1 98.94 31 VAL B C 1
ATOM 2805 O O . VAL B 1 31 ? 12.219 20.859 -6.367 1 98.94 31 VAL B O 1
ATOM 2808 N N . THR B 1 32 ? 10.523 20.672 -7.715 1 98.94 32 THR B N 1
ATOM 2809 C CA . THR B 1 32 ? 9.688 21.594 -6.961 1 98.94 32 THR B CA 1
ATOM 2810 C C . THR B 1 32 ? 8.695 20.828 -6.078 1 98.94 32 THR B C 1
ATOM 2812 O O . THR B 1 32 ? 7.816 20.141 -6.586 1 98.94 32 THR B O 1
ATOM 2815 N N . CYS B 1 33 ? 8.828 21 -4.809 1 98.94 33 CYS B N 1
ATOM 2816 C CA . CYS B 1 33 ? 8.094 20.172 -3.846 1 98.94 33 CYS B CA 1
ATOM 2817 C C . CYS B 1 33 ? 7.238 21.047 -2.936 1 98.94 33 CYS B C 1
ATOM 2819 O O . CYS B 1 33 ? 7.754 21.938 -2.252 1 98.94 33 CYS B O 1
ATOM 2821 N N . GLY B 1 34 ? 5.891 20.797 -2.953 1 98.94 34 GLY B N 1
ATOM 2822 C CA . GLY B 1 34 ? 5.012 21.453 -1.998 1 98.94 34 GLY B CA 1
ATOM 2823 C C . GLY B 1 34 ? 5.082 20.844 -0.61 1 98.94 34 GLY B C 1
ATOM 2824 O O . GLY B 1 34 ? 4.992 19.625 -0.454 1 98.94 34 GLY B O 1
ATOM 2825 N N . VAL B 1 35 ? 5.266 21.688 0.41 1 98.75 35 VAL B N 1
ATOM 2826 C CA . VAL B 1 35 ? 5.371 21.219 1.789 1 98.75 35 VAL B CA 1
ATOM 2827 C C . VAL B 1 35 ? 4.5 22.094 2.695 1 98.75 35 VAL B C 1
ATOM 2829 O O . VAL B 1 35 ? 3.963 23.109 2.258 1 98.75 35 VAL B O 1
ATOM 2832 N N . HIS B 1 36 ? 4.34 21.594 3.936 1 97.31 36 HIS B N 1
ATOM 2833 C CA . HIS B 1 36 ? 3.67 22.406 4.949 1 97.31 36 HIS B CA 1
ATOM 2834 C C . HIS B 1 36 ? 4.445 23.688 5.242 1 97.31 36 HIS B C 1
ATOM 2836 O O . HIS B 1 36 ? 5.676 23.672 5.297 1 97.31 36 HIS B O 1
ATOM 2842 N N . PRO B 1 37 ? 3.748 24.828 5.465 1 96 37 PRO B N 1
ATOM 2843 C CA . PRO B 1 37 ? 4.469 26.078 5.742 1 96 37 PRO B CA 1
ATOM 2844 C C . PRO B 1 37 ? 5.254 26.031 7.051 1 96 37 PRO B C 1
ATOM 2846 O O . PRO B 1 37 ? 6.23 26.766 7.219 1 96 37 PRO B O 1
ATOM 2849 N N . GLY B 1 38 ? 4.781 25.25 7.949 1 95.25 38 GLY B N 1
ATOM 2850 C CA . GLY B 1 38 ? 5.438 25.125 9.242 1 95.25 38 GLY B CA 1
ATOM 2851 C C . GLY B 1 38 ? 4.793 24.094 10.141 1 95.25 38 GLY B C 1
ATOM 2852 O O . GLY B 1 38 ? 3.814 24.391 10.828 1 95.25 38 GLY B O 1
ATOM 2853 N N . LEU B 1 39 ? 5.293 22.938 10.234 1 95.25 39 LEU B N 1
ATOM 2854 C CA . LEU B 1 39 ? 4.875 21.844 11.102 1 95.25 39 LEU B CA 1
ATOM 2855 C C . LEU B 1 39 ? 6.082 21.078 11.617 1 95.25 39 LEU B C 1
ATOM 2857 O O . LEU B 1 39 ? 6.641 20.25 10.891 1 95.25 39 LEU B O 1
ATOM 2861 N N . PRO B 1 40 ? 6.434 21.391 12.867 1 96 40 PRO B N 1
ATOM 2862 C CA . PRO B 1 40 ? 7.609 20.703 13.406 1 96 40 PRO B CA 1
ATOM 2863 C C . PRO B 1 40 ? 7.586 19.203 13.141 1 96 40 PRO B C 1
ATOM 2865 O O . PRO B 1 40 ? 6.539 18.562 13.281 1 96 40 PRO B O 1
ATOM 2868 N N . GLY B 1 41 ? 8.766 18.703 12.734 1 97.88 41 GLY B N 1
ATOM 2869 C CA . GLY B 1 41 ? 8.906 17.281 12.469 1 97.88 41 GLY B CA 1
ATOM 2870 C C . GLY B 1 41 ? 8.586 16.906 11.031 1 97.88 41 GLY B C 1
ATOM 2871 O O . GLY B 1 41 ? 9.055 15.891 10.531 1 97.88 41 GLY B O 1
ATOM 2872 N N . PHE B 1 42 ? 7.812 17.719 10.336 1 98.19 42 PHE B N 1
ATOM 2873 C CA . PHE B 1 42 ? 7.367 17.359 8.992 1 98.19 42 PHE B CA 1
ATOM 2874 C C . PHE B 1 42 ? 7.949 18.328 7.965 1 98.19 42 PHE B C 1
ATOM 2876 O O . PHE B 1 42 ? 8.5 17.906 6.945 1 98.19 42 PHE B O 1
ATOM 2883 N N . ALA B 1 43 ? 7.742 19.594 8.219 1 98.31 43 ALA B N 1
ATOM 2884 C CA . ALA B 1 43 ? 8.297 20.641 7.363 1 98.31 43 ALA B CA 1
ATOM 2885 C C . ALA B 1 43 ? 8.375 21.969 8.109 1 98.31 43 ALA B C 1
ATOM 2887 O O . ALA B 1 43 ? 7.348 22.562 8.453 1 98.31 43 ALA B O 1
ATOM 2888 N N . MET B 1 44 ? 9.578 22.391 8.289 1 96.75 44 MET B N 1
ATOM 2889 C CA . MET B 1 44 ? 9.812 23.641 9 1 96.75 44 MET B CA 1
ATOM 2890 C C . MET B 1 44 ? 11.211 24.172 8.711 1 96.75 44 MET B C 1
ATOM 2892 O O . MET B 1 44 ? 12.164 23.391 8.617 1 96.75 44 MET B O 1
ATOM 2896 N N . ARG B 1 45 ? 11.328 25.453 8.617 1 96.88 45 ARG B N 1
ATOM 2897 C CA . ARG B 1 45 ? 12.656 26.047 8.484 1 96.88 45 ARG B CA 1
ATOM 2898 C C . ARG B 1 45 ? 13.359 26.141 9.836 1 96.88 45 ARG B C 1
ATOM 2900 O O . ARG B 1 45 ? 12.734 26.5 10.836 1 96.88 45 ARG B O 1
ATOM 2907 N N . ASP B 1 46 ? 14.547 25.766 9.852 1 95.5 46 ASP B N 1
ATOM 2908 C CA . ASP B 1 46 ? 15.312 25.922 11.086 1 95.5 46 ASP B CA 1
ATOM 2909 C C . ASP B 1 46 ? 15.844 27.344 11.219 1 95.5 46 ASP B C 1
ATOM 2911 O O . ASP B 1 46 ? 15.461 28.234 10.453 1 95.5 46 ASP B O 1
ATOM 2915 N N . ALA B 1 47 ? 16.672 27.562 12.258 1 94.31 47 ALA B N 1
ATOM 2916 C CA . ALA B 1 47 ? 17.156 28.906 12.586 1 94.31 47 ALA B CA 1
ATOM 2917 C C . ALA B 1 47 ? 18 29.484 11.453 1 94.31 47 ALA B C 1
ATOM 2919 O O . ALA B 1 47 ? 18.141 30.703 11.336 1 94.31 47 ALA B O 1
ATOM 2920 N N . ARG B 1 48 ? 18.516 28.641 10.586 1 96.88 48 ARG B N 1
ATOM 2921 C CA . ARG B 1 48 ? 19.359 29.078 9.477 1 96.88 48 ARG B CA 1
ATOM 2922 C C . ARG B 1 48 ? 18.531 29.203 8.195 1 96.88 48 ARG B C 1
ATOM 2924 O O . ARG B 1 48 ? 19.078 29.438 7.117 1 96.88 48 ARG B O 1
ATOM 2931 N N . GLY B 1 49 ? 17.312 28.906 8.273 1 96.06 49 GLY B N 1
ATOM 2932 C CA . GLY B 1 49 ? 16.422 29.016 7.129 1 96.06 49 GLY B CA 1
ATOM 2933 C C . GLY B 1 49 ? 16.359 27.766 6.285 1 96.06 49 GLY B C 1
ATOM 2934 O O . GLY B 1 49 ? 15.773 27.766 5.199 1 96.06 49 GLY B O 1
ATOM 2935 N N . ILE B 1 50 ? 16.969 26.766 6.77 1 97.81 50 ILE B N 1
ATOM 2936 C CA . ILE B 1 50 ? 17.031 25.516 6.02 1 97.81 50 ILE B CA 1
ATOM 2937 C C . ILE B 1 50 ? 15.805 24.656 6.344 1 97.81 50 ILE B C 1
ATOM 2939 O O . ILE B 1 50 ? 15.461 24.484 7.516 1 97.81 50 ILE B O 1
ATOM 2943 N N . TRP B 1 51 ? 15.148 24.156 5.34 1 98.56 51 TRP B N 1
ATOM 2944 C CA . TRP B 1 51 ? 14 23.281 5.52 1 98.56 51 TRP B CA 1
ATOM 2945 C C . TRP B 1 51 ? 14.414 21.953 6.133 1 98.56 51 TRP B C 1
ATOM 2947 O O . TRP B 1 51 ? 15.406 21.344 5.707 1 98.56 51 TRP B O 1
ATOM 2957 N N . ARG B 1 52 ? 13.664 21.562 7.105 1 98.25 52 ARG B N 1
ATOM 2958 C CA . ARG B 1 52 ? 13.859 20.266 7.77 1 98.25 52 ARG B CA 1
ATOM 2959 C C . ARG B 1 52 ? 12.539 19.547 7.965 1 98.25 52 ARG B C 1
ATOM 2961 O O . ARG B 1 52 ? 11.477 20.172 7.992 1 98.25 52 ARG B O 1
ATOM 2968 N N . GLY B 1 53 ? 12.664 18.188 8.094 1 98.69 53 GLY B N 1
ATOM 2969 C CA . GLY B 1 53 ? 11.492 17.422 8.484 1 98.69 53 GLY B CA 1
ATOM 2970 C C . GLY B 1 53 ? 11.266 16.203 7.609 1 98.69 53 GLY B C 1
ATOM 2971 O O . GLY B 1 53 ? 11.906 16.047 6.57 1 98.69 53 GLY B O 1
ATOM 2972 N N . PHE B 1 54 ? 10.328 15.406 8.039 1 98.94 54 PHE B N 1
ATOM 2973 C CA . PHE B 1 54 ? 10.008 14.117 7.449 1 98.94 54 PHE B CA 1
ATOM 2974 C C . PHE B 1 54 ? 9.57 14.281 5.996 1 98.94 54 PHE B C 1
ATOM 2976 O O . PHE B 1 54 ? 10.07 13.586 5.109 1 98.94 54 PHE B O 1
ATOM 2983 N N . ASP B 1 55 ? 8.617 15.219 5.73 1 98.88 55 ASP B N 1
ATOM 2984 C CA . ASP B 1 55 ? 8.133 15.484 4.379 1 98.88 55 ASP B CA 1
ATOM 2985 C C . ASP B 1 55 ? 9.219 16.125 3.518 1 98.88 55 ASP B C 1
ATOM 2987 O O . ASP B 1 55 ? 9.289 15.875 2.312 1 98.88 55 ASP B O 1
ATOM 2991 N N . VAL B 1 56 ? 10.031 16.953 4.105 1 98.94 56 VAL B N 1
ATOM 2992 C CA . VAL B 1 56 ? 11.164 17.578 3.432 1 98.94 56 VAL B CA 1
ATOM 2993 C C . VAL B 1 56 ? 12.148 16.516 2.973 1 98.94 56 VAL B C 1
ATOM 2995 O O . VAL B 1 56 ? 12.641 16.547 1.842 1 98.94 56 VAL B O 1
ATOM 2998 N N . ASP B 1 57 ? 12.375 15.555 3.82 1 98.94 57 ASP B N 1
ATOM 2999 C CA . ASP B 1 57 ? 13.32 14.492 3.49 1 98.94 57 ASP B CA 1
ATOM 3000 C C . ASP B 1 57 ? 12.789 13.617 2.357 1 98.94 57 ASP B C 1
ATOM 3002 O O . ASP B 1 57 ? 13.562 13.117 1.539 1 98.94 57 ASP B O 1
ATOM 3006 N N . VAL B 1 58 ? 11.484 13.422 2.283 1 98.94 58 VAL B N 1
ATOM 3007 C CA . VAL B 1 58 ? 10.898 12.711 1.148 1 98.94 58 VAL B CA 1
ATOM 3008 C C . VAL B 1 58 ? 11.211 13.461 -0.146 1 98.94 58 VAL B C 1
ATOM 3010 O O . VAL B 1 58 ? 11.594 12.852 -1.146 1 98.94 58 VAL B O 1
ATOM 3013 N N . CYS B 1 59 ? 11.109 14.805 -0.139 1 98.94 59 CYS B N 1
ATOM 3014 C CA . CYS B 1 59 ? 11.43 15.625 -1.302 1 98.94 59 CYS B CA 1
ATOM 3015 C C . CYS B 1 59 ? 12.906 15.484 -1.67 1 98.94 59 CYS B C 1
ATOM 3017 O O . CYS B 1 59 ? 13.242 15.305 -2.842 1 98.94 59 CYS B O 1
ATOM 3019 N N . ARG B 1 60 ? 13.75 15.555 -0.667 1 98.94 60 ARG B N 1
ATOM 3020 C CA . ARG B 1 60 ? 15.188 15.43 -0.887 1 98.94 60 ARG B CA 1
ATOM 3021 C C . ARG B 1 60 ? 15.531 14.055 -1.453 1 98.94 60 ARG B C 1
ATOM 3023 O O . ARG B 1 60 ? 16.422 13.93 -2.303 1 98.94 60 ARG B O 1
ATOM 3030 N N . ALA B 1 61 ? 14.875 13.031 -0.951 1 99 61 ALA B N 1
ATOM 3031 C CA . ALA B 1 61 ? 15.102 11.68 -1.46 1 99 61 ALA B CA 1
ATOM 3032 C C . ALA B 1 61 ? 14.766 11.594 -2.945 1 99 61 ALA B C 1
ATOM 3034 O O . ALA B 1 61 ? 15.516 10.992 -3.725 1 99 61 ALA B O 1
ATOM 3035 N N . VAL B 1 62 ? 13.648 12.203 -3.369 1 98.94 62 VAL B N 1
ATOM 3036 C CA . VAL B 1 62 ? 13.258 12.18 -4.773 1 98.94 62 VAL B CA 1
ATOM 3037 C C . VAL B 1 62 ? 14.273 12.953 -5.609 1 98.94 62 VAL B C 1
ATOM 3039 O O . VAL B 1 62 ? 14.664 12.516 -6.691 1 98.94 62 VAL B O 1
ATOM 3042 N N . ALA B 1 63 ? 14.742 14.07 -5.082 1 98.94 63 ALA B N 1
ATOM 3043 C CA . ALA B 1 63 ? 15.781 14.836 -5.77 1 98.94 63 ALA B CA 1
ATOM 3044 C C . ALA B 1 63 ? 17.062 14.016 -5.93 1 98.94 63 ALA B C 1
ATOM 3046 O O . ALA B 1 63 ? 17.672 14.008 -7 1 98.94 63 ALA B O 1
ATOM 3047 N N . ALA B 1 64 ? 17.453 13.344 -4.871 1 98.94 64 ALA B N 1
ATOM 3048 C CA . ALA B 1 64 ? 18.641 12.492 -4.922 1 98.94 64 ALA B CA 1
ATOM 3049 C C . ALA B 1 64 ? 18.469 11.383 -5.957 1 98.94 64 ALA B C 1
ATOM 3051 O O . ALA B 1 64 ? 19.422 11.055 -6.676 1 98.94 64 ALA B O 1
ATOM 3052 N N . ALA B 1 65 ? 17.312 10.805 -6 1 98.94 65 ALA B N 1
ATOM 3053 C CA . ALA B 1 65 ? 17.062 9.742 -6.965 1 98.94 65 ALA B CA 1
ATOM 3054 C C . ALA B 1 65 ? 17.172 10.25 -8.398 1 98.94 65 ALA B C 1
ATOM 3056 O O . ALA B 1 65 ? 17.734 9.578 -9.266 1 98.94 65 ALA B O 1
ATOM 3057 N N . VAL B 1 66 ? 16.703 11.484 -8.656 1 98.88 66 VAL B N 1
ATOM 3058 C CA . VAL B 1 66 ? 16.609 12.016 -10.016 1 98.88 66 VAL B CA 1
ATOM 3059 C C . VAL B 1 66 ? 17.953 12.594 -10.438 1 98.88 66 VAL B C 1
ATOM 3061 O O . VAL B 1 66 ? 18.406 12.367 -11.562 1 98.88 66 VAL B O 1
ATOM 3064 N N . PHE B 1 67 ? 18.625 13.305 -9.453 1 98.81 67 PHE B N 1
ATOM 3065 C CA . PHE B 1 67 ? 19.781 14.117 -9.859 1 98.81 67 PHE B CA 1
ATOM 3066 C C . PHE B 1 67 ? 21.062 13.578 -9.242 1 98.81 67 PHE B C 1
ATOM 3068 O O . PHE B 1 67 ? 22.156 14.023 -9.594 1 98.81 67 PHE B O 1
ATOM 3075 N N . GLY B 1 68 ? 20.969 12.641 -8.32 1 98.81 68 GLY B N 1
ATOM 3076 C CA . GLY B 1 68 ? 22.141 12.258 -7.543 1 98.81 68 GLY B CA 1
ATOM 3077 C C . GLY B 1 68 ? 22.531 13.289 -6.508 1 98.81 68 GLY B C 1
ATOM 3078 O O . GLY B 1 68 ? 23.625 13.227 -5.941 1 98.81 68 GLY B O 1
ATOM 3079 N N . ASP B 1 69 ? 21.578 14.227 -6.25 1 98.88 69 ASP B N 1
ATOM 3080 C CA . ASP B 1 69 ? 21.828 15.344 -5.348 1 98.88 69 ASP B CA 1
ATOM 3081 C C . ASP B 1 69 ? 20.562 15.742 -4.598 1 98.88 69 ASP B C 1
ATOM 3083 O O . ASP B 1 69 ? 19.641 16.312 -5.188 1 98.88 69 ASP B O 1
ATOM 3087 N N . ALA B 1 70 ? 20.562 15.562 -3.287 1 98.88 70 ALA B N 1
ATOM 3088 C CA . ALA B 1 70 ? 19.391 15.781 -2.441 1 98.88 70 ALA B CA 1
ATOM 3089 C C . ALA B 1 70 ? 19.094 17.266 -2.303 1 98.88 70 ALA B C 1
ATOM 3091 O O . ALA B 1 70 ? 18 17.656 -1.857 1 98.88 70 ALA B O 1
ATOM 3092 N N . GLU B 1 71 ? 20 18.109 -2.695 1 98.62 71 GLU B N 1
ATOM 3093 C CA . GLU B 1 71 ? 19.812 19.547 -2.512 1 98.62 71 GLU B CA 1
ATOM 3094 C C . GLU B 1 71 ? 19.141 20.188 -3.727 1 98.62 71 GLU B C 1
ATOM 3096 O O . GLU B 1 71 ? 18.75 21.344 -3.688 1 98.62 71 GLU B O 1
ATOM 3101 N N . ARG B 1 72 ? 18.938 19.422 -4.789 1 98.88 72 ARG B N 1
ATOM 3102 C CA . ARG B 1 72 ? 18.297 19.938 -5.988 1 98.88 72 ARG B CA 1
ATOM 3103 C C . ARG B 1 72 ? 16.781 19.922 -5.848 1 98.88 72 ARG B C 1
ATOM 3105 O O . ARG B 1 72 ? 16.078 19.344 -6.684 1 98.88 72 ARG B O 1
ATOM 3112 N N . VAL B 1 73 ? 16.328 20.609 -4.836 1 98.81 73 VAL B N 1
ATOM 3113 C CA . VAL B 1 73 ? 14.898 20.703 -4.516 1 98.81 73 VAL B CA 1
ATOM 3114 C C . VAL B 1 73 ? 14.539 22.141 -4.137 1 98.81 73 VAL B C 1
ATOM 3116 O O . VAL B 1 73 ? 15.312 22.812 -3.455 1 98.81 73 VAL B O 1
ATOM 3119 N N . ARG B 1 74 ? 13.508 22.609 -4.672 1 98.81 74 ARG B N 1
ATOM 3120 C CA . ARG B 1 74 ? 12.852 23.844 -4.215 1 98.81 74 ARG B CA 1
ATOM 3121 C C . ARG B 1 74 ? 11.594 23.516 -3.416 1 98.81 74 ARG B C 1
ATOM 3123 O O . ARG B 1 74 ? 10.695 22.844 -3.912 1 98.81 74 ARG B O 1
ATOM 3130 N N . PHE B 1 75 ? 11.586 24.047 -2.24 1 98.81 75 PHE B N 1
ATOM 3131 C CA . PHE B 1 75 ? 10.438 23.844 -1.373 1 98.81 75 PHE B CA 1
ATOM 3132 C C . PHE B 1 75 ? 9.445 25 -1.506 1 98.81 75 PHE B C 1
ATOM 3134 O O . PHE B 1 75 ? 9.836 26.156 -1.451 1 98.81 75 PHE B O 1
ATOM 3141 N N . VAL B 1 76 ? 8.195 24.688 -1.683 1 98.81 76 VAL B N 1
ATOM 3142 C CA . VAL B 1 76 ? 7.125 25.672 -1.789 1 98.81 76 VAL B CA 1
ATOM 3143 C C . VAL B 1 76 ? 6.117 25.469 -0.659 1 98.81 76 VAL B C 1
ATOM 3145 O O . VAL B 1 76 ? 5.367 24.5 -0.656 1 98.81 76 VAL B O 1
ATOM 3148 N N . PRO B 1 77 ? 6.109 26.375 0.327 1 98.06 77 PRO B N 1
ATOM 3149 C CA . PRO B 1 77 ? 5.086 26.25 1.365 1 98.06 77 PRO B CA 1
ATOM 3150 C C . PRO B 1 77 ? 3.672 26.484 0.831 1 98.06 77 PRO B C 1
ATOM 3152 O O . PRO B 1 77 ? 3.418 27.484 0.156 1 98.06 77 PRO B O 1
ATOM 3155 N N . ILE B 1 78 ? 2.783 25.516 1.106 1 96.25 78 ILE B N 1
ATOM 3156 C CA . ILE B 1 78 ? 1.42 25.578 0.593 1 96.25 78 ILE B CA 1
ATOM 3157 C C . ILE B 1 78 ? 0.431 25.266 1.717 1 96.25 78 ILE B C 1
ATOM 3159 O O . ILE B 1 78 ? 0.609 24.297 2.465 1 96.25 78 ILE B O 1
ATOM 3163 N N . ASP B 1 79 ? -0.644 26.062 1.807 1 91.5 79 ASP B N 1
ATOM 3164 C CA . ASP B 1 79 ? -1.704 25.812 2.775 1 91.5 79 ASP B CA 1
ATOM 3165 C C . ASP B 1 79 ? -2.537 24.594 2.363 1 91.5 79 ASP B C 1
ATOM 3167 O O . ASP B 1 79 ? -2.656 24.297 1.175 1 91.5 79 ASP B O 1
ATOM 3171 N N . GLY B 1 80 ? -3.156 23.984 3.361 1 90.56 80 GLY B N 1
ATOM 3172 C CA . GLY B 1 80 ? -3.951 22.797 3.141 1 90.56 80 GLY B CA 1
ATOM 3173 C C . GLY B 1 80 ? -5.07 23 2.137 1 90.56 80 GLY B C 1
ATOM 3174 O O . GLY B 1 80 ? -5.367 22.109 1.339 1 90.56 80 GLY B O 1
ATOM 3175 N N . SER B 1 81 ? -5.633 24.125 2.102 1 88.62 81 SER B N 1
ATOM 3176 C CA . SER B 1 81 ? -6.781 24.422 1.251 1 88.62 81 SER B CA 1
ATOM 3177 C C . SER B 1 81 ? -6.371 24.531 -0.214 1 88.62 81 SER B C 1
ATOM 3179 O O . SER B 1 81 ? -7.195 24.344 -1.11 1 88.62 81 SER B O 1
ATOM 3181 N N . ASP B 1 82 ? -5.074 24.734 -0.469 1 93.5 82 ASP B N 1
ATOM 3182 C CA . ASP B 1 82 ? -4.625 25.031 -1.825 1 93.5 82 ASP B CA 1
ATOM 3183 C C . ASP B 1 82 ? -3.797 23.875 -2.395 1 93.5 82 ASP B C 1
ATOM 3185 O O . ASP B 1 82 ? -3.477 23.859 -3.584 1 93.5 82 ASP B O 1
ATOM 3189 N N . ARG B 1 83 ? -3.537 22.953 -1.62 1 96.5 83 ARG B N 1
ATOM 3190 C CA . ARG B 1 83 ? -2.451 22.016 -1.919 1 96.5 83 ARG B CA 1
ATOM 3191 C C . ARG B 1 83 ? -2.764 21.188 -3.166 1 96.5 83 ARG B C 1
ATOM 3193 O O . ARG B 1 83 ? -1.889 20.984 -4.008 1 96.5 83 ARG B O 1
ATOM 3200 N N . PHE B 1 84 ? -3.971 20.844 -3.381 1 97 84 PHE B N 1
ATOM 3201 C CA . PHE B 1 84 ? -4.305 20 -4.523 1 97 84 PHE B CA 1
ATOM 3202 C C . PHE B 1 84 ? -4.41 20.828 -5.797 1 97 84 PHE B C 1
ATOM 3204 O O . PHE B 1 84 ? -4.031 20.375 -6.879 1 97 84 PHE B O 1
ATOM 3211 N N . ARG B 1 85 ? -4.914 22 -5.629 1 95.38 85 ARG B N 1
ATOM 3212 C CA . ARG B 1 85 ? -4.984 22.906 -6.773 1 95.38 85 ARG B CA 1
ATOM 3213 C C . ARG B 1 85 ? -3.592 23.219 -7.309 1 95.38 85 ARG B C 1
ATOM 3215 O O . ARG B 1 85 ? -3.369 23.203 -8.523 1 95.38 85 ARG B O 1
ATOM 3222 N N . GLU B 1 86 ? -2.643 23.516 -6.402 1 97.44 86 GLU B N 1
ATOM 3223 C CA . GLU B 1 86 ? -1.277 23.844 -6.801 1 97.44 86 GLU B CA 1
ATOM 3224 C C . GLU B 1 86 ? -0.614 22.672 -7.516 1 97.44 86 GLU B C 1
ATOM 3226 O O . GLU B 1 86 ? 0.145 22.859 -8.469 1 97.44 86 GLU B O 1
ATOM 3231 N N . LEU B 1 87 ? -0.875 21.438 -7.062 1 98.31 87 LEU B N 1
ATOM 3232 C CA . LEU B 1 87 ? -0.323 20.25 -7.691 1 98.31 87 LEU B CA 1
ATOM 3233 C C . LEU B 1 87 ? -0.925 20.031 -9.078 1 98.31 87 LEU B C 1
ATOM 3235 O O . LEU B 1 87 ? -0.197 19.812 -10.047 1 98.31 87 LEU B O 1
ATOM 3239 N N . ARG B 1 88 ? -2.215 20.219 -9.258 1 95.94 88 ARG B N 1
ATOM 3240 C CA . ARG B 1 88 ? -2.895 20 -10.531 1 95.94 88 ARG B CA 1
ATOM 3241 C C . ARG B 1 88 ? -2.49 21.047 -11.555 1 95.94 88 ARG B C 1
ATOM 3243 O O . ARG B 1 88 ? -2.428 20.766 -12.75 1 95.94 88 ARG B O 1
ATOM 3250 N N . ALA B 1 89 ? -2.227 22.25 -11.023 1 95.81 89 ALA B N 1
ATOM 3251 C CA . ALA B 1 89 ? -1.841 23.359 -11.898 1 95.81 89 ALA B CA 1
ATOM 3252 C C . ALA B 1 89 ? -0.37 23.266 -12.289 1 95.81 89 ALA B C 1
ATOM 3254 O O . ALA B 1 89 ? 0.156 24.141 -12.977 1 95.81 89 ALA B O 1
ATOM 3255 N N . GLU B 1 90 ? 0.33 22.281 -11.766 1 96.62 90 GLU B N 1
ATOM 3256 C CA . GLU B 1 90 ? 1.712 21.984 -12.117 1 96.62 90 GLU B CA 1
ATOM 3257 C C . GLU B 1 90 ? 2.67 23.031 -11.578 1 96.62 90 GLU B C 1
ATOM 3259 O O . GLU B 1 90 ? 3.73 23.281 -12.164 1 96.62 90 GLU B O 1
ATOM 3264 N N . ARG B 1 91 ? 2.217 23.656 -10.5 1 98 91 ARG B N 1
ATOM 3265 C CA . ARG B 1 91 ? 3.117 24.594 -9.844 1 98 91 ARG B CA 1
ATOM 3266 C C . ARG B 1 91 ? 4.148 23.859 -8.992 1 98 91 ARG B C 1
ATOM 3268 O O . ARG B 1 91 ? 5.191 24.422 -8.648 1 98 91 ARG B O 1
ATOM 3275 N N . ILE B 1 92 ? 3.822 22.656 -8.625 1 98.88 92 ILE B N 1
ATOM 3276 C CA . ILE B 1 92 ? 4.75 21.75 -7.961 1 98.88 92 ILE B CA 1
ATOM 3277 C C . ILE B 1 92 ? 4.738 20.391 -8.656 1 98.88 92 ILE B C 1
ATOM 3279 O O . ILE B 1 92 ? 3.775 20.047 -9.352 1 98.88 92 ILE B O 1
ATOM 3283 N N . ASP B 1 93 ? 5.859 19.641 -8.492 1 98.88 93 ASP B N 1
ATOM 3284 C CA . ASP B 1 93 ? 6.031 18.328 -9.102 1 98.88 93 ASP B CA 1
ATOM 3285 C C . ASP B 1 93 ? 5.539 17.219 -8.172 1 98.88 93 ASP B C 1
ATOM 3287 O O . ASP B 1 93 ? 5.18 16.125 -8.633 1 98.88 93 ASP B O 1
ATOM 3291 N N . ILE B 1 94 ? 5.645 17.453 -6.914 1 98.94 94 ILE B N 1
ATOM 3292 C CA . ILE B 1 94 ? 5.297 16.516 -5.852 1 98.94 94 ILE B CA 1
ATOM 3293 C C . ILE B 1 94 ? 4.789 17.281 -4.633 1 98.94 94 ILE B C 1
ATOM 3295 O O . ILE B 1 94 ? 5.285 18.375 -4.328 1 98.94 94 ILE B O 1
ATOM 3299 N N . LEU B 1 95 ? 3.699 16.797 -4.07 1 98.94 95 LEU B N 1
ATOM 3300 C CA . LEU B 1 95 ? 3.23 17.266 -2.771 1 98.94 95 LEU B CA 1
ATOM 3301 C C . LEU B 1 95 ? 3.662 16.312 -1.66 1 98.94 95 LEU B C 1
ATOM 3303 O O . LEU B 1 95 ? 3.314 15.133 -1.681 1 98.94 95 LEU B O 1
ATOM 3307 N N . SER B 1 96 ? 4.469 16.766 -0.768 1 98.88 96 SER B N 1
ATOM 3308 C CA . SER B 1 96 ? 4.836 16.062 0.454 1 98.88 96 SER B CA 1
ATOM 3309 C C . SER B 1 96 ? 4.453 16.859 1.694 1 98.88 96 SER B C 1
ATOM 3311 O O . SER B 1 96 ? 5.266 17.609 2.229 1 98.88 96 SER B O 1
ATOM 3313 N N . ARG B 1 97 ? 3.244 16.641 2.16 1 98.06 97 ARG B N 1
ATOM 3314 C CA . ARG B 1 97 ? 2.635 17.562 3.105 1 98.06 97 ARG B CA 1
ATOM 3315 C C . ARG B 1 97 ? 1.632 16.859 4.008 1 98.06 97 ARG B C 1
ATOM 3317 O O . ARG B 1 97 ? 0.482 17.281 4.125 1 98.06 97 ARG B O 1
ATOM 3324 N N . ASN B 1 98 ? 1.996 15.836 4.699 1 95.25 98 ASN B N 1
ATOM 3325 C CA . ASN B 1 98 ? 1.154 15.117 5.648 1 95.25 98 ASN B CA 1
ATOM 3326 C C . ASN B 1 98 ? -0.273 14.961 5.129 1 95.25 98 ASN B C 1
ATOM 3328 O O . ASN B 1 98 ? -1.231 15.281 5.832 1 95.25 98 ASN B O 1
ATOM 3332 N N . THR B 1 99 ? -0.423 14.508 3.918 1 97.25 99 THR B N 1
ATOM 3333 C CA . THR B 1 99 ? -1.702 14.367 3.23 1 97.25 99 THR B CA 1
ATOM 3334 C C . THR B 1 99 ? -2.137 12.898 3.189 1 97.25 99 THR B C 1
ATOM 3336 O O . THR B 1 99 ? -1.372 12.031 2.762 1 97.25 99 THR B O 1
ATOM 3339 N N . SER B 1 100 ? -3.377 12.656 3.588 1 98 100 SER B N 1
ATOM 3340 C CA . SER B 1 100 ? -3.885 11.289 3.695 1 98 100 SER B CA 1
ATOM 3341 C C . SER B 1 100 ? -4.441 10.805 2.363 1 98 100 SER B C 1
ATOM 3343 O O . SER B 1 100 ? -5.102 11.555 1.646 1 98 100 SER B O 1
ATOM 3345 N N . LEU B 1 101 ? -4.145 9.602 2.041 1 98.5 101 LEU B N 1
ATOM 3346 C CA . LEU B 1 101 ? -4.828 8.906 0.956 1 98.5 101 LEU B CA 1
ATOM 3347 C C . LEU B 1 101 ? -6.273 8.602 1.333 1 98.5 101 LEU B C 1
ATOM 3349 O O . LEU B 1 101 ? -6.531 7.938 2.338 1 98.5 101 LEU B O 1
ATOM 3353 N N . THR B 1 102 ? -7.23 9.141 0.635 1 97.69 102 THR B N 1
ATOM 3354 C CA . THR B 1 102 ? -8.648 8.82 0.713 1 97.69 102 THR B CA 1
ATOM 3355 C C . THR B 1 102 ? -9.227 8.578 -0.679 1 97.69 102 THR B C 1
ATOM 3357 O O . THR B 1 102 ? -8.625 8.969 -1.682 1 97.69 102 THR B O 1
ATOM 3360 N N . LEU B 1 103 ? -10.375 8 -0.738 1 97.38 103 LEU B N 1
ATOM 3361 C CA . LEU B 1 103 ? -10.984 7.715 -2.031 1 97.38 103 LEU B CA 1
ATOM 3362 C C . LEU B 1 103 ? -11.273 9 -2.797 1 97.38 103 LEU B C 1
ATOM 3364 O O . LEU B 1 103 ? -10.953 9.109 -3.984 1 97.38 103 LEU B O 1
ATOM 3368 N N . SER B 1 104 ? -11.789 10.016 -2.117 1 96.19 104 SER B N 1
ATOM 3369 C CA . SER B 1 104 ? -12.172 11.25 -2.799 1 96.19 104 SER B CA 1
ATOM 3370 C C . SER B 1 104 ? -10.961 11.961 -3.383 1 96.19 104 SER B C 1
ATOM 3372 O O . SER B 1 104 ? -11.047 12.562 -4.457 1 96.19 104 SER B O 1
ATOM 3374 N N . ARG B 1 105 ? -9.891 11.914 -2.656 1 96.62 105 ARG B N 1
ATOM 3375 C CA . ARG B 1 105 ? -8.672 12.555 -3.141 1 96.62 105 ARG B CA 1
ATOM 3376 C C . ARG B 1 105 ? -8.055 11.773 -4.293 1 96.62 105 ARG B C 1
ATOM 3378 O O . ARG B 1 105 ? -7.68 12.352 -5.312 1 96.62 105 ARG B O 1
ATOM 3385 N N . ASP B 1 106 ? -8.008 10.5 -4.184 1 96.62 106 ASP B N 1
ATOM 3386 C CA . ASP B 1 106 ? -7.371 9.625 -5.156 1 96.62 106 ASP B CA 1
ATOM 3387 C C . ASP B 1 106 ? -8.172 9.562 -6.453 1 96.62 106 ASP B C 1
ATOM 3389 O O . ASP B 1 106 ? -7.617 9.711 -7.543 1 96.62 106 ASP B O 1
ATOM 3393 N N . ALA B 1 107 ? -9.492 9.414 -6.328 1 95.38 107 ALA B N 1
ATOM 3394 C CA . ALA B 1 107 ? -10.344 9.172 -7.492 1 95.38 107 ALA B CA 1
ATOM 3395 C C . ALA B 1 107 ? -11 10.469 -7.969 1 95.38 107 ALA B C 1
ATOM 3397 O O . ALA B 1 107 ? -11.445 10.555 -9.117 1 95.38 107 ALA B O 1
ATOM 3398 N N . GLY B 1 108 ? -11.008 11.461 -7.117 1 94.69 108 GLY B N 1
ATOM 3399 C CA . GLY B 1 108 ? -11.844 12.609 -7.426 1 94.69 108 GLY B CA 1
ATOM 3400 C C . GLY B 1 108 ? -11.047 13.828 -7.852 1 94.69 108 GLY B C 1
ATOM 3401 O O . GLY B 1 108 ? -11.602 14.781 -8.398 1 94.69 108 GLY B O 1
ATOM 3402 N N . LEU B 1 109 ? -9.703 13.742 -7.641 1 94.88 109 LEU B N 1
ATOM 3403 C CA . LEU B 1 109 ? -8.969 14.984 -7.84 1 94.88 109 LEU B CA 1
ATOM 3404 C C . LEU B 1 109 ? -7.859 14.797 -8.867 1 94.88 109 LEU B C 1
ATOM 3406 O O . LEU B 1 109 ? -6.984 15.656 -9.008 1 94.88 109 LEU B O 1
ATOM 3410 N N . GLY B 1 110 ? -7.898 13.648 -9.555 1 92.75 110 GLY B N 1
ATOM 3411 C CA . GLY B 1 110 ? -6.863 13.422 -10.555 1 92.75 110 GLY B CA 1
ATOM 3412 C C . GLY B 1 110 ? -5.473 13.312 -9.953 1 92.75 110 GLY B C 1
ATOM 3413 O O . GLY B 1 110 ? -4.5 13.805 -10.531 1 92.75 110 GLY B O 1
ATOM 3414 N N . LEU B 1 111 ? -5.387 12.711 -8.781 1 97.25 111 LEU B N 1
ATOM 3415 C CA . LEU B 1 111 ? -4.129 12.57 -8.062 1 97.25 111 LEU B CA 1
ATOM 3416 C C . LEU B 1 111 ? -3.789 11.102 -7.828 1 97.25 111 LEU B C 1
ATOM 3418 O O . LEU B 1 111 ? -4.637 10.227 -8.016 1 97.25 111 LEU B O 1
ATOM 3422 N N . THR B 1 112 ? -2.557 10.883 -7.566 1 97.69 112 THR B N 1
ATOM 3423 C CA . THR B 1 112 ? -2.055 9.57 -7.184 1 97.69 112 THR B CA 1
ATOM 3424 C C . THR B 1 112 ? -1.234 9.656 -5.898 1 97.69 112 THR B C 1
ATOM 3426 O O . THR B 1 112 ? -0.441 10.578 -5.727 1 97.69 112 THR B O 1
ATOM 3429 N N . PHE B 1 113 ? -1.532 8.781 -5.039 1 98.38 113 PHE B N 1
ATOM 3430 C CA . PHE B 1 113 ? -0.745 8.578 -3.83 1 98.38 113 PHE B CA 1
ATOM 3431 C C . PHE B 1 113 ? 0.167 7.367 -3.969 1 98.38 113 PHE B C 1
ATOM 3433 O O . PHE B 1 113 ? -0.22 6.25 -3.623 1 98.38 113 PHE B O 1
ATOM 3440 N N . PRO B 1 114 ? 1.387 7.562 -4.371 1 97.88 114 PRO B N 1
ATOM 3441 C CA . PRO B 1 114 ? 2.211 6.441 -4.832 1 97.88 114 PRO B CA 1
ATOM 3442 C C . PRO B 1 114 ? 2.641 5.516 -3.697 1 97.88 114 PRO B C 1
ATOM 3444 O O . PRO B 1 114 ? 2.928 4.34 -3.93 1 97.88 114 PRO B O 1
ATOM 3447 N N . ALA B 1 115 ? 2.73 6.02 -2.486 1 98.25 115 ALA B N 1
ATOM 3448 C CA . ALA B 1 115 ? 3.164 5.246 -1.326 1 98.25 115 ALA B CA 1
ATOM 3449 C C . ALA B 1 115 ? 2.732 5.922 -0.027 1 98.25 115 ALA B C 1
ATOM 3451 O O . ALA B 1 115 ? 2.52 7.133 0.01 1 98.25 115 ALA B O 1
ATOM 3452 N N . THR B 1 116 ? 2.58 5.125 1.001 1 98.75 116 THR B N 1
ATOM 3453 C CA . THR B 1 116 ? 2.359 5.656 2.342 1 98.75 116 THR B CA 1
ATOM 3454 C C . THR B 1 116 ? 3.674 5.746 3.111 1 98.75 116 THR B C 1
ATOM 3456 O O . THR B 1 116 ? 4.414 4.762 3.201 1 98.75 116 THR B O 1
ATOM 3459 N N . THR B 1 117 ? 3.955 6.938 3.631 1 98.81 117 THR B N 1
ATOM 3460 C CA . THR B 1 117 ? 5.207 7.125 4.352 1 98.81 117 THR B CA 1
ATOM 3461 C C . THR B 1 117 ? 4.969 7.164 5.855 1 98.81 117 THR B C 1
ATOM 3463 O O . THR B 1 117 ? 5.906 7.02 6.645 1 98.81 117 THR B O 1
ATOM 3466 N N . TYR B 1 118 ? 3.754 7.387 6.223 1 98.88 118 TYR B N 1
ATOM 3467 C CA . TYR B 1 118 ? 3.441 7.5 7.641 1 98.88 118 TYR B CA 1
ATOM 3468 C C . TYR B 1 118 ? 1.979 7.164 7.906 1 98.88 118 TYR B C 1
ATOM 3470 O O . TYR B 1 118 ? 1.079 7.84 7.402 1 98.88 118 TYR B O 1
ATOM 3478 N N . TYR B 1 119 ? 1.725 6.129 8.664 1 98.81 119 TYR B N 1
ATOM 3479 C CA . TYR B 1 119 ? 0.38 5.77 9.102 1 98.81 119 TYR B CA 1
ATOM 3480 C C . TYR B 1 119 ? -0.004 6.523 10.367 1 98.81 119 TYR B C 1
ATOM 3482 O O . TYR B 1 119 ? 0.584 6.305 11.43 1 98.81 119 TYR B O 1
ATOM 3490 N N . ASP B 1 120 ? -1.021 7.371 10.227 1 98.56 120 ASP B N 1
ATOM 3491 C CA . ASP B 1 120 ? -1.458 8.227 11.32 1 98.56 120 ASP B CA 1
ATOM 3492 C C . ASP B 1 120 ? -2.943 8.031 11.617 1 98.56 120 ASP B C 1
ATOM 3494 O O . ASP B 1 120 ? -3.561 7.09 11.117 1 98.56 120 ASP B O 1
ATOM 3498 N N . GLY B 1 121 ? -3.457 8.742 12.547 1 98.25 121 GLY B N 1
ATOM 3499 C CA . GLY B 1 121 ? -4.855 8.883 12.922 1 98.25 121 GLY B CA 1
ATOM 3500 C C . GLY B 1 121 ? -5.152 10.211 13.602 1 98.25 121 GLY B C 1
ATOM 3501 O O . GLY B 1 121 ? -4.238 10.922 14.008 1 98.25 121 GLY B O 1
ATOM 3502 N N . GLN B 1 122 ? -6.375 10.5 13.617 1 98.5 122 GLN B N 1
ATOM 3503 C CA . GLN B 1 122 ? -6.777 11.773 14.203 1 98.5 122 GLN B CA 1
ATOM 3504 C C . GLN B 1 122 ? -7.109 11.617 15.68 1 98.5 122 GLN B C 1
ATOM 3506 O O . GLN B 1 122 ? -7.727 10.625 16.078 1 98.5 122 GLN B O 1
ATOM 3511 N N . GLY B 1 123 ? -6.617 12.516 16.484 1 98.44 123 GLY B N 1
ATOM 3512 C CA . GLY B 1 123 ? -6.867 12.523 17.922 1 98.44 123 GLY B CA 1
ATOM 3513 C C . GLY B 1 123 ? -7.293 13.891 18.438 1 98.44 123 GLY B C 1
ATOM 3514 O O . GLY B 1 123 ? -7.848 14.695 17.703 1 98.44 123 GLY B O 1
ATOM 3515 N N . PHE B 1 124 ? -7.09 14.047 19.766 1 98.75 124 PHE B N 1
ATOM 3516 C CA . PHE B 1 124 ? -7.539 15.242 20.469 1 98.75 124 PHE B CA 1
ATOM 3517 C C . PHE B 1 124 ? -6.48 15.703 21.469 1 98.75 124 PHE B C 1
ATOM 3519 O O . PHE B 1 124 ? -6.035 14.93 22.312 1 98.75 124 PHE B O 1
ATOM 3526 N N . LEU B 1 125 ? -6.035 16.875 21.328 1 98.62 125 LEU B N 1
ATOM 3527 C CA . LEU B 1 125 ? -5.164 17.547 22.297 1 98.62 125 LEU B CA 1
ATOM 3528 C C . LEU B 1 125 ? -5.977 18.391 23.266 1 98.62 125 LEU B C 1
ATOM 3530 O O . LEU B 1 125 ? -6.785 19.219 22.844 1 98.62 125 LEU B O 1
ATOM 3534 N N . VAL B 1 126 ? -5.793 18.219 24.562 1 98.5 126 VAL B N 1
ATOM 3535 C CA . VAL B 1 126 ? -6.512 18.969 25.594 1 98.5 126 VAL B CA 1
ATOM 3536 C C . VAL B 1 126 ? -5.547 19.406 26.688 1 98.5 126 VAL B C 1
ATOM 3538 O O . VAL B 1 126 ? -4.477 18.812 26.859 1 98.5 126 VAL B O 1
ATOM 3541 N N . ALA B 1 127 ? -5.969 20.438 27.359 1 97.94 127 ALA B N 1
ATOM 3542 C CA . ALA B 1 127 ? -5.27 20.766 28.609 1 97.94 127 ALA B CA 1
ATOM 3543 C C . ALA B 1 127 ? -5.516 19.703 29.672 1 97.94 127 ALA B C 1
ATOM 3545 O O . ALA B 1 127 ? -6.645 19.219 29.828 1 97.94 127 ALA B O 1
ATOM 3546 N N . ARG B 1 128 ? -4.434 19.281 30.344 1 97.44 128 ARG B N 1
ATOM 3547 C CA . ARG B 1 128 ? -4.602 18.328 31.422 1 97.44 128 ARG B CA 1
ATOM 3548 C C . ARG B 1 128 ? -5.633 18.812 32.438 1 97.44 128 ARG B C 1
ATOM 3550 O O . ARG B 1 128 ? -6.375 18.016 33 1 97.44 128 ARG B O 1
ATOM 3557 N N . ALA B 1 129 ? -5.695 20.062 32.562 1 96.25 129 ALA B N 1
ATOM 3558 C CA . ALA B 1 129 ? -6.582 20.688 33.562 1 96.25 129 ALA B CA 1
ATOM 3559 C C . ALA B 1 129 ? -8.047 20.469 33.188 1 96.25 129 ALA B C 1
ATOM 3561 O O . ALA B 1 129 ? -8.93 20.594 34.031 1 96.25 129 ALA B O 1
ATOM 3562 N N . LEU B 1 130 ? -8.32 20.25 31.906 1 94.75 130 LEU B N 1
ATOM 3563 C CA . LEU B 1 130 ? -9.695 19.984 31.484 1 94.75 130 LEU B CA 1
ATOM 3564 C C . LEU B 1 130 ? -10.25 18.75 32.188 1 94.75 130 LEU B C 1
ATOM 3566 O O . LEU B 1 130 ? -11.461 18.625 32.375 1 94.75 130 LEU B O 1
ATOM 3570 N N . GLY B 1 131 ? -9.398 17.75 32.531 1 95.06 131 GLY B N 1
ATOM 3571 C CA . GLY B 1 131 ? -9.773 16.625 33.344 1 95.06 131 GLY B CA 1
ATOM 3572 C C . GLY B 1 131 ? -10.555 15.562 32.594 1 95.06 131 GLY B C 1
ATOM 3573 O O . GLY B 1 131 ? -11.414 14.891 33.188 1 95.06 131 GLY B O 1
ATOM 3574 N N . VAL B 1 132 ? -10.398 15.484 31.281 1 95.44 132 VAL B N 1
ATOM 3575 C CA . VAL B 1 132 ? -11.055 14.445 30.484 1 95.44 132 VAL B CA 1
ATOM 3576 C C . VAL B 1 132 ? -10.047 13.359 30.125 1 95.44 132 VAL B C 1
ATOM 3578 O O . VAL B 1 132 ? -8.867 13.648 29.906 1 95.44 132 VAL B O 1
ATOM 3581 N N . ALA B 1 133 ? -10.562 12.109 30.062 1 94.25 133 ALA B N 1
ATOM 3582 C CA . ALA B 1 133 ? -9.672 10.984 29.797 1 94.25 133 ALA B CA 1
ATOM 3583 C C . ALA B 1 133 ? -9.953 10.367 28.438 1 94.25 133 ALA B C 1
ATOM 3585 O O . ALA B 1 133 ? -9.148 9.586 27.922 1 94.25 133 ALA B O 1
ATOM 3586 N N . SER B 1 134 ? -11.133 10.789 27.906 1 96.19 134 SER B N 1
ATOM 3587 C CA . SER B 1 134 ? -11.578 10.18 26.656 1 96.19 134 SER B CA 1
ATOM 3588 C C . SER B 1 134 ? -12.297 11.195 25.781 1 96.19 134 SER B C 1
ATOM 3590 O O . SER B 1 134 ? -12.945 12.117 26.281 1 96.19 134 SER B O 1
ATOM 3592 N N . ALA B 1 135 ? -12.156 10.914 24.5 1 96.06 135 ALA B N 1
ATOM 3593 C CA . ALA B 1 135 ? -12.844 11.789 23.547 1 96.06 135 ALA B CA 1
ATOM 3594 C C . ALA B 1 135 ? -14.359 11.695 23.703 1 96.06 135 ALA B C 1
ATOM 3596 O O . ALA B 1 135 ? -15.094 12.594 23.281 1 96.06 135 ALA B O 1
ATOM 3597 N N . GLU B 1 136 ? -14.812 10.641 24.297 1 94.75 136 GLU B N 1
ATOM 3598 C CA . GLU B 1 136 ? -16.25 10.445 24.5 1 94.75 136 GLU B CA 1
ATOM 3599 C C . GLU B 1 136 ? -16.797 11.438 25.516 1 94.75 136 GLU B C 1
ATOM 3601 O O . GLU B 1 136 ? -18.016 11.617 25.625 1 94.75 136 GLU B O 1
ATOM 3606 N N . GLU B 1 137 ? -15.898 12.102 26.234 1 96.31 137 GLU B N 1
ATOM 3607 C CA . GLU B 1 137 ? -16.297 13.062 27.266 1 96.31 137 GLU B CA 1
ATOM 3608 C C . GLU B 1 137 ? -16.297 14.484 26.703 1 96.31 137 GLU B C 1
ATOM 3610 O O . GLU B 1 137 ? -16.5 15.445 27.453 1 96.31 137 GLU B O 1
ATOM 3615 N N . LEU B 1 138 ? -16.188 14.641 25.406 1 97.06 138 LEU B N 1
ATOM 3616 C CA . LEU B 1 138 ? -15.969 15.961 24.828 1 97.06 138 LEU B CA 1
ATOM 3617 C C . LEU B 1 138 ? -17.281 16.547 24.297 1 97.06 138 LEU B C 1
ATOM 3619 O O . LEU B 1 138 ? -17.266 17.453 23.469 1 97.06 138 LEU B O 1
ATOM 3623 N N . GLY B 1 139 ? -18.359 15.938 24.781 1 96.12 139 GLY B N 1
ATOM 3624 C CA . GLY B 1 139 ? -19.641 16.5 24.406 1 96.12 139 GLY B CA 1
ATOM 3625 C C . GLY B 1 139 ? -19.781 17.969 24.766 1 96.12 139 GLY B C 1
ATOM 3626 O O . GLY B 1 139 ? -19.453 18.375 25.891 1 96.12 139 GLY B O 1
ATOM 3627 N N . GLY B 1 140 ? -20.203 18.828 23.766 1 96.62 140 GLY B N 1
ATOM 3628 C CA . GLY B 1 140 ? -20.422 20.25 23.984 1 96.62 140 GLY B CA 1
ATOM 3629 C C . GLY B 1 140 ? -19.156 21.078 23.891 1 96.62 140 GLY B C 1
ATOM 3630 O O . GLY B 1 140 ? -19.219 22.312 23.938 1 96.62 140 GLY B O 1
ATOM 3631 N N . ALA B 1 141 ? -18.047 20.438 23.688 1 97.62 141 ALA B N 1
ATOM 3632 C CA . ALA B 1 141 ? -16.766 21.141 23.672 1 97.62 141 ALA B CA 1
ATOM 3633 C C . ALA B 1 141 ? -16.609 21.984 22.422 1 97.62 141 ALA B C 1
ATOM 3635 O O . ALA B 1 141 ? -17.156 21.641 21.359 1 97.62 141 ALA B O 1
ATOM 3636 N N . ARG B 1 142 ? -15.945 23.125 22.531 1 98.5 142 ARG B N 1
ATOM 3637 C CA . ARG B 1 142 ? -15.445 23.859 21.375 1 98.5 142 ARG B CA 1
ATOM 36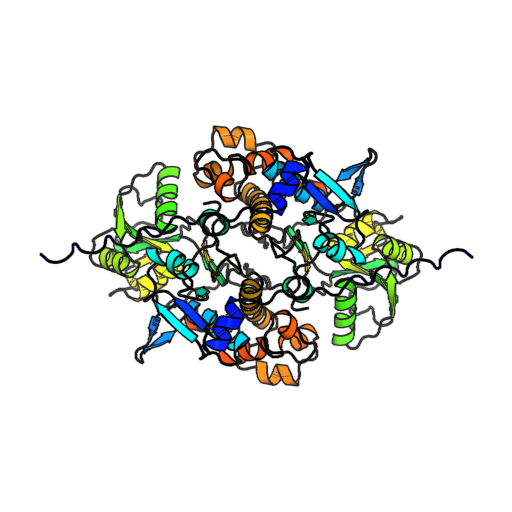38 C C . ARG B 1 142 ? -14.172 23.203 20.828 1 98.5 142 ARG B C 1
ATOM 3640 O O . ARG B 1 142 ? -13.172 23.109 21.547 1 98.5 142 ARG B O 1
ATOM 3647 N N . VAL B 1 143 ? -14.234 22.719 19.578 1 98.62 143 VAL B N 1
ATOM 3648 C CA . VAL B 1 143 ? -13.125 21.953 19.016 1 98.62 143 VAL B CA 1
ATOM 3649 C C . VAL B 1 143 ? -12.531 22.688 17.828 1 98.62 143 VAL B C 1
ATOM 3651 O O . VAL B 1 143 ? -13.195 22.875 16.812 1 98.62 143 VAL B O 1
ATOM 3654 N N . CYS B 1 144 ? -11.281 23.109 17.984 1 98.69 144 CYS B N 1
ATOM 3655 C CA . CYS B 1 144 ? -10.555 23.703 16.859 1 98.69 144 CYS B CA 1
ATOM 3656 C C . CYS B 1 144 ? -10.117 22.656 15.859 1 98.69 144 CYS B C 1
ATOM 3658 O O . CYS B 1 144 ? -9.602 21.594 16.234 1 98.69 144 CYS B O 1
ATOM 3660 N N . VAL B 1 145 ? -10.305 22.875 14.609 1 97.81 145 VAL B N 1
ATOM 3661 C CA . VAL B 1 145 ? -9.922 21.984 13.516 1 97.81 145 VAL B CA 1
ATOM 3662 C C . VAL B 1 145 ? -9.688 22.797 12.25 1 97.81 145 VAL B C 1
ATOM 3664 O O . VAL B 1 145 ? -10.328 23.828 12.031 1 97.81 145 VAL B O 1
ATOM 3667 N N . GLN B 1 146 ? -8.727 22.375 11.508 1 95 146 GLN B N 1
ATOM 3668 C CA . GLN B 1 146 ? -8.438 23.078 10.258 1 95 146 GLN B CA 1
ATOM 3669 C C . GLN B 1 146 ? -9.539 22.844 9.227 1 95 146 GLN B C 1
ATOM 3671 O O . GLN B 1 146 ? -9.93 21.703 8.969 1 95 146 GLN B O 1
ATOM 3676 N N . ALA B 1 147 ? -9.969 23.938 8.656 1 92.75 147 ALA B N 1
ATOM 3677 C CA . ALA B 1 147 ? -11.031 23.859 7.652 1 92.75 147 ALA B CA 1
ATOM 3678 C C . ALA B 1 147 ? -10.523 23.203 6.375 1 92.75 147 ALA B C 1
ATOM 3680 O O . ALA B 1 147 ? -9.359 23.375 5.996 1 92.75 147 ALA B O 1
ATOM 3681 N N . GLY B 1 148 ? -11.406 22.438 5.715 1 87.25 148 GLY B N 1
ATOM 3682 C CA . GLY B 1 148 ? -11.102 21.891 4.406 1 87.25 148 GLY B CA 1
ATOM 3683 C C . GLY B 1 148 ? -10.164 20.688 4.477 1 87.25 148 GLY B C 1
ATOM 3684 O O . GLY B 1 148 ? -9.461 20.391 3.51 1 87.25 148 GLY B O 1
ATOM 3685 N N . THR B 1 149 ? -10.078 20.078 5.633 1 91.19 149 THR B N 1
ATOM 3686 C CA . THR B 1 149 ? -9.219 18.906 5.809 1 91.19 149 THR B CA 1
ATOM 3687 C C . THR B 1 149 ? -10.047 17.672 6.125 1 91.19 149 THR B C 1
ATOM 3689 O O . THR B 1 149 ? -11.242 17.781 6.406 1 91.19 149 THR B O 1
ATOM 3692 N N . ALA B 1 150 ? -9.43 16.531 5.992 1 92.69 150 ALA B N 1
ATOM 3693 C CA . ALA B 1 150 ? -10.047 15.281 6.434 1 92.69 150 ALA B CA 1
ATOM 3694 C C . ALA B 1 150 ? -10.391 15.328 7.922 1 92.69 150 ALA B C 1
ATOM 3696 O O . ALA B 1 150 ? -11.375 14.734 8.359 1 92.69 150 ALA B O 1
ATOM 3697 N N . SER B 1 151 ? -9.633 16.109 8.672 1 96.44 151 SER B N 1
ATOM 3698 C CA . SER B 1 151 ? -9.859 16.203 10.109 1 96.44 151 SER B CA 1
ATOM 3699 C C . SER B 1 151 ? -11.227 16.812 10.406 1 96.44 151 SER B C 1
ATOM 3701 O O . SER B 1 151 ? -11.906 16.391 11.352 1 96.44 151 SER B O 1
ATOM 3703 N N . GLU B 1 152 ? -11.578 17.812 9.625 1 95 152 GLU B N 1
ATOM 3704 C CA . GLU B 1 152 ? -12.891 18.422 9.797 1 95 152 GLU B CA 1
ATOM 3705 C C . GLU B 1 152 ? -14.008 17.406 9.578 1 95 152 GLU B C 1
ATOM 3707 O O . GLU B 1 152 ? -14.93 17.312 10.383 1 95 152 GLU B O 1
ATOM 3712 N N . THR B 1 153 ? -13.875 16.609 8.508 1 93.62 153 THR B N 1
ATOM 3713 C CA . THR B 1 153 ? -14.859 15.594 8.164 1 93.62 153 THR B CA 1
ATOM 3714 C C . THR B 1 153 ? -14.891 14.492 9.219 1 93.62 153 THR B C 1
ATOM 3716 O O . THR B 1 153 ? -15.969 14.078 9.664 1 93.62 153 THR B O 1
ATOM 3719 N N . ASN B 1 154 ? -13.758 14.016 9.664 1 97.38 154 ASN B N 1
ATOM 3720 C CA . ASN B 1 154 ? -13.648 12.953 10.656 1 97.38 154 ASN B CA 1
ATOM 3721 C C . ASN B 1 154 ? -14.258 13.375 11.992 1 97.38 154 ASN B C 1
ATOM 3723 O O . ASN B 1 154 ? -14.891 12.555 12.672 1 97.38 154 ASN B O 1
ATOM 3727 N N . LEU B 1 155 ? -13.992 14.641 12.312 1 97.25 155 LEU B N 1
ATOM 3728 C CA . LEU B 1 155 ? -14.508 15.172 13.57 1 97.25 155 LEU B CA 1
ATOM 3729 C C . LEU B 1 155 ? -16.031 15.156 13.586 1 97.25 155 LEU B C 1
ATOM 3731 O O . LEU B 1 155 ? -16.641 14.695 14.555 1 97.25 155 LEU B O 1
ATOM 3735 N N . ALA B 1 156 ? -16.609 15.633 12.531 1 95.81 156 ALA B N 1
ATOM 3736 C CA . ALA B 1 156 ? -18.062 15.617 12.398 1 95.81 156 ALA B CA 1
ATOM 3737 C C . ALA B 1 156 ? -18.594 14.195 12.461 1 95.81 156 ALA B C 1
ATOM 3739 O O . ALA B 1 156 ? -19.594 13.93 13.148 1 95.81 156 ALA B O 1
ATOM 3740 N N . ASP B 1 157 ? -17.984 13.266 11.812 1 95.81 157 ASP B N 1
ATOM 3741 C CA . ASP B 1 157 ? -18.391 11.867 11.781 1 95.81 157 ASP B CA 1
ATOM 3742 C C . ASP B 1 157 ? -18.359 11.25 13.18 1 95.81 157 ASP B C 1
ATOM 3744 O O . ASP B 1 157 ? -19.25 10.508 13.562 1 95.81 157 ASP B O 1
ATOM 3748 N N . PHE B 1 158 ? -17.328 11.562 13.891 1 96.94 158 PHE B N 1
ATOM 3749 C CA . PHE B 1 158 ? -17.125 10.992 15.219 1 96.94 158 PHE B CA 1
ATOM 3750 C C . PHE B 1 158 ? -18.25 11.398 16.156 1 96.94 158 PHE B C 1
ATOM 3752 O O . PHE B 1 158 ? -18.875 10.539 16.812 1 96.94 158 PHE B O 1
ATOM 3759 N N . PHE B 1 159 ? -18.516 12.656 16.203 1 96.25 159 PHE B N 1
ATOM 3760 C CA . PHE B 1 159 ? -19.547 13.164 17.125 1 96.25 159 PHE B CA 1
ATOM 3761 C C . PHE B 1 159 ? -20.938 12.734 16.672 1 96.25 159 PHE B C 1
ATOM 3763 O O . PHE B 1 159 ? -21.766 12.344 17.484 1 96.25 159 PHE B O 1
ATOM 3770 N N . ARG B 1 160 ? -21.141 12.727 15.352 1 93.56 160 ARG B N 1
ATOM 3771 C CA . ARG B 1 160 ? -22.422 12.281 14.812 1 93.56 160 ARG B CA 1
ATOM 3772 C C . ARG B 1 160 ? -22.688 10.82 15.164 1 93.56 160 ARG B C 1
ATOM 3774 O O . ARG B 1 160 ? -23.781 10.469 15.594 1 93.56 160 ARG B O 1
ATOM 3781 N N . ALA B 1 161 ? -21.703 10 14.992 1 92.81 161 ALA B N 1
ATOM 3782 C CA . ALA B 1 161 ? -21.844 8.57 15.227 1 92.81 161 ALA B CA 1
ATOM 3783 C C . ALA B 1 161 ? -22.156 8.273 16.688 1 92.81 161 ALA B C 1
ATOM 3785 O O . ALA B 1 161 ? -22.766 7.242 17 1 92.81 161 ALA B O 1
ATOM 3786 N N . ARG B 1 162 ? -21.844 9.203 17.547 1 93.81 162 ARG B N 1
ATOM 3787 C CA . ARG B 1 162 ? -22.016 8.977 18.984 1 93.81 162 ARG B CA 1
ATOM 3788 C C . ARG B 1 162 ? -23.156 9.82 19.531 1 93.81 162 ARG B C 1
ATOM 3790 O O . ARG B 1 162 ? -23.438 9.797 20.734 1 93.81 162 ARG B O 1
ATOM 3797 N N . GLY B 1 163 ? -23.781 10.586 18.672 1 93.19 163 GLY B N 1
ATOM 3798 C CA . GLY B 1 163 ? -24.891 11.445 19.094 1 93.19 163 GLY B CA 1
ATOM 3799 C C . GLY B 1 163 ? -24.453 12.539 20.047 1 93.19 163 GLY B C 1
ATOM 3800 O O . GLY B 1 163 ? -25.203 12.898 20.953 1 93.19 163 GLY B O 1
ATOM 3801 N N . LEU B 1 164 ? -23.234 12.906 19.953 1 94.81 164 LEU B N 1
ATOM 3802 C CA . LEU B 1 164 ? -22.703 13.977 20.797 1 94.81 164 LEU B CA 1
ATOM 3803 C C . LEU B 1 164 ? -22.688 15.297 20.031 1 94.81 164 LEU B C 1
ATOM 3805 O O . LEU B 1 164 ? -22.438 15.328 18.828 1 94.81 164 LEU B O 1
ATOM 3809 N N . ASP B 1 165 ? -22.953 16.312 20.766 1 95.5 165 ASP B N 1
ATOM 3810 C CA . ASP B 1 165 ? -22.812 17.641 20.203 1 95.5 165 ASP B CA 1
ATOM 3811 C C . ASP B 1 165 ? -21.406 18.203 20.438 1 95.5 165 ASP B C 1
ATOM 3813 O O . ASP B 1 165 ? -20.734 17.812 21.375 1 95.5 165 ASP B O 1
ATOM 3817 N N . TYR B 1 166 ? -20.953 19 19.516 1 97.25 166 TYR B N 1
ATOM 3818 C CA . TYR B 1 166 ? -19.719 19.766 19.672 1 97.25 166 TYR B CA 1
ATOM 3819 C C . TYR B 1 166 ? -19.797 21.078 18.891 1 97.25 166 TYR B C 1
ATOM 3821 O O . TYR B 1 166 ? -20.719 21.281 18.094 1 97.25 166 TYR B O 1
ATOM 3829 N N . GLN B 1 167 ? -19 22.047 19.188 1 97.94 167 GLN B N 1
ATOM 3830 C CA . GLN B 1 167 ? -18.922 23.312 18.469 1 97.94 167 GLN B CA 1
ATOM 3831 C C . GLN B 1 167 ? -17.609 23.422 17.688 1 97.94 167 GLN B C 1
ATOM 3833 O O . GLN B 1 167 ? -16.562 23.703 18.25 1 97.94 167 GLN B O 1
ATOM 3838 N N . PRO B 1 168 ? -17.703 23.25 16.375 1 97.94 168 PRO B N 1
ATOM 3839 C CA . PRO B 1 168 ? -16.469 23.375 15.586 1 97.94 168 PRO B CA 1
ATOM 3840 C C . PRO B 1 168 ? -15.953 24.812 15.531 1 97.94 168 PRO B C 1
ATOM 3842 O O . PRO B 1 168 ? -16.734 25.734 15.312 1 97.94 168 PRO B O 1
ATOM 3845 N N . VAL B 1 169 ? -14.742 24.984 15.789 1 98.5 169 VAL B N 1
ATOM 3846 C CA . VAL B 1 169 ? -14.023 26.234 15.555 1 98.5 169 VAL B CA 1
ATOM 3847 C C . VAL B 1 169 ? -13.055 26.062 14.383 1 98.5 169 VAL B C 1
ATOM 3849 O O . VAL B 1 169 ? -11.961 25.516 14.547 1 98.5 169 VAL B O 1
ATOM 3852 N N . LEU B 1 170 ? -13.453 26.562 13.242 1 97.12 170 LEU B N 1
ATOM 3853 C CA . LEU B 1 170 ? -12.719 26.328 12.008 1 97.12 170 LEU B CA 1
ATOM 3854 C C . LEU B 1 170 ? -11.539 27.297 11.891 1 97.12 170 LEU B C 1
ATOM 3856 O O . LEU B 1 170 ? -11.695 28.5 12.102 1 97.12 170 LEU B O 1
ATOM 3860 N N . ALA B 1 171 ? -10.414 26.734 11.672 1 97 171 ALA B N 1
ATOM 3861 C CA . ALA B 1 171 ? -9.203 27.531 11.469 1 97 171 ALA B CA 1
ATOM 3862 C C . ALA B 1 171 ? -8.703 27.422 10.031 1 97 171 ALA B C 1
ATOM 3864 O O . ALA B 1 171 ? -8.922 26.406 9.375 1 97 171 ALA B O 1
ATOM 3865 N N . LYS B 1 172 ? -8.016 28.375 9.57 1 93.19 172 LYS B N 1
ATOM 3866 C CA . LYS B 1 172 ? -7.562 28.422 8.188 1 93.19 172 LYS B CA 1
ATOM 3867 C C . LYS B 1 172 ? -6.301 27.578 7.988 1 93.19 172 LYS B C 1
ATOM 3869 O O . LYS B 1 172 ? -5.984 27.172 6.871 1 93.19 172 LYS B O 1
ATOM 3874 N N . SER B 1 173 ? -5.574 27.422 9.047 1 93.12 173 SER B N 1
ATOM 3875 C CA . SER B 1 173 ? -4.336 26.656 9.031 1 93.12 173 SER B CA 1
ATOM 3876 C C . SER B 1 173 ? -4.105 25.938 10.367 1 93.12 173 SER B C 1
ATOM 3878 O O . SER B 1 173 ? -4.801 26.219 11.344 1 93.12 173 SER B O 1
ATOM 3880 N N . GLU B 1 174 ? -3.207 25.047 10.352 1 91.81 174 GLU B N 1
ATOM 3881 C CA . GLU B 1 174 ? -2.848 24.375 11.594 1 91.81 174 GLU B CA 1
ATOM 3882 C C . GLU B 1 174 ? -2.281 25.359 12.609 1 91.81 174 GLU B C 1
ATOM 3884 O O . GLU B 1 174 ? -2.541 25.234 13.812 1 91.81 174 GLU B O 1
ATOM 3889 N N . GLU B 1 175 ? -1.506 26.297 12.133 1 93.81 175 GLU B N 1
ATOM 3890 C CA . GLU B 1 175 ? -0.966 27.328 13.008 1 93.81 175 GLU B CA 1
ATOM 3891 C C . GLU B 1 175 ? -2.084 28.156 13.648 1 93.81 175 GLU B C 1
ATOM 3893 O O . GLU B 1 175 ? -2.045 28.438 14.844 1 93.81 175 GLU B O 1
ATOM 3898 N N . ASP B 1 176 ? -3.004 28.484 12.797 1 96.38 176 ASP B N 1
ATOM 3899 C CA . ASP B 1 176 ? -4.152 29.219 13.305 1 96.38 176 ASP B CA 1
ATOM 3900 C C . ASP B 1 176 ? -4.918 28.406 14.344 1 96.38 176 ASP B C 1
ATOM 3902 O O . ASP B 1 176 ? -5.324 28.938 15.383 1 96.38 176 ASP B O 1
ATOM 3906 N N . ALA B 1 177 ? -5.117 27.156 14.125 1 97.06 177 ALA B N 1
ATOM 3907 C CA . ALA B 1 177 ? -5.812 26.281 15.062 1 97.06 177 ALA B CA 1
ATOM 3908 C C . ALA B 1 177 ? -5.059 26.188 16.391 1 97.06 177 ALA B C 1
ATOM 3910 O O . ALA B 1 177 ? -5.664 26.25 17.453 1 97.06 177 ALA B O 1
ATOM 3911 N N . ARG B 1 178 ? -3.766 26.047 16.312 1 97.25 178 ARG B N 1
ATOM 3912 C CA . ARG B 1 178 ? -2.945 25.969 17.516 1 97.25 178 ARG B CA 1
ATOM 3913 C C . ARG B 1 178 ? -3.045 27.25 18.344 1 97.25 178 ARG B C 1
ATOM 3915 O O . ARG B 1 178 ? -3.168 27.203 19.562 1 97.25 178 ARG B O 1
ATOM 3922 N N . ARG B 1 179 ? -3.01 28.375 17.656 1 97.38 179 ARG B N 1
ATOM 3923 C CA . ARG B 1 179 ? -3.094 29.672 18.344 1 97.38 179 ARG B CA 1
ATOM 3924 C C . ARG B 1 179 ? -4.441 29.828 19.031 1 97.38 179 ARG B C 1
ATOM 3926 O O . ARG B 1 179 ? -4.508 30.297 20.172 1 97.38 179 ARG B O 1
ATOM 3933 N N . LEU B 1 180 ? -5.449 29.453 18.266 1 98.12 180 LEU B N 1
ATOM 3934 C CA . LEU B 1 180 ? -6.785 29.516 18.859 1 98.12 180 LEU B CA 1
ATOM 3935 C C . LEU B 1 180 ? -6.875 28.625 20.094 1 98.12 180 LEU B C 1
ATOM 3937 O O . LEU B 1 180 ? -7.406 29.062 21.125 1 98.12 180 LEU B O 1
ATOM 3941 N N . TYR B 1 181 ? -6.312 27.484 20.078 1 98.44 181 TYR B N 1
ATOM 3942 C CA . TYR B 1 181 ? -6.305 26.562 21.203 1 98.44 181 TYR B CA 1
ATOM 3943 C C . TYR B 1 181 ? -5.512 27.141 22.375 1 98.44 181 TYR B C 1
ATOM 3945 O O . TYR B 1 181 ? -5.98 27.125 23.516 1 98.44 181 TYR B O 1
ATOM 3953 N N . GLU B 1 182 ? -4.383 27.656 22.062 1 97.25 182 GLU B N 1
ATOM 3954 C CA . GLU B 1 182 ? -3.494 28.172 23.094 1 97.25 182 GLU B CA 1
ATOM 3955 C C . GLU B 1 182 ? -4.102 29.391 23.781 1 97.25 182 GLU B C 1
ATOM 3957 O O . GLU B 1 182 ? -3.895 29.594 24.984 1 97.25 182 GLU B O 1
ATOM 3962 N N . SER B 1 183 ? -4.895 30.172 23.062 1 97.12 183 SER B N 1
ATOM 3963 C CA . SER B 1 183 ? -5.473 31.391 23.594 1 97.12 183 SER B CA 1
ATOM 3964 C C . SER B 1 183 ? -6.855 31.141 24.188 1 97.12 183 SER B C 1
ATOM 3966 O O . SER B 1 183 ? -7.617 32.094 24.422 1 97.12 183 SER B O 1
ATOM 3968 N N . ASP B 1 184 ? -7.223 29.922 24.266 1 96 184 ASP B N 1
ATOM 3969 C CA . ASP B 1 184 ? -8.484 29.5 24.875 1 96 184 ASP B CA 1
ATOM 3970 C C . ASP B 1 184 ? -9.672 29.828 23.984 1 96 184 ASP B C 1
ATOM 3972 O O . ASP B 1 184 ? -10.773 30.078 24.469 1 96 184 ASP B O 1
ATOM 3976 N N . GLY B 1 185 ? -9.375 29.922 22.75 1 97.62 185 GLY B N 1
ATOM 3977 C CA . GLY B 1 185 ? -10.445 30.078 21.781 1 97.62 185 GLY B CA 1
ATOM 3978 C C . GLY B 1 185 ? -11.234 28.797 21.547 1 97.62 185 GLY B C 1
ATOM 3979 O O . GLY B 1 185 ? -12.336 28.844 21 1 97.62 185 GLY B O 1
ATOM 3980 N N . CYS B 1 186 ? -10.711 27.672 21.922 1 98.31 186 CYS B N 1
ATOM 3981 C CA . CYS B 1 186 ? -11.367 26.359 21.922 1 98.31 186 CYS B CA 1
ATOM 3982 C C . CYS B 1 186 ? -10.867 25.5 23.078 1 98.31 186 CYS B C 1
ATOM 3984 O O . CYS B 1 186 ? -9.844 25.812 23.688 1 98.31 186 CYS B O 1
ATOM 3986 N N . ASP B 1 187 ? -11.602 24.453 23.359 1 98.19 187 ASP B N 1
ATOM 3987 C CA . ASP B 1 187 ? -11.281 23.578 24.484 1 98.19 187 ASP B CA 1
ATOM 3988 C C . ASP B 1 187 ? -10.352 22.438 24.047 1 98.19 187 ASP B C 1
ATOM 3990 O O . ASP B 1 187 ? -9.602 21.906 24.875 1 98.19 187 ASP B O 1
ATOM 3994 N N . VAL B 1 188 ? -10.508 22.094 22.828 1 98.56 188 VAL B N 1
ATOM 3995 C CA . VAL B 1 188 ? -9.859 20.922 22.266 1 98.56 188 VAL B CA 1
ATOM 3996 C C . VAL B 1 188 ? -9.273 21.25 20.891 1 98.56 188 VAL B C 1
ATOM 3998 O O . VAL B 1 188 ? -9.875 21.984 20.125 1 98.56 188 VAL B O 1
ATOM 4001 N N . PHE B 1 189 ? -8.094 20.781 20.594 1 98.69 189 PHE B N 1
ATOM 4002 C CA . PHE B 1 189 ? -7.512 20.828 19.25 1 98.69 189 PHE B CA 1
ATOM 4003 C C . PHE B 1 189 ? -7.488 19.453 18.609 1 98.69 189 PHE B C 1
ATOM 4005 O O . PHE B 1 189 ? -6.883 18.516 19.156 1 98.69 189 PHE B O 1
ATOM 4012 N N . SER B 1 190 ? -8.211 19.297 17.484 1 98.62 190 SER B N 1
ATOM 4013 C CA . SER B 1 190 ? -8.258 18 16.828 1 98.62 190 SER B CA 1
ATOM 4014 C C . SER B 1 190 ? -7.492 18.031 15.5 1 98.62 190 SER B C 1
ATOM 4016 O O . SER B 1 190 ? -7.684 18.953 14.688 1 98.62 190 SER B O 1
ATOM 4018 N N . ALA B 1 191 ? -6.648 17.109 15.273 1 97.94 191 ALA B N 1
ATOM 4019 C CA . ALA B 1 191 ? -5.797 16.875 14.109 1 97.94 191 ALA B CA 1
ATOM 4020 C C . ALA B 1 191 ? -5.16 15.492 14.164 1 97.94 191 ALA B C 1
ATOM 4022 O O . ALA B 1 191 ? -5.445 14.711 15.078 1 97.94 191 ALA B O 1
ATOM 4023 N N . ASP B 1 192 ? -4.414 15.125 13.148 1 98.12 192 ASP B N 1
ATOM 4024 C CA . ASP B 1 192 ? -3.631 13.898 13.227 1 98.12 192 ASP B CA 1
ATOM 4025 C C . ASP B 1 192 ? -2.709 13.906 14.445 1 98.12 192 ASP B C 1
ATOM 4027 O O . ASP B 1 192 ? -2.152 14.945 14.797 1 98.12 192 ASP B O 1
ATOM 4031 N N . ILE B 1 193 ? -2.549 12.789 15.031 1 98 193 ILE B N 1
ATOM 4032 C CA . ILE B 1 193 ? -1.814 12.656 16.281 1 98 193 ILE B CA 1
ATOM 4033 C C . ILE B 1 193 ? -0.405 13.219 16.109 1 98 193 ILE B C 1
ATOM 4035 O O . ILE B 1 193 ? 0.09 13.938 16.984 1 98 193 ILE B O 1
ATOM 4039 N N . SER B 1 194 ? 0.232 12.914 15.016 1 97.25 194 SER B N 1
ATOM 4040 C CA . SER B 1 194 ? 1.56 13.469 14.758 1 97.25 194 SER B CA 1
ATOM 4041 C C . SER B 1 194 ? 1.523 14.992 14.703 1 97.25 194 SER B C 1
ATOM 4043 O O . SER B 1 194 ? 2.41 15.656 15.234 1 97.25 194 SER B O 1
ATOM 4045 N N . GLY B 1 195 ? 0.503 15.508 14.039 1 96.81 195 GLY B N 1
ATOM 4046 C CA . GLY B 1 195 ? 0.33 16.953 13.984 1 96.81 195 GLY B CA 1
ATOM 4047 C C . GLY B 1 195 ? 0.061 17.578 15.344 1 96.81 195 GLY B C 1
ATOM 4048 O O . GLY B 1 195 ? 0.538 18.672 15.641 1 96.81 195 GLY B O 1
ATOM 4049 N N . LEU B 1 196 ? -0.733 16.906 16.172 1 97.94 196 LEU B N 1
ATOM 4050 C CA . LEU B 1 196 ? -0.999 17.375 17.531 1 97.94 196 LEU B CA 1
ATOM 4051 C C . LEU B 1 196 ? 0.28 17.391 18.359 1 97.94 196 LEU B C 1
ATOM 4053 O O . LEU B 1 196 ? 0.516 18.328 19.125 1 97.94 196 LEU B O 1
ATOM 4057 N N . ALA B 1 197 ? 1.087 16.312 18.203 1 97.31 197 ALA B N 1
ATOM 4058 C CA . ALA B 1 197 ? 2.367 16.281 18.906 1 97.31 197 ALA B CA 1
ATOM 4059 C C . ALA B 1 197 ? 3.264 17.438 18.469 1 97.31 197 ALA B C 1
ATOM 4061 O O . ALA B 1 197 ? 3.91 18.062 19.312 1 97.31 197 ALA B O 1
ATOM 4062 N N . ALA B 1 198 ? 3.299 17.656 17.172 1 97.12 198 ALA B N 1
ATOM 4063 C CA . ALA B 1 198 ? 4.066 18.781 16.641 1 97.12 198 ALA B CA 1
ATOM 4064 C C . ALA B 1 198 ? 3.566 20.109 17.219 1 97.12 198 ALA B C 1
ATOM 4066 O O . ALA B 1 198 ? 4.359 20.938 17.672 1 97.12 198 ALA B O 1
ATOM 4067 N N . SER B 1 199 ? 2.271 20.281 17.219 1 96.44 199 SER B N 1
ATOM 4068 C CA . SER B 1 199 ? 1.679 21.516 17.734 1 96.44 199 SER B CA 1
ATOM 4069 C C . SER B 1 199 ? 1.934 21.672 19.219 1 96.44 199 SER B C 1
ATOM 4071 O O . SER B 1 199 ? 2.242 22.781 19.688 1 96.44 199 SER B O 1
ATOM 4073 N N . ARG B 1 200 ? 1.774 20.578 19.922 1 97.31 200 ARG B N 1
ATOM 4074 C CA . ARG B 1 200 ? 1.995 20.609 21.375 1 97.31 200 ARG B CA 1
ATOM 4075 C C . ARG B 1 200 ? 3.406 21.094 21.703 1 97.31 200 ARG B C 1
ATOM 4077 O O . ARG B 1 200 ? 3.607 21.844 22.656 1 97.31 200 ARG B O 1
ATOM 4084 N N . SER B 1 201 ? 4.371 20.688 20.906 1 95.5 201 SER B N 1
ATOM 4085 C CA . SER B 1 201 ? 5.773 21.016 21.156 1 95.5 201 SER B CA 1
ATOM 4086 C C . SER B 1 201 ? 6.012 22.516 21.047 1 95.5 201 SER B C 1
ATOM 4088 O O . SER B 1 201 ? 7.023 23.031 21.531 1 95.5 201 SER B O 1
ATOM 4090 N N . LEU B 1 202 ? 5.09 23.25 20.406 1 95.12 202 LEU B N 1
ATOM 4091 C CA . LEU B 1 202 ? 5.258 24.688 20.172 1 95.12 202 LEU B CA 1
ATOM 4092 C C . LEU B 1 202 ? 4.523 25.5 21.234 1 95.12 202 LEU B C 1
ATOM 4094 O O . LEU B 1 202 ? 4.672 26.719 21.297 1 95.12 202 LEU B O 1
ATOM 4098 N N . LEU B 1 203 ? 3.754 24.828 22.062 1 96.56 203 LEU B N 1
ATOM 4099 C CA . LEU B 1 203 ? 3.006 25.547 23.094 1 96.56 203 LEU B CA 1
ATOM 4100 C C . LEU B 1 203 ? 3.941 26.078 24.172 1 96.56 203 LEU B C 1
ATOM 4102 O O . LEU B 1 203 ? 5.035 25.547 24.359 1 96.56 203 LEU B O 1
ATOM 4106 N N . SER B 1 204 ? 3.438 27.078 24.844 1 96.19 204 SER B N 1
ATOM 4107 C CA . SER B 1 204 ? 4.227 27.688 25.906 1 96.19 204 SER B CA 1
ATOM 4108 C C . SER B 1 204 ? 4.508 26.703 27.031 1 96.19 204 SER B C 1
ATOM 4110 O O . SER B 1 204 ? 5.578 26.734 27.641 1 96.19 204 SER B O 1
ATOM 4112 N N . ASN B 1 205 ? 3.566 25.828 27.281 1 96.44 205 ASN B N 1
ATOM 4113 C CA . ASN B 1 205 ? 3.693 24.781 28.281 1 96.44 205 ASN B CA 1
ATOM 4114 C C . ASN B 1 205 ? 3.266 23.422 27.734 1 96.44 205 ASN B C 1
ATOM 4116 O O . ASN B 1 205 ? 2.207 22.906 28.094 1 96.44 205 ASN B O 1
ATOM 4120 N N . PRO B 1 206 ? 4.129 22.812 26.938 1 96.69 206 PRO B N 1
ATOM 4121 C CA . PRO B 1 206 ? 3.77 21.562 26.297 1 96.69 206 PRO B CA 1
ATOM 4122 C C . PRO B 1 206 ? 3.314 20.484 27.281 1 96.69 206 PRO B C 1
ATOM 4124 O O . PRO B 1 206 ? 2.387 19.719 26.984 1 96.69 206 PRO B O 1
ATOM 4127 N N . ASN B 1 207 ? 3.867 20.438 28.469 1 96.5 207 ASN B N 1
ATOM 4128 C CA . ASN B 1 207 ? 3.578 19.391 29.453 1 96.5 207 ASN B CA 1
ATOM 4129 C C . ASN B 1 207 ? 2.213 19.594 30.109 1 96.5 207 ASN B C 1
ATOM 4131 O O . ASN B 1 207 ? 1.688 18.688 30.75 1 96.5 207 ASN B O 1
ATOM 4135 N N . GLY B 1 208 ? 1.655 20.719 29.969 1 97.81 208 GLY B N 1
ATOM 4136 C CA . GLY B 1 208 ? 0.324 20.984 30.5 1 97.81 208 GLY B CA 1
ATOM 4137 C C . GLY B 1 208 ? -0.783 20.438 29.609 1 97.81 208 GLY B C 1
ATOM 4138 O O . GLY B 1 208 ? -1.964 20.547 29.953 1 97.81 208 GLY B O 1
ATOM 4139 N N . HIS B 1 209 ? -0.42 19.812 28.516 1 98.19 209 HIS B N 1
ATOM 4140 C CA . HIS B 1 209 ? -1.385 19.312 27.547 1 98.19 209 HIS B CA 1
ATOM 4141 C C . HIS B 1 209 ? -1.153 17.828 27.25 1 98.19 209 HIS B C 1
ATOM 4143 O O . HIS B 1 209 ? -0.027 17.344 27.344 1 98.19 209 HIS B O 1
ATOM 4149 N N . VAL B 1 210 ? -2.25 17.125 26.906 1 97.94 210 VAL B N 1
ATOM 4150 C CA . VAL B 1 210 ? -2.141 15.695 26.656 1 97.94 210 VAL B CA 1
ATOM 4151 C C . VAL B 1 210 ? -2.979 15.32 25.422 1 97.94 210 VAL B C 1
ATOM 4153 O O . VAL B 1 210 ? -4.023 15.93 25.172 1 97.94 210 VAL B O 1
ATOM 4156 N N . ILE B 1 211 ? -2.486 14.5 24.594 1 98 211 ILE B N 1
ATOM 4157 C CA . ILE B 1 211 ? -3.26 13.898 23.516 1 98 211 ILE B CA 1
ATOM 4158 C C . ILE B 1 211 ? -4.055 12.711 24.047 1 98 211 ILE B C 1
ATOM 4160 O O . ILE B 1 211 ? -3.475 11.758 24.578 1 98 211 ILE B O 1
ATOM 4164 N N . LEU B 1 212 ? -5.336 12.734 23.938 1 98.06 212 LEU B N 1
ATOM 4165 C CA . LEU B 1 212 ? -6.195 11.664 24.422 1 98.06 212 LEU B CA 1
ATOM 4166 C C . LEU B 1 212 ? -5.934 10.375 23.656 1 98.06 212 LEU B C 1
ATOM 4168 O O . LEU B 1 212 ? -5.457 10.406 22.516 1 98.06 212 LEU B O 1
ATOM 4172 N N . PRO B 1 213 ? -6.219 9.227 24.203 1 96.06 213 PRO B N 1
ATOM 4173 C CA . PRO B 1 213 ? -5.844 7.945 23.594 1 96.06 213 PRO B CA 1
ATOM 4174 C C . PRO B 1 213 ? -6.719 7.578 22.391 1 96.06 213 PRO B C 1
ATOM 4176 O O . PRO B 1 213 ? -6.363 6.691 21.609 1 96.06 213 PRO B O 1
ATOM 4179 N N . ASN B 1 214 ? -7.859 8.195 22.203 1 95.12 214 ASN B N 1
ATOM 4180 C CA . ASN B 1 214 ? -8.766 7.863 21.109 1 95.12 214 ASN B CA 1
ATOM 4181 C C . ASN B 1 214 ? -8.164 8.219 19.766 1 95.12 214 ASN B C 1
ATOM 4183 O O . ASN B 1 214 ? -7.684 9.336 19.562 1 95.12 214 ASN B O 1
ATOM 4187 N N . VAL B 1 215 ? -8.102 7.328 18.859 1 96.88 215 VAL B N 1
ATOM 4188 C CA . VAL B 1 215 ? -7.781 7.535 17.453 1 96.88 215 VAL B CA 1
ATOM 4189 C C . VAL B 1 215 ? -9.031 7.344 16.609 1 96.88 215 VAL B C 1
ATOM 4191 O O . VAL B 1 215 ? -9.586 6.242 16.547 1 96.88 215 VAL B O 1
ATOM 4194 N N . ILE B 1 216 ? -9.461 8.367 15.945 1 97.25 216 ILE B N 1
ATOM 4195 C CA . ILE B 1 216 ? -10.844 8.328 15.477 1 97.25 216 ILE B CA 1
ATOM 4196 C C . ILE B 1 216 ? -10.867 8.164 13.961 1 97.25 216 ILE B C 1
ATOM 4198 O O . ILE B 1 216 ? -11.938 8.156 13.344 1 97.25 216 ILE B O 1
ATOM 4202 N N . SER B 1 217 ? -9.719 8.047 13.344 1 97.69 217 SER B N 1
ATOM 4203 C CA . SER B 1 217 ? -9.648 7.879 11.891 1 97.69 217 SER B CA 1
ATOM 4204 C C . SER B 1 217 ? -8.383 7.137 11.477 1 97.69 217 SER B C 1
ATOM 4206 O O . SER B 1 217 ? -7.496 6.906 12.305 1 97.69 217 SER B O 1
ATOM 4208 N N . LYS B 1 218 ? -8.383 6.633 10.266 1 98.06 218 LYS B N 1
ATOM 4209 C CA . LYS B 1 218 ? -7.172 6.176 9.586 1 98.06 218 LYS B CA 1
ATOM 4210 C C . LYS B 1 218 ? -6.629 7.25 8.64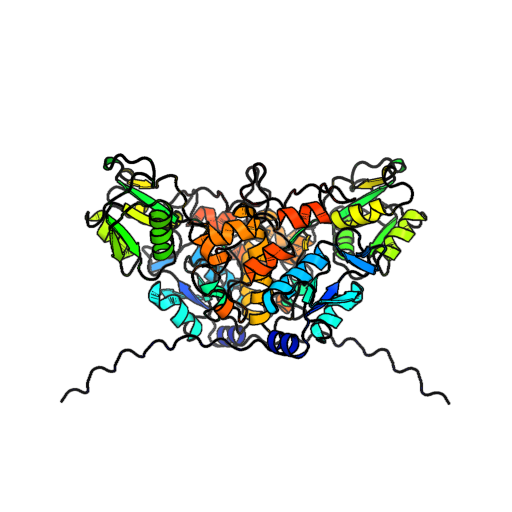8 1 98.06 218 LYS B C 1
ATOM 4212 O O . LYS B 1 218 ? -7.367 7.793 7.824 1 98.06 218 LYS B O 1
ATOM 4217 N N . GLU B 1 219 ? -5.344 7.547 8.773 1 98.56 219 GLU B N 1
ATOM 4218 C CA . GLU B 1 219 ? -4.723 8.57 7.938 1 98.56 219 GLU B CA 1
ATOM 4219 C C . GLU B 1 219 ? -3.406 8.078 7.344 1 98.56 219 GLU B C 1
ATOM 4221 O O . GLU B 1 219 ? -2.332 8.359 7.883 1 98.56 219 GLU B O 1
ATOM 4226 N N . PRO B 1 220 ? -3.445 7.266 6.266 1 98.75 220 PRO B N 1
ATOM 4227 C CA . PRO B 1 220 ? -2.205 6.941 5.559 1 98.75 220 PRO B CA 1
ATOM 4228 C C . PRO B 1 220 ? -1.638 8.125 4.785 1 98.75 220 PRO B C 1
ATOM 4230 O O . PRO B 1 220 ? -2.137 8.461 3.709 1 98.75 220 PRO B O 1
ATOM 4233 N N . LEU B 1 221 ? -0.592 8.688 5.316 1 98.75 221 LEU B N 1
ATOM 4234 C CA . LEU B 1 221 ? 0.024 9.891 4.758 1 98.75 221 LEU B CA 1
ATOM 4235 C C . LEU B 1 221 ? 1.117 9.523 3.76 1 98.75 221 LEU B C 1
ATOM 4237 O O . LEU B 1 221 ? 1.856 8.562 3.967 1 98.75 221 LEU B O 1
ATOM 4241 N N . GLY B 1 222 ? 1.215 10.25 2.711 1 98.5 222 GLY B N 1
ATOM 4242 C CA . GLY B 1 222 ? 2.297 10.062 1.758 1 98.5 222 GLY B CA 1
ATOM 4243 C C . GLY B 1 222 ? 2.387 11.172 0.728 1 98.5 222 GLY B C 1
ATOM 4244 O O . GLY B 1 222 ? 1.583 12.102 0.741 1 98.5 222 GLY B O 1
ATOM 4245 N N . PRO B 1 223 ? 3.404 11.062 -0.127 1 98.88 223 PRO B N 1
ATOM 4246 C CA . PRO B 1 223 ? 3.508 12.016 -1.229 1 98.88 223 PRO B CA 1
ATOM 4247 C C . PRO B 1 223 ? 2.369 11.883 -2.238 1 98.88 223 PRO B C 1
ATOM 4249 O O . PRO B 1 223 ? 1.76 10.812 -2.348 1 98.88 223 PRO B O 1
ATOM 4252 N N . VAL B 1 224 ? 2.094 12.953 -2.9 1 98.88 224 VAL B N 1
ATOM 4253 C CA . VAL B 1 224 ? 1.018 13.016 -3.885 1 98.88 224 VAL B CA 1
ATOM 4254 C C . VAL B 1 224 ? 1.551 13.578 -5.199 1 98.88 224 VAL B C 1
ATOM 4256 O O . VAL B 1 224 ? 2.34 14.523 -5.207 1 98.88 224 VAL B O 1
ATOM 4259 N N . 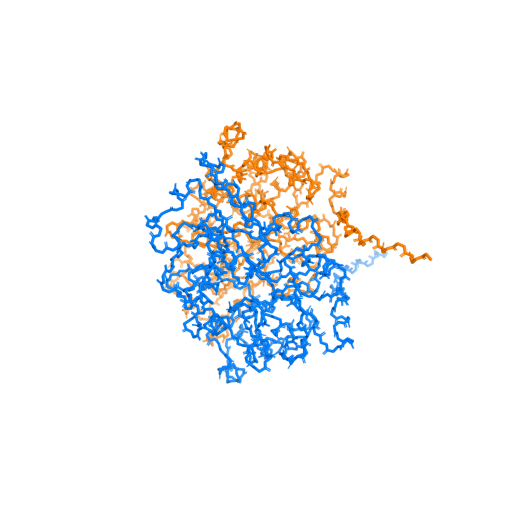VAL B 1 225 ? 1.191 12.953 -6.285 1 98.81 225 VAL B N 1
ATOM 4260 C CA . VAL B 1 225 ? 1.529 13.445 -7.617 1 98.81 225 VAL B CA 1
ATOM 4261 C C . VAL B 1 225 ? 0.279 13.461 -8.492 1 98.81 225 VAL B C 1
ATOM 4263 O O . VAL B 1 225 ? -0.779 12.977 -8.086 1 98.81 225 VAL B O 1
ATOM 4266 N N . ARG B 1 226 ? 0.406 14.141 -9.602 1 97.19 226 ARG B N 1
ATOM 4267 C CA . ARG B 1 226 ? -0.697 14.109 -10.562 1 97.19 226 ARG B CA 1
ATOM 4268 C C . ARG B 1 226 ? -0.884 12.711 -11.141 1 97.19 226 ARG B C 1
ATOM 4270 O O . ARG B 1 226 ? 0.088 11.969 -11.32 1 97.19 226 ARG B O 1
ATOM 4277 N N . GLN B 1 227 ? -2.043 12.414 -11.5 1 95.31 227 GLN B N 1
ATOM 4278 C CA . GLN B 1 227 ? -2.408 11.07 -11.922 1 95.31 227 GLN B CA 1
ATOM 4279 C C . GLN B 1 227 ? -2.02 10.828 -13.375 1 95.31 227 GLN B C 1
ATOM 4281 O O . GLN B 1 227 ? -1.977 9.68 -13.828 1 95.31 227 GLN B O 1
ATOM 4286 N N . ASP B 1 228 ? -1.625 11.766 -14.148 1 92.69 228 ASP B N 1
ATOM 4287 C CA . ASP B 1 228 ? -1.461 11.664 -15.594 1 92.69 228 ASP B CA 1
ATOM 4288 C C . ASP B 1 228 ? -0.018 11.32 -15.961 1 92.69 228 ASP B C 1
ATOM 4290 O O . ASP B 1 228 ? 0.352 11.336 -17.141 1 92.69 228 ASP B O 1
ATOM 4294 N N . ASP B 1 229 ? 0.781 11.102 -15.031 1 96.44 229 ASP B N 1
ATOM 4295 C CA . ASP B 1 229 ? 2.174 10.742 -15.281 1 96.44 229 ASP B CA 1
ATOM 4296 C C . ASP B 1 229 ? 2.604 9.555 -14.43 1 96.44 229 ASP B C 1
ATOM 4298 O O . ASP B 1 229 ? 3.342 9.719 -13.453 1 96.44 229 ASP B O 1
ATOM 4302 N N . PRO B 1 230 ? 2.223 8.32 -14.867 1 95.69 230 PRO B N 1
ATOM 4303 C CA . PRO B 1 230 ? 2.5 7.141 -14.047 1 95.69 230 PRO B CA 1
ATOM 4304 C C . PRO B 1 230 ? 3.994 6.879 -13.883 1 95.69 230 PRO B C 1
ATOM 4306 O O . PRO B 1 230 ? 4.418 6.332 -12.859 1 95.69 230 PRO B O 1
ATOM 4309 N N . ALA B 1 231 ? 4.797 7.262 -14.812 1 96.88 231 ALA B N 1
ATOM 4310 C CA . ALA B 1 231 ? 6.238 7.066 -14.68 1 96.88 231 ALA B CA 1
ATOM 4311 C C . ALA B 1 231 ? 6.801 7.91 -13.539 1 96.88 231 ALA B C 1
ATOM 4313 O O . ALA B 1 231 ? 7.668 7.457 -12.789 1 96.88 231 ALA B O 1
ATOM 4314 N N . TRP B 1 232 ? 6.324 9.148 -13.414 1 98.38 232 TRP B N 1
ATOM 4315 C CA . TRP B 1 232 ? 6.723 9.992 -12.297 1 98.38 232 TRP B CA 1
ATOM 4316 C C . TRP B 1 232 ? 6.254 9.406 -10.969 1 98.38 232 TRP B C 1
ATOM 4318 O O . TRP B 1 232 ? 7.004 9.398 -9.992 1 98.38 232 TRP B O 1
ATOM 4328 N N . ALA B 1 233 ? 5.008 8.883 -10.992 1 98.31 233 ALA B N 1
ATOM 4329 C CA . ALA B 1 233 ? 4.496 8.219 -9.797 1 98.31 233 ALA B CA 1
ATOM 4330 C C . ALA B 1 233 ? 5.391 7.051 -9.391 1 98.31 233 ALA B C 1
ATOM 4332 O O . ALA B 1 233 ? 5.641 6.84 -8.203 1 98.31 233 ALA B O 1
ATOM 4333 N N . ASP B 1 234 ? 5.926 6.324 -10.359 1 98.19 234 ASP B N 1
ATOM 4334 C CA . ASP B 1 234 ? 6.801 5.195 -10.07 1 98.19 234 ASP B CA 1
ATOM 4335 C C . ASP B 1 234 ? 8.102 5.656 -9.422 1 98.19 234 ASP B C 1
ATOM 4337 O O . ASP B 1 234 ? 8.586 5.035 -8.477 1 98.19 234 ASP B O 1
ATOM 4341 N N . ILE B 1 235 ? 8.648 6.734 -9.953 1 98.75 235 ILE B N 1
ATOM 4342 C CA . ILE B 1 235 ? 9.891 7.258 -9.383 1 98.75 235 ILE B CA 1
ATOM 4343 C C . ILE B 1 235 ? 9.672 7.586 -7.906 1 98.75 235 ILE B C 1
ATOM 4345 O O . ILE B 1 235 ? 10.469 7.184 -7.051 1 98.75 235 ILE B O 1
ATOM 4349 N N . VAL B 1 236 ? 8.602 8.25 -7.605 1 98.94 236 VAL B N 1
ATOM 4350 C CA . VAL B 1 236 ? 8.312 8.672 -6.238 1 98.94 236 VAL B CA 1
ATOM 4351 C C . VAL B 1 236 ? 8.055 7.449 -5.363 1 98.94 236 VAL B C 1
ATOM 4353 O O . VAL B 1 236 ? 8.609 7.328 -4.27 1 98.94 236 VAL B O 1
ATOM 4356 N N . ALA B 1 237 ? 7.27 6.508 -5.871 1 98.81 237 ALA B N 1
ATOM 4357 C CA . ALA B 1 237 ? 6.934 5.305 -5.117 1 98.81 237 ALA B CA 1
ATOM 4358 C C . ALA B 1 237 ? 8.188 4.516 -4.762 1 98.81 237 ALA B C 1
ATOM 4360 O O . ALA B 1 237 ? 8.398 4.148 -3.604 1 98.81 237 ALA B O 1
ATOM 4361 N N . TRP B 1 238 ? 8.992 4.289 -5.734 1 98.81 238 TRP B N 1
ATOM 4362 C CA . TRP B 1 238 ? 10.125 3.393 -5.531 1 98.81 238 TRP B CA 1
ATOM 4363 C C . TRP B 1 238 ? 11.242 4.09 -4.758 1 98.81 238 TRP B C 1
ATOM 4365 O O . TRP B 1 238 ? 12.078 3.434 -4.137 1 98.81 238 TRP B O 1
ATOM 4375 N N . THR B 1 239 ? 11.258 5.441 -4.77 1 98.94 239 THR B N 1
ATOM 4376 C CA . THR B 1 239 ? 12.125 6.16 -3.848 1 98.94 239 THR B CA 1
ATOM 4377 C C . THR B 1 239 ? 11.727 5.887 -2.4 1 98.94 239 THR B C 1
ATOM 4379 O O . THR B 1 239 ? 12.57 5.57 -1.564 1 98.94 239 THR B O 1
ATOM 4382 N N . VAL B 1 240 ? 10.422 5.961 -2.113 1 98.94 240 VAL B N 1
ATOM 4383 C CA . VAL B 1 240 ? 9.938 5.684 -0.768 1 98.94 240 VAL B CA 1
ATOM 4384 C C . VAL B 1 240 ? 10.195 4.219 -0.415 1 98.94 240 VAL B C 1
ATOM 4386 O O . VAL B 1 240 ? 10.664 3.914 0.685 1 98.94 240 VAL B O 1
ATOM 4389 N N . HIS B 1 241 ? 9.969 3.307 -1.35 1 98.88 241 HIS B N 1
ATOM 4390 C CA . HIS B 1 241 ? 10.211 1.891 -1.103 1 98.88 241 HIS B CA 1
ATOM 4391 C C . HIS B 1 241 ? 11.688 1.626 -0.815 1 98.88 241 HIS B C 1
ATOM 4393 O O . HIS B 1 241 ? 12.016 0.787 0.025 1 98.88 241 HIS B O 1
ATOM 4399 N N . ALA B 1 242 ? 12.555 2.33 -1.492 1 98.88 242 ALA B N 1
ATOM 4400 C CA . ALA B 1 242 ? 13.992 2.15 -1.29 1 98.88 242 ALA B CA 1
ATOM 4401 C C . ALA B 1 242 ? 14.398 2.547 0.124 1 98.88 242 ALA B C 1
ATOM 4403 O O . ALA B 1 242 ? 15.211 1.865 0.758 1 98.88 242 ALA B O 1
ATOM 4404 N N . ILE B 1 243 ? 13.82 3.604 0.552 1 98.81 243 ILE B N 1
ATOM 4405 C CA . ILE B 1 243 ? 14.102 4.102 1.894 1 98.81 243 ILE B CA 1
ATOM 4406 C C . ILE B 1 243 ? 13.656 3.072 2.93 1 98.81 243 ILE B C 1
ATOM 4408 O O . ILE B 1 243 ? 14.391 2.775 3.875 1 98.81 243 ILE B O 1
ATOM 4412 N N . VAL B 1 244 ? 12.547 2.475 2.809 1 98.94 244 VAL B N 1
ATOM 4413 C CA . VAL B 1 244 ? 12.008 1.478 3.725 1 98.94 244 VAL B CA 1
ATOM 4414 C C . VAL B 1 244 ? 12.805 0.18 3.605 1 98.94 244 VAL B C 1
ATOM 4416 O O . VAL B 1 244 ? 13.156 -0.431 4.617 1 98.94 244 VAL B O 1
ATOM 4419 N N . LEU B 1 245 ? 13.109 -0.213 2.385 1 98.88 245 LEU B N 1
ATOM 4420 C CA . LEU B 1 245 ? 13.859 -1.442 2.15 1 98.88 245 LEU B CA 1
ATOM 4421 C C . LEU B 1 245 ? 15.258 -1.349 2.752 1 98.88 245 LEU B C 1
ATOM 4423 O O . LEU B 1 245 ? 15.789 -2.34 3.254 1 98.88 245 LEU B O 1
ATOM 4427 N N . ALA B 1 246 ? 15.812 -0.15 2.639 1 98.94 246 ALA B N 1
ATOM 4428 C CA . ALA B 1 246 ? 17.125 0.047 3.24 1 98.94 246 ALA B CA 1
ATOM 4429 C C . ALA B 1 246 ? 17.109 -0.294 4.727 1 98.94 246 ALA B C 1
ATOM 4431 O O . ALA B 1 246 ? 18 -0.991 5.223 1 98.94 246 ALA B O 1
ATOM 4432 N N . GLU B 1 247 ? 16.125 0.202 5.434 1 98.88 247 GLU B N 1
ATOM 4433 C CA . GLU B 1 247 ? 16 -0.175 6.84 1 98.88 247 GLU B CA 1
ATOM 4434 C C . GLU B 1 247 ? 15.867 -1.688 6.992 1 98.88 247 GLU B C 1
ATOM 4436 O O . GLU B 1 247 ? 16.5 -2.287 7.867 1 98.88 247 GLU B O 1
ATOM 4441 N N . GLU B 1 248 ? 15.07 -2.291 6.172 1 98.5 248 GLU B N 1
ATOM 4442 C CA . GLU B 1 248 ? 14.828 -3.727 6.254 1 98.5 248 GLU B CA 1
ATOM 4443 C C . GLU B 1 248 ? 16.125 -4.52 6.059 1 98.5 248 GLU B C 1
ATOM 4445 O O . GLU B 1 248 ? 16.312 -5.574 6.668 1 98.5 248 GLU B O 1
ATOM 4450 N N . LEU B 1 249 ? 16.969 -3.982 5.227 1 98 249 LEU B N 1
ATOM 4451 C CA . LEU B 1 249 ? 18.219 -4.664 4.902 1 98 249 LEU B CA 1
ATOM 4452 C C . LEU B 1 249 ? 19.328 -4.262 5.875 1 98 249 LEU B C 1
ATOM 4454 O O . LEU B 1 249 ? 20.484 -4.648 5.699 1 98 249 LEU B O 1
ATOM 4458 N N . GLY B 1 250 ? 19 -3.434 6.871 1 98 250 GLY B N 1
ATOM 4459 C CA . GLY B 1 250 ? 19.953 -3.014 7.887 1 98 250 GLY B CA 1
ATOM 4460 C C . GLY B 1 250 ? 20.906 -1.938 7.402 1 98 250 GLY B C 1
ATOM 4461 O O . GLY B 1 250 ? 22 -1.778 7.949 1 98 250 GLY B O 1
ATOM 4462 N N . LEU B 1 251 ? 20.484 -1.229 6.395 1 98.75 251 LEU B N 1
ATOM 4463 C CA . LEU B 1 251 ? 21.328 -0.183 5.832 1 98.75 251 LEU B CA 1
ATOM 4464 C C . LEU B 1 251 ? 21.031 1.167 6.473 1 98.75 251 LEU B C 1
ATOM 4466 O O . LEU B 1 251 ? 19.953 1.368 7.023 1 98.75 251 LEU B O 1
ATOM 4470 N N . SER B 1 252 ? 22 2.086 6.406 1 98.69 252 SER B N 1
ATOM 4471 C CA . SER B 1 252 ? 21.906 3.475 6.848 1 98.69 252 SER B CA 1
ATOM 4472 C C . SER B 1 252 ? 22.812 4.379 6.02 1 98.69 252 SER B C 1
ATOM 4474 O O . SER B 1 252 ? 23.609 3.9 5.211 1 98.69 252 SER B O 1
ATOM 4476 N N . SER B 1 253 ? 22.609 5.664 6.238 1 98.81 253 SER B N 1
ATOM 4477 C CA . SER B 1 253 ? 23.453 6.625 5.555 1 98.81 253 SER B CA 1
ATOM 4478 C C . SER B 1 253 ? 24.922 6.434 5.938 1 98.81 253 SER B C 1
ATOM 4480 O O . SER B 1 253 ? 25.828 6.758 5.164 1 98.81 253 SER B O 1
ATOM 4482 N N . ARG B 1 254 ? 25.188 5.855 7.031 1 98.44 254 ARG B N 1
ATOM 4483 C CA . ARG B 1 254 ? 26.547 5.672 7.531 1 98.44 254 ARG B CA 1
ATOM 4484 C C . ARG B 1 254 ? 27.172 4.391 6.98 1 98.44 254 ARG B C 1
ATOM 4486 O O . ARG B 1 254 ? 28.391 4.297 6.836 1 98.44 254 ARG B O 1
ATOM 4493 N N . THR B 1 255 ? 26.328 3.426 6.645 1 98.06 255 THR B N 1
ATOM 4494 C CA . THR B 1 255 ? 26.859 2.105 6.328 1 98.06 255 THR B CA 1
ATOM 4495 C C . THR B 1 255 ? 26.75 1.819 4.832 1 98.06 255 THR B C 1
ATOM 4497 O O . THR B 1 255 ? 27.344 0.873 4.328 1 98.06 255 THR B O 1
ATOM 4500 N N . VAL B 1 256 ? 26.031 2.629 4.105 1 98.75 256 VAL B N 1
ATOM 4501 C CA . VAL B 1 256 ? 25.641 2.305 2.738 1 98.75 256 VAL B CA 1
ATOM 4502 C C . VAL B 1 256 ? 26.859 2.293 1.835 1 98.75 256 VAL B C 1
ATOM 4504 O O . VAL B 1 256 ? 26.953 1.499 0.894 1 98.75 256 VAL B O 1
ATOM 4507 N N . GLU B 1 257 ? 27.828 3.188 2.072 1 98.44 257 GLU B N 1
ATOM 4508 C CA . GLU B 1 257 ? 29.047 3.205 1.256 1 98.44 257 GLU B CA 1
ATOM 4509 C C . GLU B 1 257 ? 29.812 1.892 1.379 1 98.44 257 GLU B C 1
ATOM 4511 O O . GLU B 1 257 ? 30.219 1.308 0.373 1 98.44 257 GLU B O 1
ATOM 4516 N N . GLN B 1 258 ? 29.984 1.452 2.566 1 98.38 258 GLN B N 1
ATOM 4517 C CA . GLN B 1 258 ? 30.656 0.177 2.795 1 98.38 258 GLN B CA 1
ATOM 4518 C C . GLN B 1 258 ? 29.844 -0.982 2.221 1 98.38 258 GLN B C 1
ATOM 4520 O O . GLN B 1 258 ? 30.422 -1.913 1.641 1 98.38 258 GLN B O 1
ATOM 4525 N N . ALA B 1 259 ? 28.562 -0.955 2.42 1 98.31 259 ALA B N 1
ATOM 4526 C CA . ALA B 1 259 ? 27.688 -2.008 1.903 1 98.31 259 ALA B CA 1
ATOM 4527 C C . ALA B 1 259 ? 27.797 -2.115 0.385 1 98.31 259 ALA B C 1
ATOM 4529 O O . ALA B 1 259 ? 27.766 -3.217 -0.169 1 98.31 259 ALA B O 1
ATOM 4530 N N . ARG B 1 260 ? 27.859 -0.956 -0.265 1 97.75 260 ARG B N 1
ATOM 4531 C CA . ARG B 1 260 ? 27.953 -0.96 -1.722 1 97.75 260 ARG B CA 1
ATOM 4532 C C . ARG B 1 260 ? 29.203 -1.703 -2.186 1 97.75 260 ARG B C 1
ATOM 4534 O O . ARG B 1 260 ? 29.188 -2.355 -3.232 1 97.75 260 ARG B O 1
ATOM 4541 N N . GLU B 1 261 ? 30.25 -1.699 -1.423 1 97.12 261 GLU B N 1
ATOM 4542 C CA . GLU B 1 261 ? 31.516 -2.316 -1.772 1 97.12 261 GLU B CA 1
ATOM 4543 C C . GLU B 1 261 ? 31.547 -3.793 -1.387 1 97.12 261 GLU B C 1
ATOM 4545 O O . GLU B 1 261 ? 32.188 -4.605 -2.061 1 97.12 261 GLU B O 1
ATOM 4550 N N . THR B 1 262 ? 30.766 -4.18 -0.359 1 97 262 THR B N 1
ATOM 4551 C CA . THR B 1 262 ? 31.062 -5.477 0.251 1 97 262 THR B CA 1
ATOM 4552 C C . THR B 1 262 ? 29.844 -6.391 0.174 1 97 262 THR B C 1
ATOM 4554 O O . THR B 1 262 ? 29.953 -7.602 0.373 1 97 262 THR B O 1
ATOM 4557 N N . ALA B 1 263 ? 28.688 -5.867 -0.07 1 96.19 263 ALA B N 1
ATOM 4558 C CA . ALA B 1 263 ? 27.469 -6.672 -0.014 1 96.19 263 ALA B CA 1
ATOM 4559 C C . ALA B 1 263 ? 27.531 -7.832 -1.002 1 96.19 263 ALA B C 1
ATOM 4561 O O . ALA B 1 263 ? 27.984 -7.664 -2.139 1 96.19 263 ALA B O 1
ATOM 4562 N N . THR B 1 264 ? 27.062 -8.984 -0.563 1 94.44 264 THR B N 1
ATOM 4563 C CA . THR B 1 264 ? 27.031 -10.156 -1.429 1 94.44 264 THR B CA 1
ATOM 4564 C C . THR B 1 264 ? 25.578 -10.57 -1.723 1 94.44 264 THR B C 1
ATOM 4566 O O . THR B 1 264 ? 25.328 -11.32 -2.666 1 94.44 264 THR B O 1
ATOM 4569 N N . ASP B 1 265 ? 24.703 -10.164 -0.888 1 93.75 265 ASP B N 1
ATOM 4570 C CA . ASP B 1 265 ? 23.297 -10.516 -1.104 1 93.75 265 ASP B CA 1
ATOM 4571 C C . ASP B 1 265 ? 22.734 -9.789 -2.32 1 93.75 265 ASP B C 1
ATOM 4573 O O . ASP B 1 265 ? 22.875 -8.57 -2.449 1 93.75 265 ASP B O 1
ATOM 4577 N N . PRO B 1 266 ? 22.062 -10.453 -3.229 1 95.25 266 PRO B N 1
ATOM 4578 C CA . PRO B 1 266 ? 21.625 -9.883 -4.508 1 95.25 266 PRO B CA 1
ATOM 4579 C C . PRO B 1 266 ? 20.656 -8.719 -4.336 1 95.25 266 PRO B C 1
ATOM 4581 O O . PRO B 1 266 ? 20.703 -7.75 -5.105 1 95.25 266 PRO B O 1
ATOM 4584 N N . GLU B 1 267 ? 19.766 -8.758 -3.371 1 95.44 267 GLU B N 1
ATOM 4585 C CA . GLU B 1 267 ? 18.797 -7.68 -3.197 1 95.44 267 GLU B CA 1
ATOM 4586 C C . GLU B 1 267 ? 19.484 -6.363 -2.842 1 95.44 267 GLU B C 1
ATOM 4588 O O . GLU B 1 267 ? 19.156 -5.316 -3.398 1 95.44 267 GLU B O 1
ATOM 4593 N N . THR B 1 268 ? 20.469 -6.445 -1.901 1 97.56 268 THR B N 1
ATOM 4594 C CA . THR B 1 268 ? 21.234 -5.262 -1.544 1 97.56 268 THR B CA 1
ATOM 4595 C C . THR B 1 268 ? 22.031 -4.754 -2.74 1 97.56 268 THR B C 1
ATOM 4597 O O . THR B 1 268 ? 22.062 -3.551 -3.008 1 97.56 268 THR B O 1
ATOM 4600 N N . ARG B 1 269 ? 22.641 -5.684 -3.492 1 97.81 269 ARG B N 1
ATOM 4601 C CA . ARG B 1 269 ? 23.438 -5.312 -4.652 1 97.81 269 ARG B CA 1
ATOM 4602 C C . ARG B 1 269 ? 22.578 -4.641 -5.719 1 97.81 269 ARG B C 1
ATOM 4604 O O . ARG B 1 269 ? 23 -3.662 -6.336 1 97.81 269 ARG B O 1
ATOM 4611 N N . ARG B 1 270 ? 21.375 -5.133 -5.898 1 97.75 270 ARG B N 1
ATOM 4612 C CA . ARG B 1 270 ? 20.469 -4.508 -6.848 1 97.75 270 ARG B CA 1
ATOM 4613 C C . ARG B 1 270 ? 20.016 -3.137 -6.355 1 97.75 270 ARG B C 1
ATOM 4615 O O . ARG B 1 270 ? 20.016 -2.168 -7.121 1 97.75 270 ARG B O 1
ATOM 4622 N N . LEU B 1 271 ? 19.688 -3.047 -5.043 1 98.44 271 LEU B N 1
ATOM 4623 C CA . LEU B 1 271 ? 19.219 -1.787 -4.473 1 98.44 271 LEU B CA 1
ATOM 4624 C C . LEU B 1 271 ? 20.266 -0.693 -4.637 1 98.44 271 LEU B C 1
ATOM 4626 O O . LEU B 1 271 ? 19.938 0.439 -4.996 1 98.44 271 LEU B O 1
ATOM 4630 N N . LEU B 1 272 ? 21.531 -1.104 -4.484 1 98.62 272 LEU B N 1
ATOM 4631 C CA . LEU B 1 272 ? 22.609 -0.109 -4.438 1 98.62 272 LEU B CA 1
ATOM 4632 C C . LEU B 1 272 ? 23.219 0.095 -5.816 1 98.62 272 LEU B C 1
ATOM 4634 O O . LEU B 1 272 ? 24.203 0.824 -5.961 1 98.62 272 LEU B O 1
ATOM 4638 N N . GLY B 1 273 ? 22.688 -0.556 -6.832 1 97.56 273 GLY B N 1
ATOM 4639 C CA . GLY B 1 273 ? 23.109 -0.349 -8.203 1 97.56 273 GLY B CA 1
ATOM 4640 C C . GLY B 1 273 ? 24.406 -1.075 -8.547 1 97.56 273 GLY B C 1
ATOM 4641 O O . GLY B 1 273 ? 25.062 -0.737 -9.531 1 97.56 273 GLY B O 1
ATOM 4642 N N . VAL B 1 274 ? 24.734 -2 -7.758 1 97.31 274 VAL B N 1
ATOM 4643 C CA . VAL B 1 274 ? 25.938 -2.807 -7.992 1 97.31 274 VAL B CA 1
ATOM 4644 C C . VAL B 1 274 ? 25.625 -3.9 -9.016 1 97.31 274 VAL B C 1
ATOM 4646 O O . VAL B 1 274 ? 26.484 -4.27 -9.812 1 97.31 274 VAL B O 1
ATOM 4649 N N . GLU B 1 275 ? 24.453 -4.402 -8.977 1 95.06 275 GLU B N 1
ATOM 4650 C CA . GLU B 1 275 ? 23.984 -5.434 -9.891 1 95.06 275 GLU B CA 1
ATOM 4651 C C . GLU B 1 275 ? 22.688 -5.004 -10.578 1 95.06 275 GLU B C 1
ATOM 4653 O O . GLU B 1 275 ? 21.781 -4.453 -9.938 1 95.06 275 GLU B O 1
ATOM 4658 N N . GLY B 1 276 ? 22.703 -5.258 -11.867 1 91.62 276 GLY B N 1
ATOM 4659 C CA . GLY B 1 276 ? 21.531 -4.848 -12.625 1 91.62 276 GLY B CA 1
ATOM 4660 C C . GLY B 1 276 ? 21.438 -3.344 -12.805 1 91.62 276 GLY B C 1
ATOM 4661 O O . GLY B 1 276 ? 22.281 -2.598 -12.305 1 91.62 276 GLY B O 1
ATOM 4662 N N . ASN B 1 277 ? 20.5 -2.883 -13.594 1 93.62 277 ASN B N 1
ATOM 4663 C CA . ASN B 1 277 ? 20.25 -1.461 -13.82 1 93.62 277 ASN B CA 1
ATOM 4664 C C . ASN B 1 277 ? 18.766 -1.12 -13.688 1 93.62 277 ASN B C 1
ATOM 4666 O O . ASN B 1 277 ? 18.141 -0.683 -14.656 1 93.62 277 ASN B O 1
ATOM 4670 N N . LEU B 1 278 ? 18.328 -1.186 -12.461 1 95.81 278 LEU B N 1
ATOM 4671 C CA . LEU B 1 278 ? 16.906 -0.946 -12.203 1 95.81 278 LEU B CA 1
ATOM 4672 C C . LEU B 1 278 ? 16.562 0.533 -12.359 1 95.81 278 LEU B C 1
ATOM 4674 O O . LEU B 1 278 ? 15.422 0.886 -12.625 1 95.81 278 LEU B O 1
ATOM 4678 N N . GLY B 1 279 ? 17.562 1.442 -12.156 1 96.94 279 GLY B N 1
ATOM 4679 C CA . GLY B 1 279 ? 17.359 2.869 -12.352 1 96.94 279 GLY B CA 1
ATOM 4680 C C . GLY B 1 279 ? 16.906 3.225 -13.758 1 96.94 279 GLY B C 1
ATOM 4681 O O . GLY B 1 279 ? 16.125 4.148 -13.945 1 96.94 279 GLY B O 1
ATOM 4682 N N . GLU B 1 280 ? 17.391 2.498 -14.727 1 96 280 GLU B N 1
ATOM 4683 C CA . GLU B 1 280 ? 17.031 2.732 -16.125 1 96 280 GLU B CA 1
ATOM 4684 C C . GLU B 1 280 ? 15.531 2.551 -16.344 1 96 280 GLU B C 1
ATOM 4686 O O . GLU B 1 280 ? 14.922 3.297 -17.109 1 96 280 GLU B O 1
ATOM 4691 N N . LEU B 1 281 ? 14.945 1.564 -15.672 1 95.69 281 LEU B N 1
ATOM 4692 C CA . LEU B 1 281 ? 13.516 1.297 -15.812 1 95.69 281 LEU B CA 1
ATOM 4693 C C . LEU B 1 281 ? 12.688 2.451 -15.258 1 95.69 281 LEU B C 1
ATOM 4695 O O . LEU B 1 281 ? 11.562 2.686 -15.703 1 95.69 281 LEU B O 1
ATOM 4699 N N . LEU B 1 282 ? 13.281 3.234 -14.32 1 96.69 282 LEU B N 1
ATOM 4700 C CA . LEU B 1 282 ? 12.633 4.395 -13.727 1 96.69 282 LEU B CA 1
ATOM 4701 C C . LEU B 1 282 ? 13.016 5.672 -14.461 1 96.69 282 LEU B C 1
ATOM 4703 O O . LEU B 1 282 ? 12.469 6.742 -14.188 1 96.69 282 LEU B O 1
ATOM 4707 N N . GLY B 1 283 ? 13.953 5.555 -15.359 1 96.19 283 GLY B N 1
ATOM 4708 C CA . GLY B 1 283 ? 14.461 6.73 -16.047 1 96.19 283 GLY B CA 1
ATOM 4709 C C . GLY B 1 283 ? 15.438 7.535 -15.211 1 96.19 283 GLY B C 1
ATOM 4710 O O . GLY B 1 283 ? 15.594 8.742 -15.406 1 96.19 283 GLY B O 1
ATOM 4711 N N . VAL B 1 284 ? 16.016 6.898 -14.195 1 97.81 284 VAL B N 1
ATOM 4712 C CA . VAL B 1 284 ? 16.984 7.59 -13.336 1 97.81 284 VAL B CA 1
ATOM 4713 C C . VAL B 1 284 ? 18.312 6.832 -13.336 1 97.81 284 VAL B C 1
ATOM 4715 O O . VAL B 1 284 ? 18.5 5.895 -14.117 1 97.81 284 VAL B O 1
ATOM 4718 N N . ARG B 1 285 ? 19.234 7.289 -12.508 1 97.62 285 ARG B N 1
ATOM 4719 C CA . ARG B 1 285 ? 20.578 6.734 -12.477 1 97.62 285 ARG B CA 1
ATOM 4720 C C . ARG B 1 285 ? 20.594 5.332 -11.883 1 97.62 285 ARG B C 1
ATOM 4722 O O . ARG B 1 285 ? 19.719 4.988 -11.086 1 97.62 285 ARG B O 1
ATOM 4729 N N . ARG B 1 286 ? 21.641 4.629 -12.211 1 97.69 286 ARG B N 1
ATOM 4730 C CA . ARG B 1 286 ? 21.828 3.266 -11.734 1 97.69 286 ARG B CA 1
ATOM 4731 C C . ARG B 1 286 ? 21.953 3.232 -10.211 1 97.69 286 ARG B C 1
ATOM 4733 O O . ARG B 1 286 ? 21.469 2.301 -9.562 1 97.69 286 ARG B O 1
ATOM 4740 N N . ASP B 1 287 ? 22.578 4.242 -9.641 1 98.38 287 ASP B N 1
ATOM 4741 C CA . ASP B 1 287 ? 22.844 4.23 -8.211 1 98.38 287 ASP B CA 1
ATOM 4742 C C . ASP B 1 287 ? 21.844 5.102 -7.453 1 98.38 287 ASP B C 1
ATOM 4744 O O . ASP B 1 287 ? 22.172 5.676 -6.414 1 98.38 287 ASP B O 1
ATOM 4748 N N . TRP B 1 288 ? 20.625 5.273 -8.016 1 98.75 288 TRP B N 1
ATOM 4749 C CA . TRP B 1 288 ? 19.609 6.172 -7.465 1 98.75 288 TRP B CA 1
ATOM 4750 C C . TRP B 1 288 ? 19.375 5.879 -5.988 1 98.75 288 TRP B C 1
ATOM 4752 O O . TRP B 1 288 ? 19.375 6.789 -5.156 1 98.75 288 TRP B O 1
ATOM 4762 N N . ALA B 1 289 ? 19.188 4.625 -5.641 1 98.94 289 ALA B N 1
ATOM 4763 C CA . ALA B 1 289 ? 18.859 4.277 -4.258 1 98.94 289 ALA B CA 1
ATOM 4764 C C . ALA B 1 289 ? 20.062 4.5 -3.342 1 98.94 289 ALA B C 1
ATOM 4766 O O . ALA B 1 289 ? 19.906 4.926 -2.195 1 98.94 289 ALA B O 1
ATOM 4767 N N . TYR B 1 290 ? 21.266 4.199 -3.865 1 98.88 290 TYR B N 1
ATOM 4768 C CA . TYR B 1 290 ? 22.484 4.488 -3.115 1 98.88 290 TYR B CA 1
ATOM 4769 C C . TYR B 1 290 ? 22.578 5.973 -2.771 1 98.88 290 TYR B C 1
ATOM 4771 O O . TYR B 1 290 ? 22.875 6.336 -1.631 1 98.88 290 TYR B O 1
ATOM 4779 N N . GLN B 1 291 ? 22.266 6.812 -3.727 1 98.94 291 GLN B N 1
ATOM 4780 C CA . GLN B 1 291 ? 22.328 8.258 -3.508 1 98.94 291 GLN B CA 1
ATOM 4781 C C . GLN B 1 291 ? 21.297 8.695 -2.475 1 98.94 291 GLN B C 1
ATOM 4783 O O . GLN B 1 291 ? 21.594 9.508 -1.599 1 98.94 291 GLN B O 1
ATOM 4788 N N . VAL B 1 292 ? 20.094 8.148 -2.559 1 98.94 292 VAL B N 1
ATOM 4789 C CA . VAL B 1 292 ? 19.016 8.484 -1.627 1 98.94 292 VAL B CA 1
ATOM 4790 C C . VAL B 1 292 ? 19.438 8.125 -0.204 1 98.94 292 VAL B C 1
ATOM 4792 O O . VAL B 1 292 ? 19.391 8.961 0.696 1 98.94 292 VAL B O 1
ATOM 4795 N N . ILE B 1 293 ? 19.922 6.863 -0.003 1 98.94 293 ILE B N 1
ATOM 4796 C CA . ILE B 1 293 ? 20.234 6.367 1.33 1 98.94 293 ILE B CA 1
ATOM 4797 C C . ILE B 1 293 ? 21.453 7.105 1.879 1 98.94 293 ILE B C 1
ATOM 4799 O O . ILE B 1 293 ? 21.469 7.5 3.047 1 98.94 293 ILE B O 1
ATOM 4803 N N . ARG B 1 294 ? 22.406 7.34 1.034 1 98.94 294 ARG B N 1
ATOM 4804 C CA . ARG B 1 294 ? 23.641 7.988 1.46 1 98.94 294 ARG B CA 1
ATOM 4805 C C . ARG B 1 294 ? 23.375 9.43 1.893 1 98.94 294 ARG B C 1
ATOM 4807 O O . ARG B 1 294 ? 23.922 9.883 2.904 1 98.94 294 ARG B O 1
ATOM 4814 N N . GLN B 1 295 ? 22.578 10.125 1.175 1 98.94 295 GLN B N 1
ATOM 4815 C CA . GLN B 1 295 ? 22.453 11.562 1.372 1 98.94 295 GLN B CA 1
ATOM 4816 C C . GLN B 1 295 ? 21.312 11.891 2.332 1 98.94 295 GLN B C 1
ATOM 4818 O O . GLN B 1 295 ? 21.391 12.875 3.076 1 98.94 295 GLN B O 1
ATOM 4823 N N . VAL B 1 296 ? 20.234 11.102 2.342 1 98.94 296 VAL B N 1
ATOM 4824 C CA . VAL B 1 296 ? 19.031 11.453 3.094 1 98.94 296 VAL B CA 1
ATOM 4825 C C . VAL B 1 296 ? 18.844 10.477 4.254 1 98.94 296 VAL B C 1
ATOM 4827 O O . VAL B 1 296 ? 18.438 10.875 5.352 1 98.94 296 VAL B O 1
ATOM 4830 N N . GLY B 1 297 ? 19.188 9.18 4.023 1 98.94 297 GLY B N 1
ATOM 4831 C CA . GLY B 1 297 ? 19.047 8.164 5.055 1 98.94 297 GLY B CA 1
ATOM 4832 C C . GLY B 1 297 ? 17.953 7.152 4.754 1 98.94 297 GLY B C 1
ATOM 4833 O O . GLY B 1 297 ? 17.125 7.367 3.859 1 98.94 297 GLY B O 1
ATOM 4834 N N . ALA B 1 298 ? 18.016 6.031 5.5 1 98.94 298 ALA B N 1
ATOM 4835 C CA . ALA B 1 298 ? 16.938 5.043 5.473 1 98.94 298 ALA B CA 1
ATOM 4836 C C . ALA B 1 298 ? 15.766 5.488 6.336 1 98.94 298 ALA B C 1
ATOM 4838 O O . ALA B 1 298 ? 15.859 6.492 7.047 1 98.9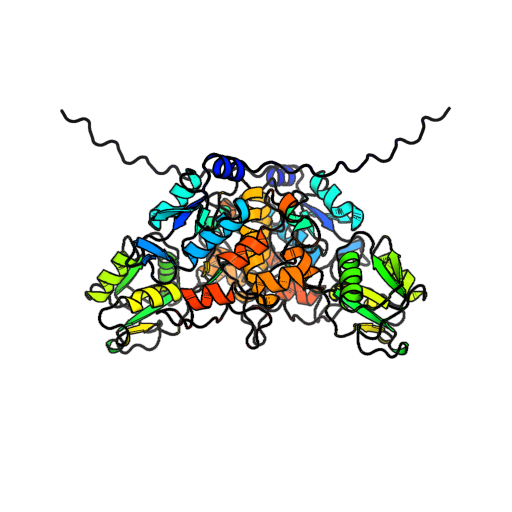4 298 ALA B O 1
ATOM 4839 N N . TYR B 1 299 ? 14.695 4.738 6.258 1 98.94 299 TYR B N 1
ATOM 4840 C CA . TYR B 1 299 ? 13.453 5.129 6.918 1 98.94 299 TYR B CA 1
ATOM 4841 C C . TYR B 1 299 ? 13.672 5.309 8.414 1 98.94 299 TYR B C 1
ATOM 4843 O O . TYR B 1 299 ? 13.172 6.27 9.008 1 98.94 299 TYR B O 1
ATOM 4851 N N . HIS B 1 300 ? 14.43 4.395 9.078 1 98.88 300 HIS B N 1
ATOM 4852 C CA . HIS B 1 300 ? 14.633 4.465 10.516 1 98.88 300 HIS B CA 1
ATOM 4853 C C . HIS B 1 300 ? 15.383 5.734 10.906 1 98.88 300 HIS B C 1
ATOM 4855 O O . HIS B 1 300 ? 15.109 6.332 11.945 1 98.88 300 HIS B O 1
ATOM 4861 N N . GLU B 1 301 ? 16.328 6.18 10.031 1 98.88 301 GLU B N 1
ATOM 4862 C CA . GLU B 1 301 ? 17.078 7.406 10.305 1 98.88 301 GLU B CA 1
ATOM 4863 C C . GLU B 1 301 ? 16.188 8.633 10.148 1 98.88 301 GLU B C 1
ATOM 4865 O O . GLU B 1 301 ? 16.203 9.523 11 1 98.88 301 GLU B O 1
ATOM 4870 N N . ILE B 1 302 ? 15.445 8.633 9.078 1 98.94 302 ILE B N 1
ATOM 4871 C CA . ILE B 1 302 ? 14.57 9.758 8.773 1 98.94 302 ILE B CA 1
ATOM 4872 C C . ILE B 1 302 ? 13.523 9.906 9.875 1 98.94 302 ILE B C 1
ATOM 4874 O O . ILE B 1 302 ? 13.305 11.008 10.391 1 98.94 302 ILE B O 1
ATOM 4878 N N . PHE B 1 303 ? 12.93 8.82 10.305 1 98.94 303 PHE B N 1
ATOM 4879 C CA . PHE B 1 303 ? 11.922 8.836 11.367 1 98.94 303 PHE B CA 1
ATOM 4880 C C . PHE B 1 303 ? 12.523 9.312 12.68 1 98.94 303 PHE B C 1
ATOM 4882 O O . PHE B 1 303 ? 11.969 10.188 13.344 1 98.94 303 PHE B O 1
ATOM 4889 N N . ARG B 1 304 ? 13.648 8.719 13.047 1 98.75 304 ARG B N 1
ATOM 4890 C CA . ARG B 1 304 ? 14.273 9.023 14.328 1 98.75 304 ARG B CA 1
ATOM 4891 C C . ARG B 1 304 ? 14.633 10.5 14.422 1 98.75 304 ARG B C 1
ATOM 4893 O O . ARG B 1 304 ? 14.398 11.133 15.453 1 98.75 304 ARG B O 1
ATOM 4900 N N . ARG B 1 305 ? 15.148 11.031 13.375 1 98.44 305 ARG B N 1
ATOM 4901 C CA . ARG B 1 305 ? 15.648 12.406 13.391 1 98.44 305 ARG B CA 1
ATOM 4902 C C . ARG B 1 305 ? 14.5 13.406 13.328 1 98.44 305 ARG B C 1
ATOM 4904 O O . ARG B 1 305 ? 14.539 14.438 13.992 1 98.44 305 ARG B O 1
ATOM 4911 N N . ASP B 1 306 ? 13.453 13.055 12.562 1 98.56 306 ASP B N 1
ATOM 4912 C CA . ASP B 1 306 ? 12.43 14.062 12.297 1 98.56 306 ASP B CA 1
ATOM 4913 C C . ASP B 1 306 ? 11.242 13.906 13.234 1 98.56 306 ASP B C 1
ATOM 4915 O O . ASP B 1 306 ? 10.609 14.891 13.617 1 98.56 306 ASP B O 1
ATOM 4919 N N . LEU B 1 307 ? 10.914 12.68 13.625 1 98.5 307 LEU B N 1
ATOM 4920 C CA . LEU B 1 307 ? 9.688 12.414 14.367 1 98.5 307 LEU B CA 1
ATOM 4921 C C . LEU B 1 307 ? 9.984 11.68 15.664 1 98.5 307 LEU B C 1
ATOM 4923 O O . LEU B 1 307 ? 9.289 11.875 16.672 1 98.5 307 LEU B O 1
ATOM 4927 N N . GLY B 1 308 ? 11.031 10.914 15.641 1 98.12 308 GLY B N 1
ATOM 4928 C CA . GLY B 1 308 ? 11.281 9.953 16.703 1 98.12 308 GLY B CA 1
ATOM 4929 C C . GLY B 1 308 ? 12.148 10.5 17.812 1 98.12 308 GLY B C 1
ATOM 4930 O O . GLY B 1 308 ? 12.016 11.664 18.203 1 98.12 308 GLY B O 1
ATOM 4931 N N . ALA B 1 309 ? 13.016 9.641 18.344 1 97.25 309 ALA B N 1
ATOM 4932 C CA . ALA B 1 309 ? 13.727 9.844 19.609 1 97.25 309 ALA B CA 1
ATOM 4933 C C . ALA B 1 309 ? 14.664 11.039 19.516 1 97.25 309 ALA B C 1
ATOM 4935 O O . ALA B 1 309 ? 14.945 11.695 20.531 1 97.25 309 ALA B O 1
ATOM 4936 N N . ASP B 1 310 ? 15.148 11.383 18.328 1 97.5 310 ASP B N 1
ATOM 4937 C CA . ASP B 1 310 ? 16.109 12.469 18.188 1 97.5 310 ASP B CA 1
ATOM 4938 C C . ASP B 1 310 ? 15.414 13.781 17.844 1 97.5 310 ASP B C 1
ATOM 4940 O O . ASP B 1 310 ? 16.078 14.805 17.625 1 97.5 310 ASP B O 1
ATOM 4944 N N . SER B 1 311 ? 14.117 13.75 17.781 1 96.25 311 SER B N 1
ATOM 4945 C CA . SER B 1 311 ? 13.328 14.938 17.5 1 96.25 311 SER B CA 1
ATOM 4946 C C . SER B 1 311 ? 12.648 15.461 18.766 1 96.25 311 SER B C 1
ATOM 4948 O O . SER B 1 311 ? 12.656 14.781 19.797 1 96.25 311 SER B O 1
ATOM 4950 N N . ALA B 1 312 ? 12.086 16.641 18.672 1 91.75 312 ALA B N 1
ATOM 4951 C CA . ALA B 1 312 ? 11.352 17.234 19.797 1 91.75 312 ALA B CA 1
ATOM 4952 C C . ALA B 1 312 ? 10.031 16.5 20.031 1 91.75 312 ALA B C 1
ATOM 4954 O O . ALA B 1 312 ? 9.422 16.625 21.094 1 91.75 312 ALA B O 1
ATOM 4955 N N . LEU B 1 313 ? 9.578 15.688 19.047 1 95.62 313 LEU B N 1
ATOM 4956 C CA . LEU B 1 313 ? 8.266 15.055 19.125 1 95.62 313 LEU B CA 1
ATOM 4957 C C . LEU B 1 313 ? 8.344 13.742 19.906 1 95.62 313 LEU B C 1
ATOM 4959 O O . LEU B 1 313 ? 7.371 13.336 20.547 1 95.62 313 LEU B O 1
ATOM 4963 N N . LYS B 1 314 ? 9.422 13.047 19.75 1 95.75 314 LYS B N 1
ATOM 4964 C CA . LYS B 1 314 ? 9.695 11.805 20.469 1 95.75 314 LYS B CA 1
ATOM 4965 C C . LYS B 1 314 ? 8.594 10.781 20.234 1 95.75 314 LYS B C 1
ATOM 4967 O O . LYS B 1 314 ? 8.156 10.102 21.156 1 95.75 314 LYS B O 1
ATOM 4972 N N . LEU B 1 315 ? 8.125 10.711 19.016 1 97.25 315 LEU B N 1
ATOM 4973 C CA . LEU B 1 315 ? 7.07 9.766 18.688 1 97.25 315 LEU B CA 1
ATOM 4974 C C . LEU B 1 315 ? 7.617 8.344 18.625 1 97.25 315 LEU B C 1
ATOM 4976 O O . LEU B 1 315 ? 8.75 8.125 18.172 1 97.25 315 LEU B O 1
ATOM 4980 N N . GLU B 1 316 ? 6.785 7.441 19.016 1 97.25 316 GLU B N 1
ATOM 4981 C CA . GLU B 1 316 ? 7.078 6.027 18.812 1 97.25 316 GLU B CA 1
ATOM 4982 C C . GLU B 1 316 ? 6.746 5.598 17.391 1 97.25 316 GLU B C 1
ATOM 4984 O O . GLU B 1 316 ? 5.926 6.23 16.719 1 97.25 316 GLU B O 1
ATOM 4989 N N . ARG B 1 317 ? 7.348 4.527 16.906 1 98.12 317 ARG B N 1
ATOM 4990 C CA . ARG B 1 317 ? 7.125 4.051 15.539 1 98.12 317 ARG B CA 1
ATOM 4991 C C . ARG B 1 317 ? 5.676 3.623 15.336 1 98.12 317 ARG B C 1
ATOM 4993 O O . ARG B 1 317 ? 5.066 3.938 14.312 1 98.12 317 ARG B O 1
ATOM 5000 N N . GLY B 1 318 ? 5.145 2.824 16.406 1 97.31 318 GLY B N 1
ATOM 5001 C CA . GLY B 1 318 ? 3.789 2.322 16.266 1 97.31 318 GLY B CA 1
ATOM 5002 C C . GLY B 1 318 ? 3.564 1.606 14.938 1 97.31 318 GLY B C 1
ATOM 5003 O O . GLY B 1 318 ? 4.328 0.71 14.578 1 97.31 318 GLY B O 1
ATOM 5004 N N . LEU B 1 319 ? 2.512 2.029 14.195 1 98.38 319 LEU B N 1
ATOM 5005 C CA . LEU B 1 319 ? 2.166 1.42 12.914 1 98.38 319 LEU B CA 1
ATOM 5006 C C . LEU B 1 319 ? 3.271 1.648 11.891 1 98.38 319 LEU B C 1
ATOM 5008 O O . LEU B 1 319 ? 3.299 0.993 10.844 1 98.38 319 LEU B O 1
ATOM 5012 N N . ASN B 1 320 ? 4.156 2.559 12.156 1 98.81 320 ASN B N 1
ATOM 5013 C CA . ASN B 1 320 ? 5.203 2.904 11.203 1 98.81 320 ASN B CA 1
ATOM 5014 C C . ASN B 1 320 ? 6.469 2.08 11.43 1 98.81 320 ASN B C 1
ATOM 5016 O O . ASN B 1 320 ? 7.516 2.363 10.844 1 98.81 320 ASN B O 1
ATOM 5020 N N . ALA B 1 321 ? 6.371 1.074 12.273 1 98.75 321 ALA B N 1
ATOM 5021 C CA . ALA B 1 321 ? 7.434 0.079 12.383 1 98.75 321 ALA B CA 1
ATOM 5022 C C . ALA B 1 321 ? 7.48 -0.812 11.148 1 98.75 321 ALA B C 1
ATOM 5024 O O . ALA B 1 321 ? 6.5 -0.897 10.398 1 98.75 321 ALA B O 1
ATOM 5025 N N . LEU B 1 322 ? 8.641 -1.423 10.969 1 98.69 322 LEU B N 1
ATOM 5026 C CA . LEU B 1 322 ? 8.75 -2.443 9.93 1 98.69 322 LEU B CA 1
ATOM 5027 C C . LEU B 1 322 ? 7.809 -3.609 10.219 1 98.69 322 LEU B C 1
ATOM 5029 O O . LEU B 1 322 ? 7.578 -3.957 11.375 1 98.69 322 LEU B O 1
ATOM 5033 N N . TRP B 1 323 ? 7.391 -4.246 9.211 1 98.56 323 TRP B N 1
ATOM 5034 C CA . TRP B 1 323 ? 6.547 -5.43 9.328 1 98.56 323 TRP B CA 1
ATOM 5035 C C . TRP B 1 323 ? 7.293 -6.562 10.031 1 98.56 323 TRP B C 1
ATOM 5037 O O . TRP B 1 323 ? 6.672 -7.461 10.602 1 98.56 323 TRP B O 1
ATOM 5047 N N . THR B 1 324 ? 8.617 -6.484 10.062 1 97.5 324 THR B N 1
ATOM 5048 C CA . THR B 1 324 ? 9.445 -7.523 10.664 1 97.5 324 THR B CA 1
ATOM 5049 C C . THR B 1 324 ? 9.82 -7.156 12.102 1 97.5 324 THR B C 1
ATOM 5051 O O . THR B 1 324 ? 10.562 -7.891 12.758 1 97.5 324 THR B O 1
ATOM 5054 N N . ALA B 1 325 ? 9.398 -5.988 12.562 1 97.75 325 ALA B N 1
ATOM 5055 C CA . ALA B 1 325 ? 9.75 -5.562 13.914 1 97.75 325 ALA B CA 1
ATOM 5056 C C . ALA B 1 325 ? 9.156 -6.504 14.961 1 97.75 325 ALA B C 1
ATOM 5058 O O . ALA B 1 325 ? 8.211 -7.238 14.672 1 97.75 325 ALA B O 1
ATOM 5059 N N . PRO B 1 326 ? 9.75 -6.496 16.219 1 96.19 326 PRO B N 1
ATOM 5060 C CA . PRO B 1 326 ? 9.164 -7.312 17.281 1 96.19 326 PRO B CA 1
ATOM 5061 C C . PRO B 1 326 ? 7.684 -7.02 17.516 1 96.19 326 PRO B C 1
ATOM 5063 O O . PRO B 1 326 ? 6.891 -7.941 17.719 1 96.19 326 PRO B O 1
ATOM 5066 N N . LYS B 1 327 ? 7.414 -5.754 17.562 1 95.62 327 LYS B N 1
ATOM 5067 C CA . LYS B 1 327 ? 6.031 -5.32 17.406 1 95.62 327 LYS B CA 1
ATOM 5068 C C . LYS B 1 327 ? 5.773 -4.824 15.984 1 95.62 327 LYS B C 1
ATOM 5070 O O . LYS B 1 327 ? 6.082 -3.678 15.656 1 95.62 327 LYS B O 1
ATOM 5075 N N . PRO B 1 328 ? 5.18 -5.648 15.172 1 97.25 328 PRO B N 1
ATOM 5076 C CA . PRO B 1 328 ? 5.141 -5.375 13.727 1 97.25 328 PRO B CA 1
ATOM 5077 C C . PRO B 1 328 ? 4.266 -4.172 13.383 1 97.25 328 PRO B C 1
ATOM 5079 O O . PRO B 1 328 ? 3.211 -3.973 13.992 1 97.25 328 PRO B O 1
ATOM 5082 N N . GLY B 1 329 ? 4.762 -3.379 12.461 1 98.5 329 GLY B N 1
ATOM 5083 C CA . GLY B 1 329 ? 3.988 -2.303 11.859 1 98.5 329 GLY B CA 1
ATOM 5084 C C . GLY B 1 329 ? 3.633 -2.562 10.406 1 98.5 329 GLY B C 1
ATOM 5085 O O . GLY B 1 329 ? 3.549 -3.715 9.977 1 98.5 329 GLY B O 1
ATOM 5086 N N . LEU B 1 330 ? 3.375 -1.486 9.711 1 98.88 330 LEU B N 1
ATOM 5087 C CA . LEU B 1 330 ? 2.789 -1.61 8.383 1 98.88 330 LEU B CA 1
ATOM 5088 C C . LEU B 1 330 ? 3.811 -1.26 7.305 1 98.88 330 LEU B C 1
ATOM 5090 O O . LEU B 1 330 ? 3.521 -1.369 6.113 1 98.88 330 LEU B O 1
ATOM 5094 N N . MET B 1 331 ? 5.043 -0.861 7.699 1 98.94 331 MET B N 1
ATOM 5095 C CA . MET B 1 331 ? 6.027 -0.494 6.688 1 98.94 331 MET B CA 1
ATOM 5096 C C . MET B 1 331 ? 6.57 -1.732 5.98 1 98.94 331 MET B C 1
ATOM 5098 O O . MET B 1 331 ? 7.266 -2.545 6.594 1 98.94 331 MET B O 1
ATOM 5102 N N . TYR B 1 332 ? 6.199 -1.907 4.742 1 98.75 332 TYR B N 1
ATOM 5103 C CA . TYR B 1 332 ? 6.539 -3.012 3.854 1 98.75 332 TYR B CA 1
ATOM 5104 C C . TYR B 1 332 ? 6.949 -2.5 2.477 1 98.75 332 TYR B C 1
ATOM 5106 O O . TYR B 1 332 ? 6.199 -1.757 1.836 1 98.75 332 TYR B O 1
ATOM 5114 N N . ALA B 1 333 ? 8.141 -2.824 2.041 1 98.75 333 ALA B N 1
ATOM 5115 C CA . ALA B 1 333 ? 8.602 -2.432 0.714 1 98.75 333 ALA B CA 1
ATOM 5116 C C . ALA B 1 333 ? 8.594 -3.619 -0.244 1 98.75 333 ALA B C 1
ATOM 5118 O O . ALA B 1 333 ? 9.133 -4.684 0.073 1 98.75 333 ALA B O 1
ATOM 5119 N N . PRO B 1 334 ? 7.945 -3.439 -1.417 1 98.38 334 PRO B N 1
ATOM 5120 C CA . PRO B 1 334 ? 8.062 -4.496 -2.424 1 98.38 334 PRO B CA 1
ATOM 5121 C C . PRO B 1 334 ? 9.508 -4.711 -2.887 1 98.38 334 PRO B C 1
ATOM 5123 O O . PRO B 1 334 ? 10.359 -3.842 -2.689 1 98.38 334 PRO B O 1
ATOM 5126 N N . PRO B 1 335 ? 9.766 -5.832 -3.445 1 97.44 335 PRO B N 1
ATOM 5127 C CA . PRO B 1 335 ? 11.148 -6.164 -3.809 1 97.44 335 PRO B CA 1
ATOM 5128 C C . PRO B 1 335 ? 11.664 -5.336 -4.98 1 97.44 335 PRO B C 1
ATOM 5130 O O . PRO B 1 335 ? 10.922 -5.062 -5.926 1 97.44 335 PRO B O 1
ATOM 5133 N N . VAL B 1 336 ? 12.93 -5.02 -4.848 1 96.44 336 VAL B N 1
ATOM 5134 C CA . VAL B 1 336 ? 13.617 -4.293 -5.91 1 96.44 336 VAL B CA 1
ATOM 5135 C C . VAL B 1 336 ? 14.266 -5.281 -6.879 1 96.44 336 VAL B C 1
ATOM 5137 O O . VAL B 1 336 ? 15.484 -5.438 -6.891 1 96.44 336 VAL B O 1
ATOM 5140 N N . ARG B 1 337 ? 13.531 -5.883 -7.613 1 94.31 337 ARG B N 1
ATOM 5141 C CA . ARG B 1 337 ? 13.945 -6.766 -8.703 1 94.31 337 ARG B CA 1
ATOM 5142 C C . ARG B 1 337 ? 13.031 -6.621 -9.906 1 94.31 337 ARG B C 1
ATOM 5144 O O . ARG B 1 337 ? 11.93 -6.074 -9.789 1 94.31 337 ARG B O 1
#

InterPro domains:
  IPR001638 Solute-binding protein family 3/N-terminal domain of MltF [PF00497] (31-244)
  IPR001638 Solute-binding protein family 3/N-terminal domain of MltF [SM00062] (30-259)
  IPR018313 Solute-binding protein family 3, conserved site [PS01039] (53-66)
  IPR051455 Bacterial solute-binding protein 3 [PTHR30085] (9-335)

Solvent-accessible surface area (backbone atoms only — not comparable to full-atom values): 34649 Å² total; per-residue (Å²): 130,78,77,74,79,76,69,75,76,74,81,72,77,70,75,81,73,82,32,66,65,52,53,51,30,58,74,70,62,34,41,36,29,29,26,41,70,65,37,62,39,32,16,28,61,46,99,85,63,47,77,37,25,45,30,44,46,53,46,22,27,46,16,5,28,66,68,67,34,45,75,31,50,44,81,39,69,41,54,74,76,46,46,65,60,41,42,72,69,60,73,28,68,34,37,28,48,85,38,56,51,27,44,47,52,42,46,44,55,57,28,34,63,58,43,73,77,40,62,46,24,30,27,40,35,31,48,55,83,74,71,70,78,44,70,85,69,45,57,66,35,34,32,21,24,34,50,82,40,69,54,42,54,46,51,53,41,54,31,57,56,67,73,41,53,64,40,80,41,77,17,85,34,66,65,50,23,49,50,36,37,74,69,64,69,24,64,27,38,40,34,40,43,68,55,43,42,28,51,36,66,71,43,97,56,40,85,51,43,44,69,41,80,52,63,76,47,75,30,44,13,25,44,36,33,55,42,90,34,56,50,46,39,47,44,52,25,51,46,55,30,42,24,44,40,29,37,75,72,71,40,32,40,84,45,37,67,59,42,65,74,64,57,69,45,55,62,60,26,29,46,38,30,71,39,73,57,66,21,57,46,56,72,32,43,45,41,17,47,39,35,18,26,47,72,62,26,10,42,63,53,40,40,28,50,20,37,10,77,70,23,93,55,50,46,75,57,62,54,52,20,42,52,82,39,96,68,56,16,60,45,75,47,69,42,67,78,132,78,75,75,79,75,68,75,78,72,80,74,78,70,76,80,72,82,32,66,65,53,54,52,28,58,75,71,61,33,42,36,29,30,25,40,70,66,36,62,38,33,18,28,61,47,98,85,64,47,77,36,26,45,30,44,45,53,47,22,26,46,16,4,28,65,68,66,34,46,74,32,50,44,80,40,68,40,56,75,77,44,45,64,58,42,41,72,69,60,74,26,69,35,37,26,49,87,38,56,52,26,44,47,53,41,46,45,56,58,29,33,63,58,44,73,77,42,63,46,25,31,27,39,35,32,47,55,84,74,70,71,78,43,70,86,69,45,60,66,36,33,32,19,23,32,51,82,39,69,52,41,55,46,50,53,43,53,31,57,55,66,74,40,53,64,40,80,41,75,16,83,34,67,66,49,23,48,50,35,36,74,72,63,71,23,63,28,40,39,34,40,45,68,55,43,42,28,51,38,67,71,43,96,57,42,85,53,43,43,68,42,81,52,64,74,46,74,29,42,14,25,43,36,32,54,42,90,33,56,50,46,38,44,44,54,24,51,45,55,30,42,23,43,40,29,38,75,72,70,38,32,39,84,44,38,70,58,42,64,75,62,58,69,45,55,61,60,26,31,48,39,30,70,38,74,58,68,20,56,46,55,72,32,42,46,41,18,46,39,34,18,26,48,72,60,26,10,41,64,54,40,40,27,52,19,37,10,77,70,22,91,53,51,44,75,58,62,52,53,20,41,52,82,39,96,67,56,16,58,45,76,48,71,42,68,78

pLDDT: mean 94.8, std 11.49, range [30.44, 99.0]

Sequence (674 aa):
MAPPPKTPAQTAAYEATPSPTLEAVRRRGRVTCGVHPGLPGFAMRDARGIWRGFDVDVCRAVAAAVFGDAERVRFVPIDGSDRFRELRAERIDILSRNTSLTLSRDAGLGLTFPATTYYDGQGFLVARALGVASAEELGGARVCVQAGTASETNLADFFRARGLDYQPVLAKSEEDARRLYESDGCDVFSADISGLAASRSLLSNPNGHVILPNVISKEPLGPVVRQDDPAWADIVAWTVHAIVLAEELGLSSRTVEQARETATDPETRRLLGVEGNLGELLGVRRDWAYQVIRQVGAYHEIFRRDLGADSALKLERGLNALWTAPKPGLMYAPPVRMAPPPKTPAQTAAYEATPSPTLEAVRRRGRVTCGVHPGLPGFAMRDARGIWRGFDVDVCRAVAAAVFGDAERVRFVPIDGSDRFRELRAERIDILSRNTSLTLSRDAGLGLTFPATTYYDGQGFLVARALGVASAEELGGARVCVQAGTASETNLADFFRARGLDYQPVLAKSEEDARRLYESDGCDVFSADISGLAASRSLLSNPNGHVILPNVISKEPLGPVVRQDDPAWADIVAWTVHAIVLAEELGLSSRTVEQARETATDPETRRLLGVEGNLGELLGVRRDWAYQVIRQVGAYHEIFRRDLGADSALKLERGLNALWTAPKPGLMYAPPVR

Foldseek 3Di:
DPPPDPDPDPPPDDDDDDFPLLVVCVVVQAFEEEEADDFFQQWHQDPVRDIDHLLLLLRLLLRCLFPVGSPRYHYDHDFPQCQLVCQVVVVGAKYRYLAFDDPCVPVPRQKDFLDFLAKWFKWKKAFVVVVDQAPLPCAAWEEEDEPPGVQVVLVVVVCVVNVGDYHYDYDPHLVRSLVCCLVPVTGMYMDIPLRSLRSLLPHPCSVRMDIHPDGRDIGRGGMMHGNPGVLSSVSSNVSSLLLLVCVVVVHALVCLVVCCVDPDDVQSVQSQLNDDQLSVVSVGGSRSSSSSRNPSIHSVVSCCCRQDDVGSSNDDCAQVADCPDPRGHDRDHDGND/DPPPDPDPDPPDDDDDDDFPLLVVCVVVQAFEEEEADDFFQQWHQDPVRDIDHLLLLLRLLLRCLFPVGSPRYHYDHDFPQCQLVCQVVVVGAKYRYLAFDDPCVPVPRQKDFLDFLAKWFKWKKAFVVVVDQAPLPCAAWEEEDEPPGVQVVLVVVQCVVSVGDYHYDYDPHLVRSLVCCLVPVTGMYMDIPLRSLRSLLPHPCSVRMDIHPDGRDIGRTGMMHGNPGVLSSVSSNVSSLLLLVCVVVVHALVCLVVCCVDPDDVQSVQSQLVDDQLSVVSPGGSRSSSSSRNPSIHSVVSCCCRQDDVGSSNDDCAQVADCPDPRGHDRDHDGND

Secondary structure (DSSP, 8-state):
-PPP---------PPPPP-HHHHHHHHHTSEEEEE-SSBTTTBEE-TTS-EESHHHHHHHHHHHHHHS-TT-EEEEE--TTTHHHHHHTTS-SEEEEEEE--HHHHHHTTEE----SEEE-EEEEEEGGG---SGGG-TT-EEEEETTSHHHHHHHHHHHHHT---EEEEESSHHHHHHHHHTTS-SEEEEEHHHHHHHHTTSS-GGGEEE-S-----EEEEEEEETT-HHHHHHHHHHHHHHHHHHHTT--TTTHHHHHHH--SHHHHHHTTSSS-HHHHHTS-TTHHHHHHHHT--HHHHHHHHTSTTSSS----GGGSBTTSSS--SB------/-------------PPPPP-HHHHHHHHHTSEEEEE-SSBTTTBEE-TTS-EESHHHHHHHHHHHHHHS-TT-EEEEE--TTTHHHHHHTTS-SEEEEEEE--HHHHHHTTEE----SEEE-EEEEEEGGG---SGGG-TT-EEEEETTSHHHHHHHHHHHHHT---EEEEESSHHHHHHHHHTTS-SEEEEEHHHHHHHHTTSS-GGGEEE-S-----EEEEEEEETT-HHHHHHHHHHHHHHHHHHHTT--TTTHHHHHHH--SHHHHHHTTSSS-HHHHHTS-TTHHHHHHHHT--HHHHHHHHTSTTSSS----GGGSBTTSSS--SB------

Organism: Phenylobacterium zucineum (strain HLK1) (NCBI:txid450851)

Radius of gyration: 25.67 Å; Cα contacts (8 Å, |Δi|>4): 1463; chains: 2; bounding box: 62×93×85 Å